Protein AF-0000000086675554 (afdb_homodimer)

Structure (mmCIF, N/CA/C/O backbone):
data_AF-0000000086675554-model_v1
#
loop_
_entity.id
_entity.type
_entity.pdbx_description
1 polymer 'Cystathionine beta-synthase'
#
loop_
_atom_site.group_PDB
_atom_site.id
_atom_site.type_symbol
_atom_site.label_atom_id
_atom_site.label_alt_id
_atom_site.label_comp_id
_atom_site.label_asym_id
_atom_site.label_entity_id
_atom_site.label_seq_id
_atom_site.pdbx_PDB_ins_code
_atom_site.Cartn_x
_atom_site.Cartn_y
_atom_site.Cartn_z
_atom_site.occupancy
_atom_site.B_iso_or_equiv
_atom_site.auth_seq_id
_atom_site.auth_comp_id
_atom_site.auth_asym_id
_atom_site.auth_atom_id
_atom_site.pdbx_PDB_model_num
ATOM 1 N N . MET A 1 1 ? -4.988 6.926 -21.016 1 38.19 1 MET A N 1
ATOM 2 C CA . MET A 1 1 ? -5.688 6.496 -19.812 1 38.19 1 MET A CA 1
ATOM 3 C C . MET A 1 1 ? -6.441 7.656 -19.172 1 38.19 1 MET A C 1
ATOM 5 O O . MET A 1 1 ? -5.914 8.766 -19.078 1 38.19 1 MET A O 1
ATOM 9 N N . SER A 1 2 ? -7.574 7.672 -19.391 1 47.06 2 SER A N 1
ATOM 10 C CA . SER A 1 2 ? -8.477 8.703 -18.906 1 47.06 2 SER A CA 1
ATOM 11 C C . SER A 1 2 ? -8.18 9.055 -17.453 1 47.06 2 SER A C 1
ATOM 13 O O . SER A 1 2 ? -7.969 8.164 -16.625 1 47.06 2 SER A O 1
ATOM 15 N N . VAL A 1 3 ? -7.523 10.328 -17.062 1 68.44 3 VAL A N 1
ATOM 16 C CA . VAL A 1 3 ? -6.984 11.078 -15.938 1 68.44 3 VAL A CA 1
ATOM 17 C C . VAL A 1 3 ? -8.094 11.367 -14.93 1 68.44 3 VAL A C 1
ATOM 19 O O . VAL A 1 3 ? -7.949 12.234 -14.07 1 68.44 3 VAL A O 1
ATOM 22 N N . GLY A 1 4 ? -9.188 10.43 -14.953 1 88.88 4 GLY A N 1
ATOM 23 C CA . GLY A 1 4 ? -10.242 10.758 -14.016 1 88.88 4 GLY A CA 1
ATOM 24 C C . GLY A 1 4 ? -10.125 10.016 -12.695 1 88.88 4 GLY A C 1
ATOM 25 O O . GLY A 1 4 ? -9.328 9.086 -12.578 1 88.88 4 GLY A O 1
ATOM 26 N N . ALA A 1 5 ? -10.969 10.453 -11.82 1 95.81 5 ALA A N 1
ATOM 27 C CA . ALA A 1 5 ? -11.031 9.789 -10.523 1 95.81 5 ALA A CA 1
ATOM 28 C C . ALA A 1 5 ? -11.625 8.391 -10.648 1 95.81 5 ALA A C 1
ATOM 30 O O . ALA A 1 5 ? -12.453 8.133 -11.523 1 95.81 5 ALA A O 1
ATOM 31 N N . PHE A 1 6 ? -11.203 7.488 -9.859 1 97.5 6 PHE A N 1
ATOM 32 C CA . PHE A 1 6 ? -11.75 6.137 -9.805 1 97.5 6 PHE A CA 1
ATOM 33 C C . PHE A 1 6 ? -13.047 6.105 -9 1 97.5 6 PHE A C 1
ATOM 35 O O . PHE A 1 6 ? -13.234 6.914 -8.094 1 97.5 6 PHE A O 1
ATOM 42 N N . ASP A 1 7 ? -13.883 5.172 -9.266 1 96.69 7 ASP A N 1
ATOM 43 C CA . ASP A 1 7 ? -15.148 5.043 -8.539 1 96.69 7 ASP A CA 1
ATOM 44 C C . ASP A 1 7 ? -14.93 4.43 -7.16 1 96.69 7 ASP A C 1
ATOM 46 O O . ASP A 1 7 ? -15.711 4.68 -6.234 1 96.69 7 ASP A O 1
ATOM 50 N N . GLU A 1 8 ? -13.938 3.605 -7.105 1 97.56 8 GLU A N 1
ATOM 51 C CA . GLU A 1 8 ? -13.609 2.928 -5.855 1 97.56 8 GLU A CA 1
ATOM 52 C C . GLU A 1 8 ? -12.133 2.531 -5.812 1 97.56 8 GLU A C 1
ATOM 54 O O . GLU A 1 8 ? -11.469 2.471 -6.852 1 97.56 8 GLU A O 1
ATOM 59 N N . ILE A 1 9 ? -11.68 2.24 -4.641 1 98.25 9 ILE A N 1
ATOM 60 C CA . ILE A 1 9 ? -10.25 2.023 -4.438 1 98.25 9 ILE A CA 1
ATOM 61 C C . ILE A 1 9 ? -9.82 0.729 -5.125 1 98.25 9 ILE A C 1
ATOM 63 O O . ILE A 1 9 ? -8.695 0.624 -5.613 1 98.25 9 ILE A O 1
ATOM 67 N N . THR A 1 10 ? -10.695 -0.302 -5.227 1 98.25 10 THR A N 1
ATOM 68 C CA . THR A 1 10 ? -10.305 -1.567 -5.84 1 98.25 10 THR A CA 1
ATOM 69 C C . THR A 1 10 ? -10.078 -1.395 -7.34 1 98.25 10 THR A C 1
ATOM 71 O O . THR A 1 10 ? -9.281 -2.111 -7.938 1 98.25 10 THR A O 1
ATOM 74 N N . GLU A 1 11 ? -10.805 -0.429 -7.938 1 97.56 11 GLU A N 1
ATOM 75 C CA . GLU A 1 11 ? -10.516 -0.073 -9.328 1 97.56 11 GLU A CA 1
ATOM 76 C C . GLU A 1 11 ? -9.164 0.629 -9.445 1 97.56 11 GLU A C 1
ATOM 78 O O . GLU A 1 11 ? -8.391 0.346 -10.359 1 97.56 11 GLU A O 1
ATOM 83 N N . ALA A 1 12 ? -8.93 1.47 -8.492 1 97.31 12 ALA A N 1
ATOM 84 C CA . ALA A 1 12 ? -7.699 2.254 -8.508 1 97.31 12 ALA A CA 1
ATOM 85 C C . ALA A 1 12 ? -6.477 1.361 -8.32 1 97.31 12 ALA A C 1
ATOM 87 O O . ALA A 1 12 ? -5.391 1.671 -8.812 1 97.31 12 ALA A O 1
ATOM 88 N N . GLN A 1 13 ? -6.664 0.257 -7.605 1 97.81 13 GLN A N 1
ATOM 89 C CA . GLN A 1 13 ? -5.551 -0.617 -7.25 1 97.81 13 GLN A CA 1
ATOM 90 C C . GLN A 1 13 ? -5.543 -1.874 -8.109 1 97.81 13 GLN A C 1
ATOM 92 O O . GLN A 1 13 ? -4.762 -2.797 -7.867 1 97.81 13 GLN A O 1
ATOM 97 N N . LEU A 1 14 ? -6.391 -1.898 -9.148 1 98.38 14 LEU A N 1
ATOM 98 C CA . LEU A 1 14 ? -6.59 -3.121 -9.914 1 98.38 14 LEU A CA 1
ATOM 99 C C . LEU A 1 14 ? -5.324 -3.498 -10.68 1 98.38 14 LEU A C 1
ATOM 101 O O . LEU A 1 14 ? -4.895 -4.652 -10.641 1 98.38 14 LEU A O 1
ATOM 105 N N . LEU A 1 15 ? -4.746 -2.553 -11.336 1 97.94 15 LEU A N 1
ATOM 106 C CA . LEU A 1 15 ? -3.588 -2.811 -12.188 1 97.94 15 LEU A CA 1
ATOM 107 C C . LEU A 1 15 ? -2.291 -2.479 -11.461 1 97.94 15 LEU A C 1
ATOM 109 O O . LEU A 1 15 ? -2.266 -1.59 -10.602 1 97.94 15 LEU A O 1
ATOM 113 N N . PRO A 1 16 ? -1.217 -3.176 -11.727 1 98.12 16 PRO A N 1
ATOM 114 C CA . PRO A 1 16 ? 0.059 -2.943 -11.047 1 98.12 16 PRO A CA 1
ATOM 115 C C . PRO A 1 16 ? 0.746 -1.657 -11.5 1 98.12 16 PRO A C 1
ATOM 117 O O . PRO A 1 16 ? 0.51 -1.188 -12.617 1 98.12 16 PRO A O 1
ATOM 120 N N . ARG A 1 17 ? 1.553 -1.118 -10.656 1 97.5 17 ARG A N 1
ATOM 121 C CA . ARG A 1 17 ? 2.578 -0.161 -11.062 1 97.5 17 ARG A CA 1
ATOM 122 C C . ARG A 1 17 ? 3.781 -0.873 -11.672 1 97.5 17 ARG A C 1
ATOM 124 O O . ARG A 1 17 ? 4.387 -1.736 -11.031 1 97.5 17 ARG A O 1
ATOM 131 N N . VAL A 1 18 ? 4.105 -0.518 -12.891 1 98.5 18 VAL A N 1
ATOM 132 C CA . VAL A 1 18 ? 5.215 -1.175 -13.57 1 98.5 18 VAL A CA 1
ATOM 133 C C . VAL A 1 18 ? 6.484 -0.344 -13.406 1 98.5 18 VAL A C 1
ATOM 135 O O . VAL A 1 18 ? 6.523 0.825 -13.797 1 98.5 18 VAL A O 1
ATOM 138 N N . VAL A 1 19 ? 7.52 -0.959 -12.812 1 98.25 19 VAL A N 1
ATOM 139 C CA . VAL A 1 19 ? 8.742 -0.237 -12.461 1 98.25 19 VAL A CA 1
ATOM 140 C C . VAL A 1 19 ? 9.938 -0.909 -13.125 1 98.25 19 VAL A C 1
ATOM 142 O O . VAL A 1 19 ? 10.023 -2.139 -13.18 1 98.25 19 VAL A O 1
ATOM 145 N N . ARG A 1 20 ? 10.812 -0.129 -13.602 1 98.19 20 ARG A N 1
ATOM 146 C CA . ARG A 1 20 ? 12.047 -0.662 -14.164 1 98.19 20 ARG A CA 1
ATOM 147 C C . ARG A 1 20 ? 13.016 -1.074 -13.055 1 98.19 20 ARG A C 1
ATOM 149 O O . ARG A 1 20 ? 13.336 -0.276 -12.172 1 98.19 20 ARG A O 1
ATOM 156 N N . LEU A 1 21 ? 13.469 -2.277 -13.078 1 98.5 21 LEU A N 1
ATOM 157 C CA . LEU A 1 21 ? 14.398 -2.801 -12.086 1 98.5 21 LEU A CA 1
ATOM 158 C C . LEU A 1 21 ? 15.82 -2.822 -12.633 1 98.5 21 LEU A C 1
ATOM 160 O O . LEU A 1 21 ? 16.766 -2.479 -11.93 1 98.5 21 LEU A O 1
ATOM 164 N N . THR A 1 22 ? 16.016 -3.283 -13.836 1 98.12 22 THR A N 1
ATOM 165 C CA . THR A 1 22 ? 17.219 -3.225 -14.656 1 98.12 22 THR A CA 1
ATOM 166 C C . THR A 1 22 ? 16.891 -2.773 -16.078 1 98.12 22 THR A C 1
ATOM 168 O O . THR A 1 22 ? 15.727 -2.547 -16.406 1 98.12 22 THR A O 1
ATOM 171 N N . PRO A 1 23 ? 17.828 -2.586 -16.938 1 97.31 23 PRO A N 1
ATOM 172 C CA . PRO A 1 23 ? 17.531 -2.066 -18.281 1 97.31 23 PRO A CA 1
ATOM 173 C C . PRO A 1 23 ? 16.5 -2.92 -19.031 1 97.31 23 PRO A C 1
ATOM 175 O O . PRO A 1 23 ? 15.75 -2.4 -19.844 1 97.31 23 PRO A O 1
ATOM 178 N N . ASN A 1 24 ? 16.469 -4.238 -18.703 1 98.31 24 ASN A N 1
ATOM 179 C CA . ASN A 1 24 ? 15.562 -5.078 -19.484 1 98.31 24 ASN A CA 1
ATOM 180 C C . ASN A 1 24 ? 14.617 -5.871 -18.578 1 98.31 24 ASN A C 1
ATOM 182 O O . ASN A 1 24 ? 14.016 -6.852 -19.016 1 98.31 24 ASN A O 1
ATOM 186 N N . LEU A 1 25 ? 14.57 -5.559 -17.297 1 98.81 25 LEU A N 1
ATOM 187 C CA . LEU A 1 25 ? 13.68 -6.227 -16.344 1 98.81 25 LEU A CA 1
ATOM 188 C C . LEU A 1 25 ? 12.711 -5.23 -15.719 1 98.81 25 LEU A C 1
ATOM 190 O O . LEU A 1 25 ? 13.133 -4.215 -15.164 1 98.81 25 LEU A O 1
ATOM 194 N N . TYR A 1 26 ? 11.43 -5.5 -15.859 1 98.81 26 TYR A N 1
ATOM 195 C CA . TYR A 1 26 ? 10.375 -4.676 -15.281 1 98.81 26 TYR A CA 1
ATOM 196 C C . TYR A 1 26 ? 9.602 -5.441 -14.219 1 98.81 26 TYR A C 1
ATOM 198 O O . TYR A 1 26 ? 9.32 -6.629 -14.383 1 98.81 26 TYR A O 1
ATOM 206 N N . GLY A 1 27 ? 9.359 -4.762 -13.117 1 98.88 27 GLY A N 1
ATOM 207 C CA . GLY A 1 27 ? 8.5 -5.324 -12.094 1 98.88 27 GLY A CA 1
ATOM 208 C C . GLY A 1 27 ? 7.07 -4.816 -12.164 1 98.88 27 GLY A C 1
ATOM 209 O O . GLY A 1 27 ? 6.832 -3.609 -12.102 1 98.88 27 GLY A O 1
ATOM 210 N N . ALA A 1 28 ? 6.105 -5.738 -12.391 1 98.88 28 ALA A N 1
ATOM 211 C CA . ALA A 1 28 ? 4.691 -5.422 -12.211 1 98.88 28 ALA A CA 1
ATOM 212 C C . ALA A 1 28 ? 4.289 -5.535 -10.742 1 98.88 28 ALA A C 1
ATOM 214 O O . ALA A 1 28 ? 3.902 -6.609 -10.281 1 98.88 28 ALA A O 1
ATOM 215 N N . ALA A 1 29 ? 4.312 -4.402 -10.039 1 98.75 29 ALA A N 1
ATOM 216 C CA . ALA A 1 29 ? 4.113 -4.367 -8.594 1 98.75 29 ALA A CA 1
ATOM 217 C C . ALA A 1 29 ? 2.641 -4.168 -8.25 1 98.75 29 ALA A C 1
ATOM 219 O O . ALA A 1 29 ? 2.133 -3.045 -8.289 1 98.75 29 ALA A O 1
ATOM 220 N N . PHE A 1 30 ? 2.018 -5.246 -7.84 1 98.56 30 PHE A N 1
ATOM 221 C CA . PHE A 1 30 ? 0.625 -5.188 -7.414 1 98.56 30 PHE A CA 1
ATOM 222 C C . PHE A 1 30 ? 0.526 -4.762 -5.953 1 98.56 30 PHE A C 1
ATOM 224 O O . PHE A 1 30 ? 1.39 -5.105 -5.141 1 98.56 30 PHE A O 1
ATOM 231 N N . THR A 1 31 ? -0.532 -4.02 -5.66 1 97.69 31 THR A N 1
ATOM 232 C CA . THR A 1 31 ? -0.921 -3.855 -4.262 1 97.69 31 THR A CA 1
ATOM 233 C C . THR A 1 31 ? -1.563 -5.133 -3.729 1 97.69 31 THR A C 1
ATOM 235 O O . THR A 1 31 ? -1.232 -5.586 -2.631 1 97.69 31 THR A O 1
ATOM 238 N N . LEU A 1 32 ? -2.398 -5.625 -4.508 1 97.94 32 LEU A N 1
ATOM 239 C CA . LEU A 1 32 ? -3.152 -6.848 -4.246 1 97.94 32 LEU A CA 1
ATOM 240 C C . LEU A 1 32 ? -3.605 -7.492 -5.555 1 97.94 32 LEU A C 1
ATOM 242 O O . LEU A 1 32 ? -4.691 -7.188 -6.059 1 97.94 32 LEU A O 1
ATOM 246 N N . MET A 1 33 ? -2.859 -8.367 -6.082 1 98.5 33 MET A N 1
ATOM 247 C CA . MET A 1 33 ? -3.076 -8.922 -7.414 1 98.5 33 MET A CA 1
ATOM 248 C C . MET A 1 33 ? -4.434 -9.617 -7.5 1 98.5 33 MET A C 1
ATOM 250 O O . MET A 1 33 ? -5.082 -9.594 -8.547 1 98.5 33 MET A O 1
ATOM 254 N N . LYS A 1 34 ? -4.844 -10.172 -6.359 1 98.19 34 LYS A N 1
ATOM 255 C CA . LYS A 1 34 ? -6.051 -11 -6.387 1 98.19 34 LYS A CA 1
ATOM 256 C C . LYS A 1 34 ? -7.301 -10.141 -6.531 1 98.19 34 LYS A C 1
ATOM 258 O O . LYS A 1 34 ? -8.406 -10.664 -6.707 1 98.19 34 LYS A O 1
ATOM 263 N N . LEU A 1 35 ? -7.125 -8.844 -6.535 1 98.75 35 LEU A N 1
ATOM 264 C CA . LEU A 1 35 ? -8.25 -7.984 -6.891 1 98.75 35 LEU A CA 1
ATOM 265 C C . LEU A 1 35 ? -8.695 -8.234 -8.328 1 98.75 35 LEU A C 1
ATOM 267 O O . LEU A 1 35 ? -9.883 -8.109 -8.648 1 98.75 35 LEU A O 1
ATOM 271 N N . VAL A 1 36 ? -7.75 -8.625 -9.211 1 98.81 36 VAL A N 1
ATOM 272 C CA . VAL A 1 36 ? -8.016 -8.812 -10.633 1 98.81 36 VAL A CA 1
ATOM 273 C C . VAL A 1 36 ? -9.062 -9.914 -10.82 1 98.81 36 VAL A C 1
ATOM 275 O O . VAL A 1 36 ? -10.156 -9.656 -11.32 1 98.81 36 VAL A O 1
ATOM 278 N N . PRO A 1 37 ? -8.805 -11.102 -10.297 1 98.75 37 PRO A N 1
ATOM 279 C CA . PRO A 1 37 ? -9.836 -12.125 -10.492 1 98.75 37 PRO A CA 1
ATOM 280 C C . PRO A 1 37 ? -11.062 -11.898 -9.609 1 98.75 37 PRO A C 1
ATOM 282 O O . PRO A 1 37 ? -12.18 -12.219 -10.016 1 98.75 37 PRO A O 1
ATOM 285 N N . ALA A 1 38 ? -10.922 -11.398 -8.375 1 98.69 38 ALA A N 1
ATOM 286 C CA . ALA A 1 38 ? -12.07 -11.172 -7.496 1 98.69 38 ALA A CA 1
ATOM 287 C C . ALA A 1 38 ? -13.086 -10.242 -8.148 1 98.69 38 ALA A C 1
ATOM 289 O O . ALA A 1 38 ? -14.281 -10.562 -8.195 1 98.69 38 ALA A O 1
ATOM 290 N N . ARG A 1 39 ? -12.609 -9.133 -8.664 1 98.62 39 ARG A N 1
ATOM 291 C CA . ARG A 1 39 ? -13.5 -8.164 -9.297 1 98.62 39 ARG A CA 1
ATOM 292 C C . ARG A 1 39 ? -14.156 -8.75 -10.539 1 98.62 39 ARG A C 1
ATOM 294 O O . ARG A 1 39 ? -15.367 -8.617 -10.734 1 98.62 39 ARG A O 1
ATOM 301 N N . TYR A 1 40 ? -13.375 -9.422 -11.398 1 98.81 40 TYR A N 1
ATOM 302 C CA . TYR A 1 40 ? -13.867 -9.992 -12.648 1 98.81 40 TYR A CA 1
ATOM 303 C C . TYR A 1 40 ? -14.922 -11.055 -12.383 1 98.81 40 TYR A C 1
ATOM 305 O O . TYR A 1 40 ? -16 -11.023 -12.961 1 98.81 40 TYR A O 1
ATOM 313 N N . ILE A 1 41 ? -14.648 -11.977 -11.469 1 98.81 41 ILE A N 1
ATOM 314 C CA . ILE A 1 41 ? -15.539 -13.086 -11.164 1 98.81 41 ILE A CA 1
ATOM 315 C C . ILE A 1 41 ? -16.844 -12.555 -10.578 1 98.81 41 ILE A C 1
ATOM 317 O O . ILE A 1 41 ? -17.938 -12.961 -10.992 1 98.81 41 ILE A O 1
ATOM 321 N N . LEU A 1 42 ? -16.797 -11.633 -9.633 1 98.69 42 LEU A N 1
ATOM 322 C CA . LEU A 1 42 ? -17.984 -11.133 -8.977 1 98.69 42 LEU A CA 1
ATOM 323 C C . LEU A 1 42 ? -18.844 -10.312 -9.945 1 98.69 42 LEU A C 1
ATOM 325 O O . LEU A 1 42 ? -20.062 -10.406 -9.93 1 98.69 42 LEU A O 1
ATOM 329 N N . ARG A 1 43 ? -18.203 -9.523 -10.828 1 98.12 43 ARG A N 1
ATOM 330 C CA . ARG A 1 43 ? -18.969 -8.742 -11.805 1 98.12 43 ARG A CA 1
ATOM 331 C C . ARG A 1 43 ? -19.672 -9.656 -12.797 1 98.12 43 ARG A C 1
ATOM 333 O O . ARG A 1 43 ? -20.812 -9.383 -13.18 1 98.12 43 ARG A O 1
ATOM 340 N N . ARG A 1 44 ? -19 -10.695 -13.219 1 98.38 44 ARG A N 1
ATOM 341 C CA . ARG A 1 44 ? -19.625 -11.656 -14.125 1 98.38 44 ARG A CA 1
ATOM 342 C C . ARG A 1 44 ? -20.781 -12.375 -13.453 1 98.38 44 ARG A C 1
ATOM 344 O O . ARG A 1 44 ? -21.828 -12.609 -14.07 1 98.38 44 ARG A O 1
ATOM 351 N N . ALA A 1 45 ? -20.562 -12.742 -12.188 1 98.38 45 ALA A N 1
ATOM 352 C CA . ALA A 1 45 ? -21.625 -13.398 -11.43 1 98.38 45 ALA A CA 1
ATOM 353 C C . ALA A 1 45 ? -22.828 -12.484 -11.258 1 98.38 45 ALA A C 1
ATOM 355 O O . ALA A 1 45 ? -23.969 -12.945 -11.297 1 98.38 45 ALA A O 1
ATOM 356 N N . MET A 1 46 ? -22.625 -11.188 -11.094 1 98.25 46 MET A N 1
ATOM 357 C CA . MET A 1 46 ? -23.719 -10.219 -11 1 98.25 46 MET A CA 1
ATOM 358 C C . MET A 1 46 ? -24.453 -10.102 -12.336 1 98.25 46 MET A C 1
ATOM 360 O O . MET A 1 46 ? -25.688 -10.094 -12.367 1 98.25 46 MET A O 1
ATOM 364 N N . ALA A 1 47 ? -23.688 -10.062 -13.406 1 97.94 47 ALA A N 1
ATOM 365 C CA . ALA A 1 47 ? -24.266 -9.914 -14.742 1 97.94 47 ALA A CA 1
ATOM 366 C C . ALA A 1 47 ? -25.094 -11.141 -15.117 1 97.94 47 ALA A C 1
ATOM 368 O O . ALA A 1 47 ? -26.125 -11.016 -15.797 1 97.94 47 ALA A O 1
ATOM 369 N N . SER A 1 48 ? -24.656 -12.297 -14.688 1 97.56 48 SER A N 1
ATOM 370 C CA . SER A 1 48 ? -25.359 -13.539 -15.023 1 97.56 48 SER A CA 1
ATOM 371 C C . SER A 1 48 ? -26.516 -13.805 -14.07 1 97.56 48 SER A C 1
ATOM 373 O O . SER A 1 48 ? -27.328 -14.688 -14.305 1 97.56 48 SER A O 1
ATOM 375 N N . GLY A 1 49 ? -26.5 -13.094 -12.898 1 96.81 49 GLY A N 1
ATOM 376 C CA . GLY A 1 49 ? -27.562 -13.273 -11.922 1 96.81 49 GLY A CA 1
ATOM 377 C C . GLY A 1 49 ? -27.203 -14.258 -10.82 1 96.81 49 GLY A C 1
ATOM 378 O O . GLY A 1 49 ? -27.953 -14.414 -9.859 1 96.81 49 GLY A O 1
ATOM 379 N N . GLU A 1 50 ? -26.062 -14.883 -10.898 1 97.12 50 GLU A N 1
ATOM 380 C CA . GLU A 1 50 ? -25.625 -15.836 -9.883 1 97.12 50 GLU A CA 1
ATOM 381 C C . GLU A 1 50 ? -25.375 -15.133 -8.547 1 97.12 50 GLU A C 1
ATOM 383 O O . GLU A 1 50 ? -25.469 -15.758 -7.488 1 97.12 50 GLU A O 1
ATOM 388 N N . LEU A 1 51 ? -25.094 -13.812 -8.641 1 98.06 51 LEU A N 1
ATOM 389 C CA . LEU A 1 51 ? -24.875 -12.992 -7.449 1 98.06 51 LEU A CA 1
ATOM 390 C C . LEU A 1 51 ? -25.906 -11.875 -7.367 1 98.06 51 LEU A C 1
ATOM 392 O O . LEU A 1 51 ? -25.703 -10.797 -7.93 1 98.06 51 LEU A O 1
ATOM 396 N N . GLY A 1 52 ? -26.906 -12.195 -6.695 1 96.88 52 GLY A N 1
ATOM 397 C CA . GLY A 1 52 ? -27.953 -11.211 -6.469 1 96.88 52 GLY A CA 1
ATOM 398 C C . GLY A 1 52 ? -27.75 -10.406 -5.195 1 96.88 52 GLY A C 1
ATOM 399 O O . GLY A 1 52 ? -26.734 -10.586 -4.5 1 96.88 52 GLY A O 1
ATOM 400 N N . PRO A 1 53 ? -28.719 -9.539 -4.82 1 95.44 53 PRO A N 1
ATOM 401 C CA . PRO A 1 53 ? -28.594 -8.656 -3.658 1 95.44 53 PRO A CA 1
ATOM 402 C C . PRO A 1 53 ? -28.594 -9.422 -2.336 1 95.44 53 PRO A C 1
ATOM 404 O O . PRO A 1 53 ? -28 -8.961 -1.355 1 95.44 53 PRO A O 1
ATOM 407 N N . ALA A 1 54 ? -29.156 -10.609 -2.371 1 95.75 54 ALA A N 1
ATOM 408 C CA . ALA A 1 54 ? -29.297 -11.367 -1.128 1 95.75 54 ALA A CA 1
ATOM 409 C C . ALA A 1 54 ? -28.281 -12.508 -1.075 1 95.75 54 ALA A C 1
ATOM 411 O O . ALA A 1 54 ? -28.109 -13.148 -0.031 1 95.75 54 ALA A O 1
ATOM 412 N N . THR A 1 55 ? -27.656 -12.719 -2.232 1 97.62 55 THR A N 1
ATOM 413 C CA . THR A 1 55 ? -26.734 -13.844 -2.334 1 97.62 55 THR A CA 1
ATOM 414 C C . THR A 1 55 ? -25.516 -13.617 -1.454 1 97.62 55 THR A C 1
ATOM 416 O O . THR A 1 55 ? -24.953 -12.523 -1.433 1 97.62 55 THR A O 1
ATOM 419 N N . THR A 1 56 ? -25.109 -14.625 -0.692 1 98.06 56 THR A N 1
ATOM 420 C CA . THR A 1 56 ? -23.906 -14.562 0.131 1 98.06 56 THR A CA 1
ATOM 421 C C . THR A 1 56 ? -22.703 -15.133 -0.62 1 98.06 56 THR A C 1
ATOM 423 O O . THR A 1 56 ? -22.766 -16.234 -1.152 1 98.06 56 THR A O 1
ATOM 426 N N . ILE A 1 57 ? -21.672 -14.375 -0.726 1 98.5 57 ILE A N 1
ATOM 427 C CA . ILE A 1 57 ? -20.422 -14.891 -1.242 1 98.5 57 ILE A CA 1
ATOM 428 C C . ILE A 1 57 ? -19.75 -15.773 -0.187 1 98.5 57 ILE A C 1
ATOM 430 O O . ILE A 1 57 ? -19.688 -15.406 0.987 1 98.5 57 ILE A O 1
ATOM 434 N N . VAL A 1 58 ? -19.312 -16.984 -0.561 1 98 58 VAL A N 1
ATOM 435 C CA . VAL A 1 58 ? -18.641 -17.875 0.369 1 98 58 VAL A CA 1
ATOM 436 C C . VAL A 1 58 ? -17.359 -18.422 -0.268 1 98 58 VAL A C 1
ATOM 438 O O . VAL A 1 58 ? -17.344 -18.734 -1.461 1 98 58 VAL A O 1
ATOM 441 N N . GLU A 1 59 ? -16.297 -18.453 0.422 1 96.75 59 GLU A N 1
ATOM 442 C CA . GLU A 1 59 ? -15.023 -18.938 -0.093 1 96.75 59 GLU A CA 1
ATOM 443 C C . GLU A 1 59 ? -14.148 -19.5 1.026 1 96.75 59 GLU A C 1
ATOM 445 O O . GLU A 1 59 ? -14.352 -19.172 2.199 1 96.75 59 GLU A O 1
ATOM 450 N N . THR A 1 60 ? -13.25 -20.406 0.657 1 92.19 60 THR A N 1
ATOM 451 C CA . THR A 1 60 ? -12.227 -20.891 1.573 1 92.19 60 THR A CA 1
ATOM 452 C C . THR A 1 60 ? -10.836 -20.484 1.111 1 92.19 60 THR A C 1
ATOM 454 O O . THR A 1 60 ? -10.297 -21.031 0.155 1 92.19 60 THR A O 1
ATOM 457 N N . THR A 1 61 ? -10.297 -19.453 1.71 1 79.56 61 THR A N 1
ATOM 458 C CA . THR A 1 61 ? -8.961 -18.938 1.42 1 79.56 61 THR A CA 1
ATOM 459 C C . THR A 1 61 ? -8.453 -18.094 2.576 1 79.56 61 THR A C 1
ATOM 461 O O . THR A 1 61 ? -9.211 -17.344 3.188 1 79.56 61 THR A O 1
ATOM 464 N N . SER A 1 62 ? -7.238 -18.312 2.93 1 67.56 62 SER A N 1
ATOM 465 C CA . SER A 1 62 ? -6.734 -17.531 4.062 1 67.56 62 SER A CA 1
ATOM 466 C C . SER A 1 62 ? -5.723 -16.484 3.611 1 67.56 62 SER A C 1
ATOM 468 O O . SER A 1 62 ? -4.902 -16.031 4.406 1 67.56 62 SER A O 1
ATOM 470 N N . GLY A 1 63 ? -5.895 -16 2.426 1 85.25 63 GLY A N 1
ATOM 471 C CA . GLY A 1 63 ? -4.84 -15.117 1.975 1 85.25 63 GLY A CA 1
ATOM 472 C C . GLY A 1 63 ? -5.359 -13.914 1.214 1 85.25 63 GLY A C 1
ATOM 473 O O . GLY A 1 63 ? -6.355 -13.305 1.611 1 85.25 63 GLY A O 1
ATOM 474 N N . THR A 1 64 ? -4.652 -13.57 0.232 1 92.06 64 THR A N 1
ATOM 475 C CA . THR A 1 64 ? -4.848 -12.336 -0.524 1 92.06 64 THR A CA 1
ATOM 476 C C . THR A 1 64 ? -6.164 -12.375 -1.294 1 92.06 64 THR A C 1
ATOM 478 O O . THR A 1 64 ? -6.809 -11.344 -1.488 1 92.06 64 THR A O 1
ATOM 481 N N . PHE A 1 65 ? -6.625 -13.578 -1.691 1 95.94 65 PHE A N 1
ATOM 482 C CA . PHE A 1 65 ? -7.898 -13.648 -2.396 1 95.94 65 PHE A CA 1
ATOM 483 C C . PHE A 1 65 ? -9.055 -13.336 -1.457 1 95.94 65 PHE A C 1
ATOM 485 O O . PHE A 1 65 ? -10.016 -12.664 -1.846 1 95.94 65 PHE A O 1
ATOM 492 N N . GLY A 1 66 ? -8.984 -13.859 -0.257 1 96.12 66 GLY A N 1
ATOM 493 C CA . GLY A 1 66 ? -9.984 -13.539 0.75 1 96.12 66 GLY A CA 1
ATOM 494 C C . GLY A 1 66 ? -10.109 -12.047 1.005 1 96.12 66 GLY A C 1
ATOM 495 O O . GLY A 1 66 ? -11.219 -11.523 1.105 1 96.12 66 GLY A O 1
ATOM 496 N N . LEU A 1 67 ? -9 -11.383 1.095 1 97.38 67 LEU A N 1
ATOM 497 C CA . LEU A 1 67 ? -9.023 -9.938 1.308 1 97.38 67 LEU A CA 1
ATOM 498 C C . LEU A 1 67 ? -9.656 -9.219 0.122 1 97.38 67 LEU A C 1
ATOM 500 O O . LEU A 1 67 ? -10.477 -8.312 0.305 1 97.38 67 LEU A O 1
ATOM 504 N N . ALA A 1 68 ? -9.273 -9.641 -1.067 1 98.56 68 ALA A N 1
ATOM 505 C CA . ALA A 1 68 ? -9.844 -9.047 -2.273 1 98.56 68 ALA A CA 1
ATOM 506 C C . ALA A 1 68 ? -11.359 -9.203 -2.301 1 98.56 68 ALA A C 1
ATOM 508 O O . ALA A 1 68 ? -12.086 -8.258 -2.615 1 98.56 68 ALA A O 1
ATOM 509 N N . LEU A 1 69 ? -11.812 -10.383 -1.932 1 98.62 69 LEU A N 1
ATOM 510 C CA . LEU A 1 69 ? -13.25 -10.648 -1.9 1 98.62 69 LEU A CA 1
ATOM 511 C C . LEU A 1 69 ? -13.938 -9.789 -0.839 1 98.62 69 LEU A C 1
ATOM 513 O O . LEU A 1 69 ? -15.031 -9.273 -1.066 1 98.62 69 LEU A O 1
ATOM 517 N N . ALA A 1 70 ? -13.32 -9.68 0.296 1 98.44 70 ALA A N 1
ATOM 518 C 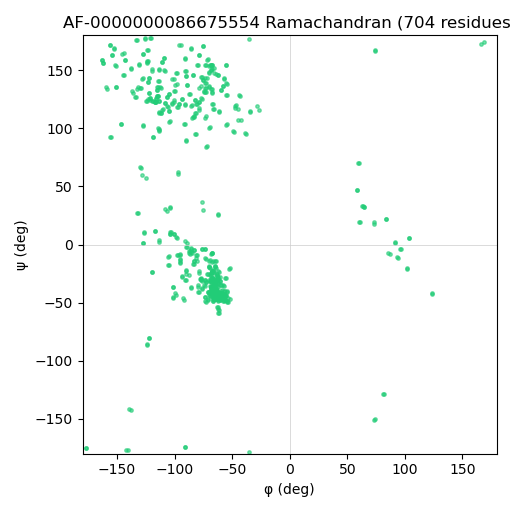CA . ALA A 1 70 ? -13.891 -8.875 1.371 1 98.44 70 ALA A CA 1
ATOM 519 C C . ALA A 1 70 ? -14.039 -7.418 0.945 1 98.44 70 ALA A C 1
ATOM 521 O O . ALA A 1 70 ? -15.062 -6.789 1.206 1 98.44 70 ALA A O 1
ATOM 522 N N . MET A 1 71 ? -13.016 -6.887 0.313 1 98.75 71 MET A N 1
ATOM 523 C CA . MET A 1 71 ? -13.07 -5.512 -0.173 1 98.75 71 MET A CA 1
ATOM 524 C C . MET A 1 71 ? -14.195 -5.332 -1.183 1 98.75 71 MET A C 1
ATOM 526 O O . MET A 1 71 ? -14.984 -4.391 -1.079 1 98.75 71 MET A O 1
ATOM 530 N N . GLN A 1 72 ? -14.273 -6.27 -2.121 1 98.56 72 GLN A N 1
ATOM 531 C CA . GLN A 1 72 ? -15.305 -6.188 -3.152 1 98.56 72 GLN A CA 1
ATOM 532 C C . GLN A 1 72 ? -16.703 -6.348 -2.557 1 98.56 72 GLN A C 1
ATOM 534 O O . GLN A 1 72 ? -17.625 -5.637 -2.941 1 98.56 72 GLN A O 1
ATOM 539 N N . ALA A 1 73 ? -16.828 -7.305 -1.66 1 98.38 73 ALA A N 1
ATOM 540 C CA . ALA A 1 73 ? -18.125 -7.535 -1.027 1 98.38 73 ALA A CA 1
ATOM 541 C C . ALA A 1 73 ? -18.594 -6.289 -0.281 1 98.38 73 ALA A C 1
ATOM 543 O O . ALA A 1 73 ? -19.766 -5.918 -0.362 1 98.38 73 ALA A O 1
ATOM 544 N N . ALA A 1 74 ? -17.703 -5.656 0.454 1 98 74 ALA A N 1
ATOM 545 C CA . ALA A 1 74 ? -18.047 -4.434 1.178 1 98 74 ALA A CA 1
ATOM 546 C C . ALA A 1 74 ? -18.531 -3.346 0.222 1 98 74 ALA A C 1
ATOM 548 O O . ALA A 1 74 ? -19.547 -2.701 0.471 1 98 74 ALA A O 1
ATOM 549 N N . LEU A 1 75 ? -17.859 -3.182 -0.899 1 97.94 75 LEU A N 1
ATOM 550 C CA . LEU A 1 75 ? -18.156 -2.125 -1.858 1 97.94 75 LEU A CA 1
ATOM 551 C C . LEU A 1 75 ? -19.453 -2.42 -2.605 1 97.94 75 LEU A C 1
ATOM 553 O O . LEU A 1 75 ? -20.188 -1.5 -2.969 1 97.94 75 LEU A O 1
ATOM 557 N N . LEU A 1 76 ? -19.703 -3.734 -2.805 1 97.19 76 LEU A N 1
ATOM 558 C CA . LEU A 1 76 ? -20.906 -4.156 -3.512 1 97.19 76 LEU A CA 1
ATOM 559 C C . LEU A 1 76 ? -22.078 -4.309 -2.549 1 97.19 76 LEU A C 1
ATOM 561 O O . LEU A 1 76 ? -23.203 -4.582 -2.971 1 97.19 76 LEU A O 1
ATOM 565 N N . ARG A 1 77 ? -21.797 -4.156 -1.242 1 96 77 ARG A N 1
ATOM 566 C CA . ARG A 1 77 ? -22.797 -4.34 -0.195 1 96 77 ARG A CA 1
ATOM 567 C C . ARG A 1 77 ? -23.391 -5.738 -0.254 1 96 77 ARG A C 1
ATOM 569 O O . ARG A 1 77 ? -24.625 -5.891 -0.268 1 96 77 ARG A O 1
ATOM 576 N N . ARG A 1 78 ? -22.547 -6.676 -0.369 1 97.5 78 ARG A N 1
ATOM 577 C CA . ARG A 1 78 ? -22.922 -8.086 -0.319 1 97.5 78 ARG A CA 1
ATOM 578 C C . ARG A 1 78 ? -22.344 -8.766 0.919 1 97.5 78 ARG A C 1
ATOM 580 O O . ARG A 1 78 ? -21.297 -8.359 1.43 1 97.5 78 ARG A O 1
ATOM 587 N N . ARG A 1 79 ? -23.109 -9.773 1.345 1 97.56 79 ARG A N 1
ATOM 588 C CA . ARG A 1 79 ? -22.594 -10.578 2.451 1 97.56 79 ARG A CA 1
ATOM 589 C C . ARG A 1 79 ? -21.453 -11.477 1.997 1 97.56 79 ARG A C 1
ATOM 591 O O . ARG A 1 79 ? -21.484 -12.016 0.89 1 97.56 79 ARG A O 1
ATOM 598 N N . PHE A 1 80 ? -20.438 -11.602 2.787 1 98.19 80 PHE A N 1
ATOM 599 C CA . PHE A 1 80 ? -19.281 -12.445 2.49 1 98.19 80 PHE A CA 1
ATOM 600 C C . PHE A 1 80 ? -18.906 -13.281 3.703 1 98.19 80 PHE A C 1
ATOM 602 O O . PHE A 1 80 ? -18.688 -12.75 4.797 1 98.19 80 PHE A O 1
ATOM 609 N N . THR A 1 81 ? -18.797 -14.609 3.514 1 98 81 THR A N 1
ATOM 610 C CA . THR A 1 81 ? -18.312 -15.547 4.52 1 98 81 THR A CA 1
ATOM 611 C C . THR A 1 81 ? -17.031 -16.219 4.066 1 98 81 THR A C 1
ATOM 613 O O . THR A 1 81 ? -16.984 -16.844 2.998 1 98 81 THR A O 1
ATOM 616 N N . LEU A 1 82 ? -16.031 -16.078 4.852 1 97.62 82 LEU A N 1
ATOM 617 C CA . LEU A 1 82 ? -14.75 -16.734 4.609 1 97.62 82 LEU A CA 1
ATOM 618 C C . LEU A 1 82 ? -14.531 -17.891 5.582 1 97.62 82 LEU A C 1
ATOM 620 O O . LEU A 1 82 ? -14.641 -17.703 6.797 1 97.62 82 LEU A O 1
ATOM 624 N N . VAL A 1 83 ? -14.242 -19.031 5.055 1 96.38 83 VAL A N 1
ATOM 625 C CA . VAL A 1 83 ? -13.914 -20.188 5.863 1 96.38 83 VAL A CA 1
ATOM 626 C C . VAL A 1 83 ? -12.398 -20.375 5.898 1 96.38 83 VAL A C 1
ATOM 628 O O . VAL A 1 83 ? -11.75 -20.453 4.848 1 96.38 83 VAL A O 1
ATOM 631 N N . THR A 1 84 ? -11.906 -20.406 7.062 1 94.31 84 THR A N 1
ATOM 632 C CA . THR A 1 84 ? -10.461 -20.484 7.215 1 94.31 84 THR A CA 1
ATOM 633 C C . THR A 1 84 ? -10.086 -21.391 8.383 1 94.31 84 THR A C 1
ATOM 635 O O . THR A 1 84 ? -10.922 -22.156 8.875 1 94.31 84 THR A O 1
ATOM 638 N N . ASP A 1 85 ? -8.812 -21.5 8.68 1 91.69 85 ASP A N 1
ATOM 639 C CA . ASP A 1 85 ? -8.305 -22.266 9.805 1 91.69 85 ASP A CA 1
ATOM 640 C C . ASP A 1 85 ? -7.504 -21.391 10.766 1 91.69 85 ASP A C 1
ATOM 642 O O . ASP A 1 85 ? -7.371 -20.188 10.539 1 91.69 85 ASP A O 1
ATOM 646 N N . PRO A 1 86 ? -7.012 -21.938 11.883 1 88.5 86 PRO A N 1
ATOM 647 C CA . PRO A 1 86 ? -6.449 -21.109 12.953 1 88.5 86 PRO A CA 1
ATOM 648 C C . PRO A 1 86 ? -5.152 -20.422 12.539 1 88.5 86 PRO A C 1
ATOM 650 O O . PRO A 1 86 ? -4.676 -19.516 13.242 1 88.5 86 PRO A O 1
ATOM 653 N N . VAL A 1 87 ? -4.656 -20.75 11.43 1 81.75 87 VAL A N 1
ATOM 654 C CA . VAL A 1 87 ? -3.365 -20.203 11.031 1 81.75 87 VAL A CA 1
ATOM 655 C C . VAL A 1 87 ? -3.561 -18.812 10.414 1 81.75 87 VAL A C 1
ATOM 657 O O . VAL A 1 87 ? -2.6 -18.062 10.258 1 81.75 87 VAL A O 1
ATOM 660 N N . ILE A 1 88 ? -4.762 -18.359 10.242 1 86 88 ILE A N 1
ATOM 661 C CA . ILE A 1 88 ? -5.02 -17.062 9.633 1 86 88 ILE A CA 1
ATOM 662 C C . ILE A 1 88 ? -4.32 -15.961 10.438 1 86 88 ILE A C 1
ATOM 664 O O . ILE A 1 88 ? -4.332 -15.984 11.664 1 86 88 ILE A O 1
ATOM 668 N N . ASP A 1 89 ? -3.691 -15.039 9.703 1 85.25 89 ASP A N 1
ATOM 669 C CA . ASP A 1 89 ? -3.033 -13.883 10.305 1 85.25 89 ASP A CA 1
ATOM 670 C C . ASP A 1 89 ? -4.027 -13.031 11.086 1 85.25 89 ASP A C 1
ATOM 672 O O . ASP A 1 89 ? -5.102 -12.695 10.578 1 85.25 89 ASP A O 1
ATOM 676 N N . ALA A 1 90 ? -3.66 -12.633 12.344 1 88.88 90 ALA A N 1
ATOM 677 C CA . ALA A 1 90 ? -4.574 -11.891 13.203 1 88.88 90 ALA A CA 1
ATOM 678 C C . ALA A 1 90 ? -4.918 -10.531 12.602 1 88.88 90 ALA A C 1
ATOM 680 O O . ALA A 1 90 ? -6.059 -10.07 12.711 1 88.88 90 ALA A O 1
ATOM 681 N N . ASN A 1 91 ? -3.951 -9.859 12.039 1 91.19 91 ASN A N 1
ATOM 682 C CA . ASN A 1 91 ? -4.207 -8.562 11.414 1 91.19 91 ASN A CA 1
ATOM 683 C C . ASN A 1 91 ? -5.152 -8.695 10.227 1 91.19 91 ASN A C 1
ATOM 685 O O . ASN A 1 91 ? -6.031 -7.852 10.031 1 91.19 91 ASN A O 1
ATOM 689 N N . LEU A 1 92 ? -4.945 -9.734 9.469 1 92 92 LEU A N 1
ATOM 690 C CA . LEU A 1 92 ? -5.84 -9.977 8.344 1 92 92 LEU A CA 1
ATOM 691 C C . LEU A 1 92 ? -7.258 -10.266 8.82 1 92 92 LEU A C 1
ATOM 693 O O . LEU A 1 92 ? -8.227 -9.727 8.273 1 92 92 LEU A O 1
ATOM 697 N N . ARG A 1 93 ? -7.352 -11.117 9.812 1 93.62 93 ARG A N 1
ATOM 698 C CA . ARG A 1 93 ? -8.672 -11.453 10.344 1 93.62 93 ARG A CA 1
ATOM 699 C C . ARG A 1 93 ? -9.422 -10.203 10.781 1 93.62 93 ARG A C 1
ATOM 701 O O . ARG A 1 93 ? -10.602 -10.039 10.477 1 93.62 93 ARG A O 1
ATOM 708 N N . ARG A 1 94 ? -8.742 -9.312 11.469 1 94.44 94 ARG A N 1
ATOM 709 C CA . ARG A 1 94 ? -9.352 -8.062 11.922 1 94.44 94 ARG A CA 1
ATOM 710 C C . ARG A 1 94 ? -9.789 -7.203 10.742 1 94.44 94 ARG A C 1
ATOM 712 O O . ARG A 1 94 ? -10.875 -6.617 10.758 1 94.44 94 ARG A O 1
ATOM 719 N N . ARG A 1 95 ? -8.922 -7.105 9.766 1 95.94 95 ARG A N 1
ATOM 720 C CA . ARG A 1 95 ? -9.234 -6.297 8.586 1 95.94 95 ARG A CA 1
ATOM 721 C C . ARG A 1 95 ? -10.461 -6.844 7.859 1 95.94 95 ARG A C 1
ATOM 723 O O . ARG A 1 95 ? -11.328 -6.078 7.434 1 95.94 95 ARG A O 1
ATOM 730 N N . LEU A 1 96 ? -10.547 -8.211 7.742 1 96.94 96 LEU A N 1
ATOM 731 C CA . LEU A 1 96 ? -11.695 -8.852 7.109 1 96.94 96 LEU A CA 1
ATOM 732 C C . LEU A 1 96 ? -12.977 -8.547 7.871 1 96.94 96 LEU A C 1
ATOM 734 O O . LEU A 1 96 ? -13.984 -8.172 7.27 1 96.94 96 LEU A O 1
ATOM 738 N N . THR A 1 97 ? -12.922 -8.664 9.172 1 96.19 97 THR A N 1
ATOM 739 C CA . THR A 1 97 ? -14.078 -8.414 10.016 1 96.19 97 THR A CA 1
ATOM 740 C C . THR A 1 97 ? -14.5 -6.945 9.938 1 96.19 97 THR A C 1
ATOM 742 O O . THR A 1 97 ? -15.695 -6.637 9.891 1 96.19 97 THR A O 1
ATOM 745 N N . ASP A 1 98 ? -13.508 -6.062 9.93 1 96.19 98 ASP A N 1
ATOM 746 C CA . ASP A 1 98 ? -13.789 -4.633 9.836 1 96.19 98 ASP A CA 1
ATOM 747 C C . ASP A 1 98 ? -14.484 -4.297 8.523 1 96.19 98 ASP A C 1
ATOM 749 O O . ASP A 1 98 ? -15.281 -3.355 8.461 1 96.19 98 ASP A O 1
ATOM 753 N N . LEU A 1 99 ? -14.242 -5.035 7.504 1 98 99 LEU A N 1
ATOM 754 C CA . LEU A 1 99 ? -14.859 -4.844 6.203 1 98 99 LEU A CA 1
ATOM 755 C C . LEU A 1 99 ? -16.266 -5.453 6.172 1 98 99 LEU A C 1
ATOM 757 O O . LEU A 1 99 ? -16.984 -5.316 5.18 1 98 99 LEU A O 1
ATOM 761 N N . GLY A 1 100 ? -16.609 -6.188 7.207 1 97.31 100 GLY A N 1
ATOM 762 C CA . GLY A 1 100 ? -17.938 -6.738 7.305 1 97.31 100 GLY A CA 1
ATOM 763 C C . GLY A 1 100 ? -18 -8.219 6.969 1 97.31 100 GLY A C 1
ATOM 764 O O . GLY A 1 100 ? -19.094 -8.805 6.945 1 97.31 100 GLY A O 1
ATOM 765 N N . ALA A 1 101 ? -16.875 -8.859 6.742 1 97.69 101 ALA A N 1
ATOM 766 C CA . ALA A 1 101 ? -16.859 -10.281 6.41 1 97.69 101 ALA A CA 1
ATOM 767 C C . ALA A 1 101 ? -17.109 -11.133 7.648 1 97.69 101 ALA A C 1
ATOM 769 O O . ALA A 1 101 ? -16.672 -10.797 8.75 1 97.69 101 ALA A O 1
ATOM 770 N N . ARG A 1 102 ? -17.875 -12.219 7.473 1 97.56 102 ARG A N 1
ATOM 771 C CA . ARG A 1 102 ? -17.953 -13.266 8.484 1 97.56 102 ARG A CA 1
ATOM 772 C C . ARG A 1 102 ? -16.812 -14.266 8.328 1 97.56 102 ARG A C 1
ATOM 774 O O . ARG A 1 102 ? -16.688 -14.914 7.281 1 97.56 102 ARG A O 1
ATOM 781 N N . VAL A 1 103 ? -15.992 -14.398 9.359 1 96.94 103 VAL A N 1
ATOM 782 C CA . VAL A 1 103 ? -14.852 -15.305 9.305 1 96.94 103 VAL A CA 1
ATOM 783 C C . VAL A 1 103 ? -15.148 -16.547 10.125 1 96.94 103 VAL A C 1
ATOM 785 O O . VAL A 1 103 ? -15.289 -16.484 11.352 1 96.94 103 VAL A O 1
ATOM 788 N N . VAL A 1 104 ? -15.227 -17.641 9.453 1 96.69 104 VAL A N 1
ATOM 789 C CA . VAL A 1 104 ? -15.469 -18.922 10.094 1 96.69 104 VAL A CA 1
ATOM 790 C C . VAL A 1 104 ? -14.164 -19.719 10.195 1 96.69 104 VAL A C 1
ATOM 792 O O . VAL A 1 104 ? -13.578 -20.094 9.18 1 96.69 104 VAL A O 1
ATOM 795 N N . VAL A 1 105 ? -13.781 -20.062 11.398 1 95.19 105 VAL A N 1
ATOM 796 C CA . VAL A 1 105 ? -12.516 -20.75 11.617 1 95.19 105 VAL A CA 1
ATOM 797 C C . VAL A 1 105 ? -12.781 -22.219 11.953 1 95.19 105 VAL A C 1
ATOM 799 O O . VAL A 1 105 ? -13.477 -22.531 12.922 1 95.19 105 VAL A O 1
ATOM 802 N N . CYS A 1 106 ? -12.258 -23.062 11.094 1 95 106 CYS A N 1
ATOM 803 C CA . CYS A 1 106 ? -12.25 -24.469 11.43 1 95 106 CYS A CA 1
ATOM 804 C C . CYS A 1 106 ? -11.219 -24.781 12.508 1 95 106 CYS A C 1
ATOM 806 O O . CYS A 1 106 ? -10.023 -24.875 12.219 1 95 106 CYS A O 1
ATOM 808 N N . GLU A 1 107 ? -11.586 -25.078 13.641 1 93.94 107 GLU A N 1
ATOM 809 C CA . GLU A 1 107 ? -10.719 -25.141 14.82 1 93.94 107 GLU A CA 1
ATOM 810 C C . GLU A 1 107 ? -9.883 -26.422 14.82 1 93.94 107 GLU A C 1
ATOM 812 O O . GLU A 1 107 ? -8.812 -26.469 15.438 1 93.94 107 GLU A O 1
ATOM 817 N N . ARG A 1 108 ? -10.391 -27.5 14.242 1 93.06 108 ARG A N 1
ATOM 818 C CA . ARG A 1 108 ? -9.703 -28.781 14.234 1 93.06 108 ARG A CA 1
ATOM 819 C C . ARG A 1 108 ? -9.594 -29.344 12.82 1 93.06 108 ARG A C 1
ATOM 821 O O . ARG A 1 108 ? -10.492 -29.156 12 1 93.06 108 ARG A O 1
ATOM 828 N N . PRO A 1 109 ? -8.461 -29.984 12.57 1 91.25 109 PRO A N 1
ATOM 829 C CA . PRO A 1 109 ? -8.352 -30.656 11.273 1 91.25 109 PRO A CA 1
ATOM 830 C C . PRO A 1 109 ? -9.297 -31.859 11.148 1 91.25 109 PRO A C 1
ATOM 832 O O . PRO A 1 109 ? -9.742 -32.406 12.156 1 91.25 109 PRO A O 1
ATOM 835 N N . ALA A 1 110 ? -9.625 -32.156 9.93 1 89.81 110 ALA A N 1
ATOM 836 C CA . ALA A 1 110 ? -10.344 -33.406 9.688 1 89.81 110 ALA A CA 1
ATOM 837 C C . ALA A 1 110 ? -9.453 -34.625 9.953 1 89.81 110 ALA A C 1
ATOM 839 O O . ALA A 1 110 ? -8.227 -34.5 9.945 1 89.81 110 ALA A O 1
ATOM 840 N N . GLU A 1 111 ? -10.109 -35.719 10.273 1 87.81 111 GLU A N 1
ATOM 841 C CA . GLU A 1 111 ? -9.375 -36.938 10.516 1 87.81 111 GLU A CA 1
ATOM 842 C C . GLU A 1 111 ? -8.508 -37.312 9.32 1 87.81 111 GLU A C 1
ATOM 844 O O . GLU A 1 111 ? -7.387 -37.812 9.484 1 87.81 111 GLU A O 1
ATOM 849 N N . THR A 1 112 ? -9.117 -37.094 8.18 1 80.19 112 THR A N 1
ATOM 850 C CA . THR A 1 112 ? -8.406 -37.312 6.926 1 80.19 112 THR A CA 1
ATOM 851 C C . THR A 1 112 ? -8.398 -36.031 6.094 1 80.19 112 THR A C 1
ATOM 853 O O . THR A 1 112 ? -9.422 -35.344 5.98 1 80.19 112 THR A O 1
ATOM 856 N N . GLY A 1 113 ? -7.223 -35.688 5.641 1 80.12 113 GLY A N 1
ATOM 857 C CA . GLY A 1 113 ? -7.121 -34.531 4.758 1 80.12 113 GLY A CA 1
ATOM 858 C C . GLY A 1 113 ? -6.809 -33.219 5.488 1 80.12 113 GLY A C 1
ATOM 859 O O . GLY A 1 113 ? -6.699 -32.156 4.871 1 80.12 113 GLY A O 1
ATOM 860 N N . GLY A 1 114 ? -6.883 -33.219 6.793 1 85.5 114 GLY A N 1
ATOM 861 C CA . GLY A 1 114 ? -6.41 -32.094 7.582 1 85.5 114 GLY A CA 1
ATOM 862 C C . GLY A 1 114 ? -7.32 -30.891 7.5 1 85.5 114 GLY A C 1
ATOM 863 O O . GLY A 1 114 ? -8.547 -31.031 7.434 1 85.5 114 GLY A O 1
ATOM 864 N N . TYR A 1 115 ? -6.734 -29.766 7.648 1 85.44 115 TYR A N 1
ATOM 865 C CA . TYR A 1 115 ? -7.492 -28.531 7.66 1 85.44 115 TYR A CA 1
ATOM 866 C C . TYR A 1 115 ? -8.109 -28.25 6.293 1 85.44 115 TYR A C 1
ATOM 868 O O . TYR A 1 115 ? -9.195 -27.672 6.203 1 85.44 115 TYR A O 1
ATOM 876 N N . GLN A 1 116 ? -7.398 -28.625 5.297 1 83.12 116 GLN A N 1
ATOM 877 C CA . GLN A 1 116 ? -7.941 -28.438 3.957 1 83.12 116 GLN A CA 1
ATOM 878 C C . GLN A 1 116 ? -9.312 -29.094 3.816 1 83.12 116 GLN A C 1
ATOM 880 O O . GLN A 1 116 ? -10.266 -28.469 3.352 1 83.12 116 GLN A O 1
ATOM 885 N N . GLU A 1 117 ? -9.367 -30.312 4.246 1 85.25 117 GLU A N 1
ATOM 886 C CA . GLU A 1 117 ? -10.633 -31.047 4.188 1 85.25 117 GLU A CA 1
ATOM 887 C C . GLU A 1 117 ? -11.656 -30.453 5.141 1 85.25 117 GLU A C 1
ATOM 889 O O . GLU A 1 117 ? -12.844 -30.344 4.801 1 85.25 117 GLU A O 1
ATOM 894 N N . ALA A 1 118 ? -11.211 -30.094 6.266 1 91 118 ALA A N 1
ATOM 895 C CA . ALA A 1 118 ? -12.117 -29.484 7.238 1 91 118 ALA A CA 1
ATOM 896 C C . ALA A 1 118 ? -12.766 -28.234 6.672 1 91 118 ALA A C 1
ATOM 898 O O . ALA A 1 118 ? -13.969 -28.031 6.828 1 91 118 ALA A O 1
ATOM 899 N N . ARG A 1 119 ? -12.031 -27.406 5.996 1 92 119 ARG A N 1
ATOM 900 C CA . ARG A 1 119 ? -12.523 -26.172 5.422 1 92 119 ARG A CA 1
ATOM 901 C C . ARG A 1 119 ? -13.508 -26.438 4.289 1 92 119 ARG A C 1
ATOM 903 O O . ARG A 1 119 ? -14.547 -25.766 4.191 1 92 119 ARG A O 1
ATOM 910 N N . LEU A 1 120 ? -13.195 -27.391 3.514 1 89.19 120 LEU A N 1
ATOM 911 C CA . LEU A 1 120 ? -14.07 -27.719 2.393 1 89.19 120 LEU A CA 1
ATOM 912 C C . LEU A 1 120 ? -15.406 -28.25 2.885 1 89.19 120 LEU A C 1
ATOM 914 O O . LEU A 1 120 ? -16.453 -27.891 2.35 1 89.19 120 LEU A O 1
ATOM 918 N N . ARG A 1 121 ? -15.344 -29.078 3.873 1 92.81 121 ARG A N 1
ATOM 919 C CA . ARG A 1 121 ? -16.578 -29.625 4.453 1 92.81 121 ARG A CA 1
ATOM 920 C C . ARG A 1 121 ? -17.422 -28.516 5.066 1 92.81 121 ARG A C 1
ATOM 922 O O . ARG A 1 121 ? -18.641 -28.5 4.91 1 92.81 121 ARG A O 1
ATOM 929 N N . ARG A 1 122 ? -16.719 -27.688 5.734 1 94.94 122 ARG A N 1
ATOM 930 C CA . ARG A 1 122 ? -17.438 -26.578 6.355 1 94.94 122 ARG A CA 1
ATOM 931 C C . ARG A 1 122 ? -18.078 -25.672 5.301 1 94.94 122 ARG A C 1
ATOM 933 O O . ARG A 1 122 ? -19.203 -25.203 5.473 1 94.94 122 ARG A O 1
ATOM 940 N N . LEU A 1 123 ? -17.375 -25.375 4.266 1 95.06 123 LEU A N 1
ATOM 941 C CA . LEU A 1 123 ? -17.891 -24.594 3.154 1 95.06 123 LEU A CA 1
ATOM 942 C C . LEU A 1 123 ? -19.125 -25.25 2.557 1 95.06 123 LEU A C 1
ATOM 944 O O . LEU A 1 123 ? -20.141 -24.594 2.318 1 95.06 123 LEU A O 1
ATOM 948 N N . ALA A 1 124 ? -19.031 -26.531 2.379 1 93.94 124 ALA A N 1
ATOM 949 C CA . ALA A 1 124 ? -20.156 -27.281 1.826 1 93.94 124 ALA A CA 1
ATOM 950 C C . ALA A 1 124 ? -21.375 -27.203 2.748 1 93.94 124 ALA A C 1
ATOM 952 O O . ALA A 1 124 ? -22.5 -27.078 2.281 1 93.94 124 ALA A O 1
ATOM 953 N N . ALA A 1 125 ? -21.094 -27.328 3.977 1 96.38 125 ALA A N 1
ATOM 954 C CA . ALA A 1 125 ? -22.172 -27.266 4.957 1 96.38 125 ALA A CA 1
ATOM 955 C C . ALA A 1 125 ? -22.859 -25.906 4.934 1 96.38 125 ALA A C 1
ATOM 957 O O . ALA A 1 125 ? -24.094 -25.812 5.023 1 96.38 125 ALA A O 1
ATOM 958 N N . ILE A 1 126 ? -22.094 -24.859 4.801 1 96.31 126 ILE A N 1
ATOM 959 C CA . ILE A 1 126 ? -22.641 -23.5 4.75 1 96.31 126 ILE A CA 1
ATOM 960 C C . ILE A 1 126 ? -23.516 -23.344 3.504 1 96.31 126 ILE A C 1
ATOM 962 O O . ILE A 1 126 ? -24.609 -22.797 3.576 1 96.31 126 ILE A O 1
ATOM 966 N N . ARG A 1 127 ? -23 -23.828 2.449 1 95.62 127 ARG A N 1
ATOM 967 C CA . ARG A 1 127 ? -23.734 -23.688 1.19 1 95.62 127 ARG A CA 1
ATOM 968 C C . ARG A 1 127 ? -25 -24.531 1.193 1 95.62 127 ARG A C 1
ATOM 970 O O . ARG A 1 127 ? -26 -24.156 0.592 1 95.62 127 ARG A O 1
ATOM 977 N N . ALA A 1 128 ? -24.969 -25.641 1.874 1 96.06 128 ALA A N 1
ATOM 978 C CA . ALA A 1 128 ? -26.156 -26.484 1.997 1 96.06 128 ALA A CA 1
ATOM 979 C C . ALA A 1 128 ? -27.234 -25.797 2.842 1 96.06 128 ALA A C 1
ATOM 981 O O . ALA A 1 128 ? -28.422 -25.938 2.572 1 96.06 128 ALA A O 1
ATOM 982 N N . ALA A 1 129 ? -26.797 -25.109 3.789 1 95.94 129 ALA A N 1
ATOM 983 C CA . ALA A 1 129 ? -27.719 -24.453 4.723 1 95.94 129 ALA A CA 1
ATOM 984 C C . ALA A 1 129 ? -28.328 -23.203 4.105 1 95.94 129 ALA A C 1
ATOM 986 O O . ALA A 1 129 ? -29.438 -22.812 4.445 1 95.94 129 ALA A O 1
ATOM 987 N N . ASP A 1 130 ? -27.609 -22.562 3.191 1 93.56 130 ASP A N 1
ATOM 988 C CA . ASP A 1 130 ? -28.062 -21.375 2.463 1 93.56 130 ASP A CA 1
ATOM 989 C C . ASP A 1 130 ? -27.906 -21.578 0.956 1 93.56 130 ASP A C 1
ATOM 991 O O . ASP A 1 130 ? -26.844 -21.312 0.398 1 93.56 130 ASP A O 1
ATOM 995 N N . PRO A 1 131 ? -29.031 -21.859 0.333 1 90.19 131 PRO A N 1
ATOM 996 C CA . PRO A 1 131 ? -28.922 -22.172 -1.092 1 90.19 131 PRO A CA 1
ATOM 997 C C . PRO A 1 131 ? -28.625 -20.953 -1.95 1 90.19 131 PRO A C 1
ATOM 999 O O . PRO A 1 131 ? -28.266 -21.078 -3.121 1 90.19 131 PRO A O 1
ATOM 1002 N N . ASP A 1 132 ? -28.766 -19.812 -1.359 1 96.5 132 ASP A N 1
ATOM 1003 C CA . ASP A 1 132 ? -28.469 -18.609 -2.121 1 96.5 132 ASP A CA 1
ATOM 1004 C C . ASP A 1 132 ? -27.047 -18.109 -1.842 1 96.5 132 ASP A C 1
ATOM 1006 O O . ASP A 1 132 ? -26.859 -17.031 -1.284 1 96.5 132 ASP A O 1
ATOM 1010 N N . THR A 1 133 ? -26.078 -18.969 -2.188 1 97.81 133 THR A N 1
ATOM 1011 C CA . THR A 1 133 ? -24.656 -18.641 -2.041 1 97.81 133 THR A CA 1
ATOM 1012 C C . THR A 1 133 ? -23.953 -18.688 -3.391 1 97.81 133 THR A C 1
ATOM 1014 O O . THR A 1 133 ? -24.406 -19.375 -4.312 1 97.81 133 THR A O 1
ATOM 1017 N N . PHE A 1 134 ? -22.953 -17.938 -3.566 1 98.12 134 PHE A N 1
ATOM 1018 C CA . PHE A 1 134 ? -22.047 -17.953 -4.711 1 98.12 134 PHE A CA 1
ATOM 1019 C C . PHE A 1 134 ? -20.609 -18.172 -4.258 1 98.12 134 PHE A C 1
ATOM 1021 O O . PHE A 1 134 ? -20.125 -17.469 -3.365 1 98.12 134 PHE A O 1
ATOM 1028 N N . CYS A 1 135 ? -19.984 -19.141 -4.789 1 97.94 135 CYS A N 1
ATOM 1029 C CA . CYS A 1 135 ? -18.594 -19.422 -4.477 1 97.94 135 CYS A CA 1
ATOM 1030 C C . CYS A 1 135 ? -17.688 -19.125 -5.672 1 97.94 135 CYS A C 1
ATOM 1032 O O . CYS A 1 135 ? -17.766 -19.812 -6.695 1 97.94 135 CYS A O 1
ATOM 1034 N N . PRO A 1 136 ? -16.781 -18.172 -5.57 1 97.5 136 PRO A N 1
ATOM 1035 C CA . PRO A 1 136 ? -15.914 -17.766 -6.68 1 97.5 136 PRO A CA 1
ATOM 1036 C C . PRO A 1 136 ? -14.992 -18.891 -7.145 1 97.5 136 PRO A C 1
ATOM 1038 O O . PRO A 1 136 ? -14.719 -19.016 -8.344 1 97.5 136 PRO A O 1
ATOM 1041 N N . GLU A 1 137 ? -14.422 -19.719 -6.219 1 94.94 137 GLU A N 1
ATOM 1042 C CA . GLU A 1 137 ? -13.625 -20.891 -6.531 1 94.94 137 GLU A CA 1
ATOM 1043 C C . GLU A 1 137 ? -12.406 -20.531 -7.371 1 94.94 137 GLU A C 1
ATOM 1045 O O . GLU A 1 137 ? -12.227 -21.062 -8.469 1 94.94 137 GLU A O 1
ATOM 1050 N N . GLN A 1 138 ? -11.43 -19.859 -6.801 1 92.56 138 GLN A N 1
ATOM 1051 C CA . GLN A 1 138 ? -10.336 -19.25 -7.543 1 92.56 138 GLN A CA 1
ATOM 1052 C C . GLN A 1 138 ? -9.469 -20.297 -8.227 1 92.56 138 GLN A C 1
ATOM 1054 O O . GLN A 1 138 ? -8.773 -20 -9.195 1 92.56 138 GLN A O 1
ATOM 1059 N N . TYR A 1 139 ? -9.516 -21.562 -7.816 1 93.12 139 TYR A N 1
ATOM 1060 C CA . TYR A 1 139 ? -8.609 -22.562 -8.344 1 93.12 139 TYR A CA 1
ATOM 1061 C C . TYR A 1 139 ? -9.195 -23.25 -9.57 1 93.12 139 TYR A C 1
ATOM 1063 O O . TYR A 1 139 ? -8.469 -23.797 -10.398 1 93.12 139 TYR A O 1
ATOM 1071 N N . ALA A 1 140 ? -10.523 -23.203 -9.688 1 94.75 140 ALA A N 1
ATOM 1072 C CA . ALA A 1 140 ? -11.156 -23.969 -10.758 1 94.75 140 ALA A CA 1
ATOM 1073 C C . ALA A 1 140 ? -11.93 -23.047 -11.703 1 94.75 140 ALA A C 1
ATOM 1075 O O . ALA A 1 140 ? -12.18 -23.406 -12.859 1 94.75 140 ALA A O 1
ATOM 1076 N N . ASN A 1 141 ? -12.352 -21.859 -11.242 1 97.5 141 ASN A N 1
ATOM 1077 C CA . ASN A 1 141 ? -13.156 -20.938 -12.031 1 97.5 141 ASN A CA 1
ATOM 1078 C C . ASN A 1 141 ? -12.375 -20.375 -13.211 1 97.5 141 ASN A C 1
ATOM 1080 O O . ASN A 1 141 ? -11.383 -19.672 -13.031 1 97.5 141 ASN A O 1
ATOM 1084 N N . PRO A 1 142 ? -12.805 -20.672 -14.422 1 98.12 142 PRO A N 1
ATOM 1085 C CA . PRO A 1 142 ? -12.047 -20.219 -15.594 1 98.12 142 PRO A CA 1
ATOM 1086 C C . PRO A 1 142 ? -12 -18.703 -15.719 1 98.12 142 PRO A C 1
ATOM 1088 O O . PRO A 1 142 ? -11.18 -18.172 -16.469 1 98.12 142 PRO A O 1
ATOM 1091 N N . ASP A 1 143 ? -12.852 -18.016 -14.969 1 98.62 143 ASP A N 1
ATOM 1092 C CA . ASP A 1 143 ? -12.812 -16.547 -14.969 1 98.62 143 ASP A CA 1
ATOM 1093 C C . ASP A 1 143 ? -11.555 -16.031 -14.281 1 98.62 143 ASP A C 1
ATOM 1095 O O . ASP A 1 143 ? -11.156 -14.883 -14.484 1 98.62 143 ASP A O 1
ATOM 1099 N N . ASN A 1 144 ? -10.945 -16.875 -13.484 1 98.56 144 ASN A N 1
ATOM 1100 C CA . ASN A 1 144 ? -9.703 -16.484 -12.836 1 98.56 144 ASN A CA 1
ATOM 1101 C C . ASN A 1 144 ? -8.602 -16.188 -13.852 1 98.56 144 ASN A C 1
ATOM 1103 O O . ASN A 1 144 ? -8.164 -15.047 -13.984 1 98.56 144 ASN A O 1
ATOM 1107 N N . PRO A 1 145 ? -8.172 -17.125 -14.742 1 98.81 145 PRO A N 1
ATOM 1108 C CA . PRO A 1 145 ? -7.18 -16.766 -15.758 1 98.81 145 PRO A CA 1
ATOM 1109 C C . PRO A 1 145 ? -7.699 -15.727 -16.75 1 98.81 145 PRO A C 1
ATOM 1111 O O . PRO A 1 145 ? -6.945 -14.859 -17.203 1 98.81 145 PRO A O 1
ATOM 1114 N N . ALA A 1 146 ? -8.953 -15.773 -17.047 1 98.75 146 ALA A N 1
ATOM 1115 C CA . ALA A 1 146 ? -9.523 -14.836 -18.016 1 98.75 146 ALA A CA 1
ATOM 1116 C C . ALA A 1 146 ? -9.383 -13.398 -17.531 1 98.75 146 ALA A C 1
ATOM 1118 O O . ALA A 1 146 ? -9.195 -12.477 -18.344 1 98.75 146 ALA A O 1
ATOM 1119 N N . ALA A 1 147 ? -9.461 -13.211 -16.234 1 98.88 147 ALA A N 1
ATOM 1120 C CA . ALA A 1 147 ? -9.438 -11.883 -15.625 1 98.88 147 ALA A CA 1
ATOM 1121 C C . ALA A 1 147 ? -8.125 -11.172 -15.93 1 98.88 147 ALA A C 1
ATOM 1123 O O . ALA A 1 147 ? -8.07 -9.938 -15.945 1 98.88 147 ALA A O 1
ATOM 1124 N N . TYR A 1 148 ? -7.055 -11.859 -16.234 1 98.88 148 TYR A N 1
ATOM 1125 C CA . TYR A 1 148 ? -5.719 -11.281 -16.312 1 98.88 148 TYR A CA 1
ATOM 1126 C C . TYR A 1 148 ? -5.418 -10.75 -17.703 1 98.88 148 TYR A C 1
ATOM 1128 O O . TYR A 1 148 ? -4.34 -10.203 -17.953 1 98.88 148 TYR A O 1
ATOM 1136 N N . ALA A 1 149 ? -6.367 -10.844 -18.625 1 98.75 149 ALA A N 1
ATOM 1137 C CA . ALA A 1 149 ? -6.207 -10.219 -19.938 1 98.75 149 ALA A CA 1
ATOM 1138 C C . ALA A 1 149 ? -5.961 -8.719 -19.797 1 98.75 149 ALA A C 1
ATOM 1140 O O . ALA A 1 149 ? -5.176 -8.141 -20.547 1 98.75 149 ALA A O 1
ATOM 1141 N N . VAL A 1 150 ? -6.598 -8.117 -18.812 1 98.5 150 VAL A N 1
ATOM 1142 C CA . VAL A 1 150 ? -6.465 -6.676 -18.609 1 98.5 150 VAL A CA 1
ATOM 1143 C C . VAL A 1 150 ? -5.047 -6.348 -18.141 1 98.5 150 VAL A C 1
ATOM 1145 O O . VAL A 1 150 ? -4.508 -5.289 -18.469 1 98.5 150 VAL A O 1
ATOM 1148 N N . VAL A 1 151 ? -4.441 -7.246 -17.422 1 98.69 151 VAL A N 1
ATOM 1149 C CA . VAL A 1 151 ? -3.062 -7.07 -16.969 1 98.69 151 VAL A CA 1
ATOM 1150 C C . VAL A 1 151 ? -2.125 -7.125 -18.188 1 98.69 151 VAL A C 1
ATOM 1152 O O . VAL A 1 151 ? -1.222 -6.297 -18.312 1 98.69 151 VAL A O 1
ATOM 1155 N N . ALA A 1 152 ? -2.375 -8.094 -19.062 1 98.69 152 ALA A N 1
ATOM 1156 C CA . ALA A 1 152 ? -1.581 -8.211 -20.281 1 98.69 152 ALA A CA 1
ATOM 1157 C C . ALA A 1 152 ? -1.652 -6.93 -21.109 1 98.69 152 ALA A C 1
ATOM 1159 O O . ALA A 1 152 ? -0.631 -6.441 -21.609 1 98.69 152 ALA A O 1
ATOM 1160 N N . GLU A 1 153 ? -2.822 -6.418 -21.25 1 97.94 153 GLU A N 1
ATOM 1161 C CA . GLU A 1 153 ? -3.008 -5.172 -21.984 1 97.94 153 GLU A CA 1
ATOM 1162 C C . GLU A 1 153 ? -2.236 -4.027 -21.328 1 97.94 153 GLU A C 1
ATOM 1164 O O . GLU A 1 153 ? -1.608 -3.223 -22.031 1 97.94 153 GLU A O 1
ATOM 1169 N N . HIS A 1 154 ? -2.301 -3.971 -20.047 1 97.69 154 HIS A N 1
ATOM 1170 C CA . HIS A 1 154 ? -1.588 -2.945 -19.297 1 97.69 154 HIS A CA 1
ATOM 1171 C C . HIS A 1 154 ? -0.081 -3.059 -19.5 1 97.69 154 HIS A C 1
ATOM 1173 O O . HIS A 1 154 ? 0.605 -2.047 -19.656 1 97.69 154 HIS A O 1
ATOM 1179 N N . LEU A 1 155 ? 0.419 -4.273 -19.469 1 98.31 155 LEU A N 1
ATOM 1180 C CA . LEU A 1 155 ? 1.849 -4.5 -19.656 1 98.31 155 LEU A CA 1
ATOM 1181 C C . LEU A 1 155 ? 2.289 -4.074 -21.062 1 98.31 155 LEU A C 1
ATOM 1183 O O . LEU A 1 155 ? 3.328 -3.432 -21.219 1 98.31 155 LEU A O 1
ATOM 1187 N N . ARG A 1 156 ? 1.501 -4.395 -22.047 1 97.12 156 ARG A N 1
ATOM 1188 C CA . ARG A 1 156 ? 1.83 -3.998 -23.406 1 97.12 156 ARG A CA 1
ATOM 1189 C C . ARG A 1 156 ? 1.819 -2.48 -23.547 1 97.12 156 ARG A C 1
ATOM 1191 O O . ARG A 1 156 ? 2.684 -1.91 -24.219 1 97.12 156 ARG A O 1
ATOM 1198 N N . ALA A 1 157 ? 0.854 -1.862 -22.922 1 95.94 157 ALA A N 1
ATOM 1199 C CA . ALA A 1 157 ? 0.72 -0.41 -23.016 1 95.94 157 ALA A CA 1
ATOM 1200 C C . ALA A 1 157 ? 1.873 0.293 -22.297 1 95.94 157 ALA A C 1
ATOM 1202 O O . ALA A 1 157 ? 2.268 1.396 -22.688 1 95.94 157 ALA A O 1
ATOM 1203 N N . THR A 1 158 ? 2.428 -0.351 -21.344 1 95.69 158 THR A N 1
ATOM 1204 C CA . THR A 1 158 ? 3.402 0.298 -20.469 1 95.69 158 THR A CA 1
ATOM 1205 C C . THR A 1 158 ? 4.824 -0.035 -20.906 1 95.69 158 THR A C 1
ATOM 1207 O O . THR A 1 158 ? 5.691 0.841 -20.938 1 95.69 158 THR A O 1
ATOM 1210 N N . VAL A 1 159 ? 5.055 -1.286 -21.234 1 95.75 159 VAL A N 1
ATOM 1211 C CA . VAL A 1 159 ? 6.406 -1.769 -21.5 1 95.75 159 VAL A CA 1
ATOM 1212 C C . VAL A 1 159 ? 6.602 -1.958 -23 1 95.75 159 VAL A C 1
ATOM 1214 O O . VAL A 1 159 ? 7.738 -2.039 -23.484 1 95.75 159 VAL A O 1
ATOM 1217 N N . GLY A 1 160 ? 5.551 -2.021 -23.766 1 95.06 160 GLY A N 1
ATOM 1218 C CA . GLY A 1 160 ? 5.613 -2.42 -25.172 1 95.06 160 GLY A CA 1
ATOM 1219 C C . GLY A 1 160 ? 5.664 -3.924 -25.359 1 95.06 160 GLY A C 1
ATOM 1220 O O . GLY A 1 160 ? 4.84 -4.652 -24.797 1 95.06 160 GLY A O 1
ATOM 1221 N N . ALA A 1 161 ? 6.594 -4.34 -26.109 1 95.69 161 ALA A N 1
ATOM 1222 C CA . ALA A 1 161 ? 6.738 -5.777 -26.344 1 95.69 161 ALA A CA 1
ATOM 1223 C C . ALA A 1 161 ? 7.301 -6.473 -25.109 1 95.69 161 ALA A C 1
ATOM 1225 O O . ALA A 1 161 ? 8.281 -6.012 -24.516 1 95.69 161 ALA A O 1
ATOM 1226 N N . VAL A 1 162 ? 6.672 -7.504 -24.734 1 98.31 162 VAL A N 1
ATOM 1227 C CA . VAL A 1 162 ? 7.105 -8.352 -23.625 1 98.31 162 VAL A CA 1
ATOM 1228 C C . VAL A 1 162 ? 7.625 -9.68 -24.172 1 98.31 162 VAL A C 1
ATOM 1230 O O . VAL A 1 162 ? 6.898 -10.414 -24.859 1 98.31 162 VAL A O 1
ATOM 1233 N N . ASP A 1 163 ? 8.875 -9.992 -23.859 1 98.88 163 ASP A N 1
ATOM 1234 C CA . ASP A 1 163 ? 9.477 -11.219 -24.359 1 98.88 163 ASP A CA 1
ATOM 1235 C C . ASP A 1 163 ? 9.32 -12.367 -23.375 1 98.88 163 ASP A C 1
ATOM 1237 O O . ASP A 1 163 ? 9.281 -13.531 -23.766 1 98.88 163 ASP A O 1
ATOM 1241 N N . CYS A 1 164 ? 9.234 -12.023 -22.125 1 98.94 164 CYS A N 1
ATOM 1242 C CA . CYS A 1 164 ? 9.18 -13.047 -21.094 1 98.94 164 CYS A CA 1
ATOM 1243 C C . CYS A 1 164 ? 8.406 -12.555 -19.875 1 98.94 164 CYS A C 1
ATOM 1245 O O . CYS A 1 164 ? 8.562 -11.398 -19.469 1 98.94 164 CYS A O 1
ATOM 1247 N N . VAL A 1 165 ? 7.57 -13.391 -19.375 1 98.94 165 VAL A N 1
ATOM 1248 C CA . VAL A 1 165 ? 6.875 -13.156 -18.109 1 98.94 165 VAL A CA 1
ATOM 1249 C C . VAL A 1 165 ? 7.316 -14.18 -17.078 1 98.94 165 VAL A C 1
ATOM 1251 O O . VAL A 1 165 ? 7.348 -15.383 -17.359 1 98.94 165 VAL A O 1
ATOM 1254 N N . VAL A 1 166 ? 7.73 -13.711 -15.93 1 98.94 166 VAL A N 1
ATOM 1255 C CA . VAL A 1 166 ? 8.094 -14.562 -14.805 1 98.94 166 VAL A CA 1
ATOM 1256 C C . VAL A 1 166 ? 7.125 -14.328 -13.641 1 98.94 166 VAL A C 1
ATOM 1258 O O . VAL A 1 166 ? 6.797 -13.188 -13.32 1 98.94 166 VAL A O 1
ATOM 1261 N N . GLY A 1 167 ? 6.637 -15.375 -13.07 1 98.88 167 GLY A N 1
ATOM 1262 C CA . GLY A 1 167 ? 5.742 -15.18 -11.945 1 98.88 167 GLY A CA 1
ATOM 1263 C C . GLY A 1 167 ? 5.578 -16.422 -11.094 1 98.88 167 GLY A C 1
ATOM 1264 O O . GLY A 1 167 ? 5.844 -17.531 -11.547 1 98.88 167 GLY A O 1
ATOM 1265 N N . PRO A 1 168 ? 5.203 -16.203 -9.828 1 98.69 168 PRO A N 1
ATOM 1266 C CA . PRO A 1 168 ? 4.875 -17.359 -8.984 1 98.69 168 PRO A CA 1
ATOM 1267 C C . PRO A 1 168 ? 3.59 -18.062 -9.422 1 98.69 168 PRO A C 1
ATOM 1269 O O . PRO A 1 168 ? 2.684 -17.422 -9.961 1 98.69 168 PRO A O 1
ATOM 1272 N N . VAL A 1 169 ? 3.537 -19.359 -9.172 1 98.38 169 VAL A N 1
ATOM 1273 C CA . VAL A 1 169 ? 2.369 -20.125 -9.586 1 98.38 169 VAL A CA 1
ATOM 1274 C C . VAL A 1 169 ? 1.66 -20.703 -8.359 1 98.38 169 VAL A C 1
ATOM 1276 O O . VAL A 1 169 ? 2.293 -21.312 -7.5 1 98.38 169 VAL A O 1
ATOM 1279 N N . GLY A 1 170 ? 0.456 -20.375 -8.25 1 95 170 GLY A N 1
ATOM 1280 C CA . GLY A 1 170 ? -0.461 -20.938 -7.281 1 95 170 GLY A CA 1
ATOM 1281 C C . GLY A 1 170 ? -1.688 -21.578 -7.914 1 95 170 GLY A C 1
ATOM 1282 O O . GLY A 1 170 ? -1.67 -22.75 -8.273 1 95 170 GLY A O 1
ATOM 1283 N N . SER A 1 171 ? -2.629 -20.75 -8.273 1 94.25 171 SER A N 1
ATOM 1284 C CA . SER A 1 171 ? -3.83 -21.234 -8.945 1 94.25 171 SER A CA 1
ATOM 1285 C C . SER A 1 171 ? -3.596 -21.391 -10.445 1 94.25 171 SER A C 1
ATOM 1287 O O . SER A 1 171 ? -4.387 -22.031 -11.133 1 94.25 171 SER A O 1
ATOM 1289 N N . GLY A 1 172 ? -2.559 -20.844 -10.914 1 97.31 172 GLY A N 1
ATOM 1290 C CA . GLY A 1 172 ? -2.293 -20.797 -12.344 1 97.31 172 GLY A CA 1
ATOM 1291 C C . GLY A 1 172 ? -2.949 -19.625 -13.039 1 97.31 172 GLY A C 1
ATOM 1292 O O . GLY A 1 172 ? -2.648 -19.344 -14.203 1 97.31 172 GLY A O 1
ATOM 1293 N N . GLY A 1 173 ? -3.785 -18.875 -12.359 1 98 173 GLY A N 1
ATOM 1294 C CA . GLY A 1 173 ? -4.586 -17.828 -12.953 1 98 173 GLY A CA 1
ATOM 1295 C C . GLY A 1 173 ? -3.75 -16.703 -13.555 1 98 173 GLY A C 1
ATOM 1296 O O . GLY A 1 173 ? -3.852 -16.406 -14.742 1 98 173 GLY A O 1
ATOM 1297 N N . SER A 1 174 ? -2.867 -16.141 -12.773 1 98.75 174 SER A N 1
ATOM 1298 C CA . SER A 1 174 ? -2.113 -14.969 -13.203 1 98.75 174 SER A CA 1
ATOM 1299 C C . SER A 1 174 ? -1.18 -15.305 -14.359 1 98.75 174 SER A C 1
ATOM 1301 O O . SER A 1 174 ? -1.188 -14.625 -15.383 1 98.75 174 SER A O 1
ATOM 1303 N N . MET A 1 175 ? -0.451 -16.406 -14.258 1 98.88 175 MET A N 1
ATOM 1304 C CA . MET A 1 175 ? 0.539 -16.734 -15.281 1 98.88 175 MET A CA 1
ATOM 1305 C C . MET A 1 175 ? -0.139 -17.219 -16.562 1 98.88 175 MET A C 1
ATOM 1307 O O . MET A 1 175 ? 0.15 -16.719 -17.641 1 98.88 175 MET A O 1
ATOM 1311 N N . CYS A 1 176 ? -1.065 -18.141 -16.391 1 98.88 176 CYS A N 1
ATOM 1312 C CA . CYS A 1 176 ? -1.717 -18.672 -17.578 1 98.88 176 CYS A CA 1
ATOM 1313 C C . CYS A 1 176 ? -2.521 -17.594 -18.297 1 98.88 176 CYS A C 1
ATOM 1315 O O . CYS A 1 176 ? -2.436 -17.438 -19.516 1 98.88 176 CYS A O 1
ATOM 1317 N N . GLY A 1 177 ? -3.27 -16.812 -17.516 1 98.88 177 GLY A N 1
ATOM 1318 C CA . GLY A 1 177 ? -4.098 -15.773 -18.109 1 98.88 177 GLY A CA 1
ATOM 1319 C C . GLY A 1 177 ? -3.291 -14.672 -18.781 1 98.88 177 GLY A C 1
ATOM 1320 O O . GLY A 1 177 ? -3.578 -14.289 -19.922 1 98.88 177 GLY A O 1
ATOM 1321 N N . THR A 1 178 ? -2.283 -14.172 -18.125 1 98.94 178 THR A N 1
ATOM 1322 C CA . THR A 1 178 ? -1.465 -13.086 -18.656 1 98.94 178 THR A CA 1
ATOM 1323 C C . THR A 1 178 ? -0.696 -13.531 -19.891 1 98.94 178 THR A C 1
ATOM 1325 O O . THR A 1 178 ? -0.701 -12.836 -20.906 1 98.94 178 THR A O 1
ATOM 1328 N N . VAL A 1 179 ? -0.112 -14.68 -19.844 1 98.94 179 VAL A N 1
ATOM 1329 C CA . VAL A 1 179 ? 0.739 -15.156 -20.922 1 98.94 179 VAL A CA 1
ATOM 1330 C C . VAL A 1 179 ? -0.114 -15.477 -22.156 1 98.94 179 VAL A C 1
ATOM 1332 O O . VAL A 1 179 ? 0.243 -15.109 -23.266 1 98.94 179 VAL A O 1
ATOM 1335 N N . ARG A 1 180 ? -1.246 -16.141 -21.922 1 98.81 180 ARG A N 1
ATOM 1336 C CA . ARG A 1 180 ? -2.121 -16.438 -23.047 1 98.81 180 ARG A CA 1
ATOM 1337 C C . ARG A 1 180 ? -2.562 -15.156 -23.75 1 98.81 180 ARG A C 1
ATOM 1339 O O . ARG A 1 180 ? -2.572 -15.086 -24.984 1 98.81 180 ARG A O 1
ATOM 1346 N N . ALA A 1 181 ? -2.945 -14.18 -22.953 1 98.81 181 ALA A N 1
ATOM 1347 C CA . ALA A 1 181 ? -3.377 -12.906 -23.516 1 98.81 181 ALA A CA 1
ATOM 1348 C C . ALA A 1 181 ? -2.242 -12.242 -24.281 1 98.81 181 ALA A C 1
ATOM 1350 O O . ALA A 1 181 ? -2.455 -11.703 -25.375 1 98.81 181 ALA A O 1
ATOM 1351 N N . LEU A 1 182 ? -1.043 -12.25 -23.797 1 98.81 182 LEU A N 1
ATOM 1352 C CA . LEU A 1 182 ? 0.103 -11.672 -24.5 1 98.81 182 LEU A CA 1
ATOM 1353 C C . LEU A 1 182 ? 0.402 -12.438 -25.781 1 98.81 182 LEU A C 1
ATOM 1355 O O . LEU A 1 182 ? 0.74 -11.836 -26.797 1 98.81 182 LEU A O 1
ATOM 1359 N N . ARG A 1 183 ? 0.285 -13.758 -25.719 1 98.75 183 ARG A N 1
ATOM 1360 C CA . ARG A 1 183 ? 0.611 -14.609 -26.859 1 98.75 183 ARG A CA 1
ATOM 1361 C C . ARG A 1 183 ? -0.418 -14.445 -27.969 1 98.75 183 ARG A C 1
ATOM 1363 O O . ARG A 1 183 ? -0.162 -14.82 -29.109 1 98.75 183 ARG A O 1
ATOM 1370 N N . SER A 1 184 ? -1.595 -13.93 -27.656 1 97.88 184 SER A N 1
ATOM 1371 C CA . SER A 1 184 ? -2.549 -13.609 -28.703 1 97.88 184 SER A CA 1
ATOM 1372 C C . SER A 1 184 ? -2.012 -12.516 -29.625 1 97.88 184 SER A C 1
ATOM 1374 O O . SER A 1 184 ? -2.432 -12.406 -30.781 1 97.88 184 SER A O 1
ATOM 1376 N N . HIS A 1 185 ? -1.084 -11.773 -29.203 1 97 185 HIS A N 1
ATOM 1377 C CA . HIS A 1 185 ? -0.432 -10.727 -29.984 1 97 185 HIS A CA 1
ATOM 1378 C C . HIS A 1 185 ? 0.921 -11.195 -30.516 1 97 185 HIS A C 1
ATOM 1380 O O . HIS A 1 185 ? 1.333 -10.812 -31.609 1 97 185 HIS A O 1
ATOM 1386 N N . ASP A 1 186 ? 1.604 -11.977 -29.703 1 98.19 186 ASP A N 1
ATOM 1387 C CA . ASP A 1 186 ? 2.928 -12.5 -30.047 1 98.19 186 ASP A CA 1
ATOM 1388 C C . ASP A 1 186 ? 3.135 -13.891 -29.453 1 98.19 186 ASP A C 1
ATOM 1390 O O . ASP A 1 186 ? 3.488 -14.031 -28.281 1 98.19 186 ASP A O 1
ATOM 1394 N N . PRO A 1 187 ? 3.061 -14.922 -30.188 1 98.06 187 PRO A N 1
ATOM 1395 C CA . PRO A 1 187 ? 3.135 -16.297 -29.688 1 98.06 187 PRO A CA 1
ATOM 1396 C C . PRO A 1 187 ? 4.512 -16.656 -29.141 1 98.06 187 PRO A C 1
ATOM 1398 O O . PRO A 1 187 ? 4.68 -17.703 -28.5 1 98.06 187 PRO A O 1
ATOM 1401 N N . SER A 1 188 ? 5.477 -15.828 -29.297 1 98.31 188 SER A N 1
ATOM 1402 C CA . SER A 1 188 ? 6.836 -16.156 -28.875 1 98.31 188 SER A CA 1
ATOM 1403 C C . SER A 1 188 ? 7.066 -15.797 -27.422 1 98.31 188 SER A C 1
ATOM 1405 O O . SER A 1 188 ? 8.086 -16.172 -26.828 1 98.31 188 SER A O 1
ATOM 1407 N N . VAL A 1 189 ? 6.137 -15.141 -26.797 1 98.88 189 VAL A N 1
ATOM 1408 C CA . VAL A 1 189 ? 6.297 -14.734 -25.391 1 98.88 189 VAL A CA 1
ATOM 1409 C C . VAL A 1 189 ? 6.613 -15.961 -24.547 1 98.88 189 VAL A C 1
ATOM 1411 O O . VAL A 1 189 ? 5.91 -16.969 -24.609 1 98.88 189 VAL A O 1
ATOM 1414 N N . ARG A 1 190 ? 7.656 -15.875 -23.766 1 98.88 190 ARG A N 1
ATOM 1415 C CA . ARG A 1 190 ? 8.062 -16.953 -22.875 1 98.88 190 ARG A CA 1
ATOM 1416 C C . ARG A 1 190 ? 7.41 -16.812 -21.516 1 98.88 190 ARG A C 1
ATOM 1418 O O . ARG A 1 190 ? 7.176 -15.695 -21.047 1 98.88 190 ARG A O 1
ATOM 1425 N N . ALA A 1 191 ? 7.172 -17.906 -20.891 1 98.94 191 ALA A N 1
ATOM 1426 C CA . ALA A 1 191 ? 6.633 -17.969 -19.531 1 98.94 191 ALA A CA 1
ATOM 1427 C C . ALA A 1 191 ? 7.535 -18.781 -18.625 1 98.94 191 ALA A C 1
ATOM 1429 O O . ALA A 1 191 ? 7.84 -19.938 -18.906 1 98.94 191 ALA A O 1
ATOM 1430 N N . ILE A 1 192 ? 7.949 -18.188 -17.578 1 98.94 192 ILE A N 1
ATOM 1431 C CA . ILE A 1 192 ? 8.719 -18.859 -16.547 1 98.94 192 ILE A CA 1
ATOM 1432 C C . ILE A 1 192 ? 7.902 -18.938 -15.258 1 98.94 192 ILE A C 1
ATOM 1434 O O . ILE A 1 192 ? 7.605 -17.906 -14.641 1 98.94 192 ILE A O 1
ATOM 1438 N N . GLY A 1 193 ? 7.555 -20.156 -14.898 1 98.88 193 GLY A N 1
ATOM 1439 C CA . GLY A 1 193 ? 6.848 -20.375 -13.648 1 98.88 193 GLY A CA 1
ATOM 1440 C C . GLY A 1 193 ? 7.777 -20.594 -12.469 1 98.88 193 GLY A C 1
ATOM 1441 O O . GLY A 1 193 ? 8.797 -21.281 -12.602 1 98.88 193 GLY A O 1
ATOM 1442 N N . VAL A 1 194 ? 7.445 -19.969 -11.352 1 98.81 194 VAL A N 1
ATOM 1443 C CA . VAL A 1 194 ? 8.211 -20.172 -10.125 1 98.81 194 VAL A CA 1
ATOM 1444 C C . VAL A 1 194 ? 7.348 -20.891 -9.094 1 98.81 194 VAL A C 1
ATOM 1446 O O . VAL A 1 194 ? 6.258 -20.422 -8.75 1 98.81 194 VAL A O 1
ATOM 1449 N N . ASP A 1 195 ? 7.816 -21.984 -8.633 1 97.31 195 ASP A N 1
ATOM 1450 C CA . ASP A 1 195 ? 7.156 -22.844 -7.648 1 97.31 195 ASP A CA 1
ATOM 1451 C C . ASP A 1 195 ? 8.062 -23.109 -6.453 1 97.31 195 ASP A C 1
ATOM 1453 O O . ASP A 1 195 ? 9.148 -22.516 -6.348 1 97.31 195 ASP A O 1
ATOM 1457 N N . ALA A 1 196 ? 7.559 -23.812 -5.477 1 94.69 196 ALA A N 1
ATOM 1458 C CA . ALA A 1 196 ? 8.336 -24.234 -4.312 1 94.69 196 ALA A CA 1
ATOM 1459 C C . ALA A 1 196 ? 8.562 -25.75 -4.324 1 94.69 196 ALA A C 1
ATOM 1461 O O . ALA A 1 196 ? 7.809 -26.484 -4.953 1 94.69 196 ALA A O 1
ATOM 1462 N N . HIS A 1 197 ? 9.594 -26.078 -3.629 1 93.38 197 HIS A N 1
ATOM 1463 C CA . HIS A 1 197 ? 9.742 -27.516 -3.369 1 93.38 197 HIS A CA 1
ATOM 1464 C C . HIS A 1 197 ? 8.57 -28.047 -2.551 1 93.38 197 HIS A C 1
ATOM 1466 O O . HIS A 1 197 ? 7.973 -27.312 -1.767 1 93.38 197 HIS A O 1
ATOM 1472 N N . ARG A 1 198 ? 8.188 -29.344 -2.852 1 92.31 198 ARG A N 1
ATOM 1473 C CA . ARG A 1 198 ? 7.105 -30.016 -2.137 1 92.31 198 ARG A CA 1
ATOM 1474 C C . ARG A 1 198 ? 5.746 -29.453 -2.541 1 92.31 198 ARG A C 1
ATOM 1476 O O . ARG A 1 198 ? 4.793 -29.5 -1.76 1 92.31 198 ARG A O 1
ATOM 1483 N N . SER A 1 199 ? 5.715 -28.812 -3.658 1 93.06 199 SER A N 1
ATOM 1484 C CA . SER A 1 199 ? 4.492 -28.422 -4.352 1 93.06 199 SER A CA 1
ATOM 1485 C C . SER A 1 199 ? 4.16 -29.391 -5.48 1 93.06 199 SER A C 1
ATOM 1487 O O . SER A 1 199 ? 5.027 -29.734 -6.285 1 93.06 199 SER A O 1
ATOM 1489 N N . VAL A 1 200 ? 2.963 -29.75 -5.633 1 93 200 VAL A N 1
ATOM 1490 C CA . VAL A 1 200 ? 2.596 -30.781 -6.598 1 93 200 VAL A CA 1
ATOM 1491 C C . VAL A 1 200 ? 2.414 -30.156 -7.977 1 93 200 VAL A C 1
ATOM 1493 O O . VAL A 1 200 ? 2.293 -30.859 -8.977 1 93 200 VAL A O 1
ATOM 1496 N N . LEU A 1 201 ? 2.455 -28.875 -8.117 1 96.31 201 LEU A N 1
ATOM 1497 C CA . LEU A 1 201 ? 2.018 -28.156 -9.312 1 96.31 201 LEU A CA 1
ATOM 1498 C C . LEU A 1 201 ? 2.816 -28.609 -10.531 1 96.31 201 LEU A C 1
ATOM 1500 O O . LEU A 1 201 ? 2.271 -28.703 -11.633 1 96.31 201 LEU A O 1
ATOM 1504 N N . PHE A 1 202 ? 4.094 -28.906 -10.25 1 97.44 202 PHE A N 1
ATOM 1505 C CA . PHE A 1 202 ? 4.945 -29.234 -11.391 1 97.44 202 PHE A CA 1
ATOM 1506 C C . PHE A 1 202 ? 5.738 -30.516 -11.133 1 97.44 202 PHE A C 1
ATOM 1508 O O . PHE A 1 202 ? 6.879 -30.641 -11.586 1 97.44 202 PHE A O 1
ATOM 1515 N N . GLY A 1 203 ? 5.16 -31.359 -10.289 1 94.56 203 GLY A N 1
ATOM 1516 C CA . GLY A 1 203 ? 5.734 -32.688 -10.289 1 94.56 203 GLY A CA 1
ATOM 1517 C C . GLY A 1 203 ? 6.207 -33.125 -8.922 1 94.56 203 GLY A C 1
ATOM 1518 O O . GLY A 1 203 ? 5.988 -34.281 -8.523 1 94.56 203 GLY A O 1
ATOM 1519 N N . PRO A 1 204 ? 6.875 -32.281 -8.102 1 93.75 204 PRO A N 1
ATOM 1520 C CA . PRO A 1 204 ? 7.344 -32.719 -6.785 1 93.75 204 PRO A CA 1
ATOM 1521 C C . PRO A 1 204 ? 6.219 -33.281 -5.918 1 93.75 204 PRO A C 1
ATOM 1523 O O . PRO A 1 204 ? 5.051 -32.938 -6.117 1 93.75 204 PRO A O 1
ATOM 1526 N N . PRO A 1 205 ? 6.617 -34.156 -4.992 1 90.06 205 PRO A N 1
ATOM 1527 C CA . PRO A 1 205 ? 5.609 -34.656 -4.051 1 90.06 205 PRO A CA 1
ATOM 1528 C C . PRO A 1 205 ? 5.152 -33.594 -3.059 1 90.06 205 PRO A C 1
ATOM 1530 O O . PRO A 1 205 ? 5.898 -32.625 -2.771 1 90.06 205 PRO A O 1
ATOM 1533 N N . ASP A 1 206 ? 3.955 -33.781 -2.604 1 88.69 206 ASP A N 1
ATOM 1534 C CA . ASP A 1 206 ? 3.422 -32.875 -1.593 1 88.69 206 ASP A CA 1
ATOM 1535 C C . ASP A 1 206 ? 4.223 -32.969 -0.295 1 88.69 206 ASP A C 1
ATOM 1537 O O . ASP A 1 206 ? 4.801 -34 0.012 1 88.69 206 ASP A O 1
ATOM 1541 N N . GLY A 1 207 ? 4.34 -31.922 0.385 1 86.88 207 GLY A N 1
ATOM 1542 C CA . GLY A 1 207 ? 4.988 -31.859 1.686 1 86.88 207 GLY A CA 1
ATOM 1543 C C . GLY A 1 207 ? 4.914 -30.484 2.32 1 86.88 207 GLY A C 1
ATOM 1544 O O . GLY A 1 207 ? 4.262 -29.578 1.787 1 86.88 207 GLY A O 1
ATOM 1545 N N . HIS A 1 208 ? 5.543 -30.328 3.422 1 85.94 208 HIS A N 1
ATOM 1546 C CA . HIS A 1 208 ? 5.543 -29.078 4.152 1 85.94 208 HIS A CA 1
ATOM 1547 C C . HIS A 1 208 ? 6.293 -27.984 3.385 1 85.94 208 HIS A C 1
ATOM 1549 O O . HIS A 1 208 ? 7.414 -28.219 2.92 1 85.94 208 HIS A O 1
ATOM 1555 N N . ARG A 1 209 ? 5.695 -26.891 3.266 1 87.81 209 ARG A N 1
ATOM 1556 C CA . ARG A 1 209 ? 6.289 -25.75 2.59 1 87.81 209 ARG A CA 1
ATOM 1557 C C . ARG A 1 209 ? 6.383 -24.547 3.525 1 87.81 209 ARG A C 1
ATOM 1559 O O . ARG A 1 209 ? 5.371 -24.109 4.078 1 87.81 209 ARG A O 1
ATOM 1566 N N . GLU A 1 210 ? 7.527 -24.016 3.645 1 86.62 210 GLU A N 1
ATOM 1567 C CA . GLU A 1 210 ? 7.73 -22.828 4.469 1 86.62 210 GLU A CA 1
ATOM 1568 C C . GLU A 1 210 ? 7.277 -21.562 3.738 1 86.62 210 GLU A C 1
ATOM 1570 O O . GLU A 1 210 ? 6.742 -20.641 4.355 1 86.62 210 GLU A O 1
ATOM 1575 N N . LEU A 1 211 ? 7.59 -21.547 2.52 1 86.81 211 LEU A N 1
ATOM 1576 C CA . LEU A 1 211 ? 7.145 -20.453 1.68 1 86.81 211 LEU A CA 1
ATOM 1577 C C . LEU A 1 211 ? 5.699 -20.641 1.238 1 86.81 211 LEU A C 1
ATOM 1579 O O . LEU A 1 211 ? 5.379 -21.641 0.579 1 86.81 211 LEU A O 1
ATOM 1583 N N . ARG A 1 212 ? 4.859 -19.641 1.618 1 81.62 212 ARG A N 1
ATOM 1584 C CA . ARG A 1 212 ? 3.441 -19.75 1.29 1 81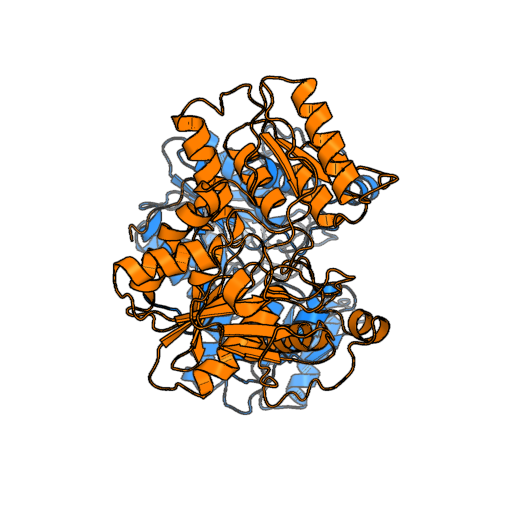.62 212 ARG A CA 1
ATOM 1585 C C . ARG A 1 212 ? 3.061 -18.734 0.208 1 81.62 212 ARG A C 1
ATOM 1587 O O . ARG A 1 212 ? 3.824 -17.812 -0.086 1 81.62 212 ARG A O 1
ATOM 1594 N N . GLY A 1 213 ? 1.95 -18.953 -0.464 1 84.75 213 GLY A N 1
ATOM 1595 C CA . GLY A 1 213 ? 1.463 -18.062 -1.502 1 84.75 213 GLY A CA 1
ATOM 1596 C C . GLY A 1 213 ? 1.737 -18.562 -2.904 1 84.75 213 GLY A C 1
ATOM 1597 O O . GLY A 1 213 ? 1.14 -18.094 -3.871 1 84.75 213 GLY A O 1
ATOM 1598 N N . LEU A 1 214 ? 2.695 -19.438 -2.955 1 91.12 214 LEU A N 1
ATOM 1599 C CA . LEU A 1 214 ? 2.939 -20.203 -4.168 1 91.12 214 LEU A CA 1
ATOM 1600 C C . LEU A 1 214 ? 2.965 -21.703 -3.867 1 91.12 214 LEU A C 1
ATOM 1602 O O . LEU A 1 214 ? 2.971 -22.109 -2.701 1 91.12 214 LEU A O 1
ATOM 1606 N N . GLY A 1 215 ? 2.852 -22.453 -4.906 1 90.88 215 GLY A N 1
ATOM 1607 C CA . GLY A 1 215 ? 2.746 -23.891 -4.676 1 90.88 215 GLY A CA 1
ATOM 1608 C C . GLY A 1 215 ? 1.394 -24.297 -4.133 1 90.88 215 GLY A C 1
ATOM 1609 O O . GLY A 1 215 ? 0.599 -23.453 -3.709 1 90.88 215 GLY A O 1
ATOM 1610 N N . ASN A 1 216 ? 1.202 -25.516 -4.18 1 89.38 216 ASN A N 1
ATOM 1611 C CA . ASN A 1 216 ? -0.06 -26.062 -3.693 1 89.38 216 ASN A CA 1
ATOM 1612 C C . ASN A 1 216 ? 0.043 -27.562 -3.439 1 89.38 216 ASN A C 1
ATOM 1614 O O . ASN A 1 216 ? 0.954 -28.219 -3.943 1 89.38 216 ASN A O 1
ATOM 1618 N N . SER A 1 217 ? -0.875 -28 -2.611 1 87 217 SER A N 1
ATOM 1619 C CA . SER A 1 217 ? -0.984 -29.438 -2.357 1 87 217 SER A CA 1
ATOM 1620 C C . SER A 1 217 ? -2.031 -30.078 -3.262 1 87 217 SER A C 1
ATOM 1622 O O . SER A 1 217 ? -2.115 -31.312 -3.348 1 87 217 SER A O 1
ATOM 1624 N N . LEU A 1 218 ? -2.811 -29.219 -3.885 1 86.25 218 LEU A N 1
ATOM 1625 C CA . LEU A 1 218 ? -3.834 -29.672 -4.824 1 86.25 218 LEU A CA 1
ATOM 1626 C C . LEU A 1 218 ? -3.619 -29.047 -6.199 1 86.25 218 LEU A C 1
ATOM 1628 O O . LEU A 1 218 ? -3.275 -27.859 -6.301 1 86.25 218 LEU A O 1
ATOM 1632 N N . MET A 1 219 ? -3.92 -29.906 -7.195 1 93.56 219 MET A N 1
ATOM 1633 C CA . MET A 1 219 ? -3.76 -29.422 -8.562 1 93.56 219 MET A CA 1
ATOM 1634 C C . MET A 1 219 ? -4.934 -28.531 -8.969 1 93.56 219 MET A C 1
ATOM 1636 O O . MET A 1 219 ? -6.07 -29 -9.047 1 93.56 219 MET A O 1
ATOM 1640 N N . PRO A 1 220 ? -4.648 -27.297 -9.211 1 94.56 220 PRO A N 1
ATOM 1641 C CA . PRO A 1 220 ? -5.746 -26.438 -9.664 1 94.56 220 PRO A CA 1
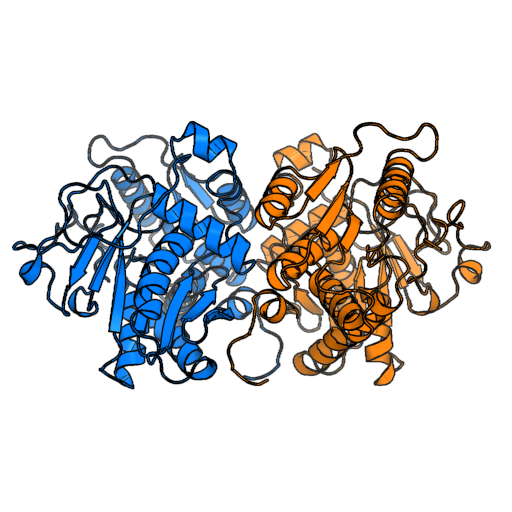ATOM 1642 C C . PRO A 1 220 ? -6.18 -26.75 -11.094 1 94.56 220 PRO A C 1
ATOM 1644 O O . PRO A 1 220 ? -5.336 -27 -11.961 1 94.56 220 PRO A O 1
ATOM 1647 N N . ALA A 1 221 ? -7.426 -26.656 -11.328 1 95.06 221 ALA A N 1
ATOM 1648 C CA . ALA A 1 221 ? -7.957 -26.875 -12.664 1 95.06 221 ALA A CA 1
ATOM 1649 C C . ALA A 1 221 ? -7.512 -25.781 -13.625 1 95.06 221 ALA A C 1
ATOM 1651 O O . ALA A 1 221 ? -7.402 -26 -14.836 1 95.06 221 ALA A O 1
ATOM 1652 N N . ASN A 1 222 ? -7.16 -24.641 -13.117 1 96.69 222 ASN A N 1
ATOM 1653 C CA . ASN A 1 222 ? -6.805 -23.484 -13.938 1 96.69 222 ASN A CA 1
ATOM 1654 C C . ASN A 1 222 ? -5.359 -23.562 -14.43 1 96.69 222 ASN A C 1
ATOM 1656 O O . ASN A 1 222 ? -4.953 -22.812 -15.305 1 96.69 222 ASN A O 1
ATOM 1660 N N . LEU A 1 223 ? -4.578 -24.469 -13.891 1 97.81 223 LEU A N 1
ATOM 1661 C CA . LEU A 1 223 ? -3.168 -24.531 -14.258 1 97.81 223 LEU A CA 1
ATOM 1662 C C . LEU A 1 223 ? -2.984 -25.297 -15.562 1 97.81 223 LEU A C 1
ATOM 1664 O O . LEU A 1 223 ? -3.27 -26.5 -15.625 1 97.81 223 LEU A O 1
ATOM 1668 N N . ASP A 1 224 ? -2.562 -24.594 -16.562 1 98.31 224 ASP A N 1
ATOM 1669 C CA . ASP A 1 224 ? -2.229 -25.188 -17.859 1 98.31 224 ASP A CA 1
ATOM 1670 C C . ASP A 1 224 ? -0.716 -25.266 -18.062 1 98.31 224 ASP A C 1
ATOM 1672 O O . ASP A 1 224 ? -0.064 -24.266 -18.344 1 98.31 224 ASP A O 1
ATOM 1676 N N . HIS A 1 225 ? -0.186 -26.453 -17.953 1 98.62 225 HIS A N 1
ATOM 1677 C CA . HIS A 1 225 ? 1.254 -26.672 -17.969 1 98.62 225 HIS A CA 1
ATOM 1678 C C . HIS A 1 225 ? 1.852 -26.328 -19.328 1 98.62 225 HIS A C 1
ATOM 1680 O O . HIS A 1 225 ? 3.029 -25.969 -19.422 1 98.62 225 HIS A O 1
ATOM 1686 N N . THR A 1 226 ? 1.047 -26.328 -20.344 1 98.69 226 THR A N 1
ATOM 1687 C CA . THR A 1 226 ? 1.547 -26.078 -21.688 1 98.69 226 THR A CA 1
ATOM 1688 C C . THR A 1 226 ? 1.838 -24.594 -21.906 1 98.69 226 THR A C 1
ATOM 1690 O O . THR A 1 226 ? 2.393 -24.203 -22.938 1 98.69 226 THR A O 1
ATOM 1693 N N . VAL A 1 227 ? 1.553 -23.781 -20.969 1 98.88 227 VAL A N 1
ATOM 1694 C CA . VAL A 1 227 ? 1.822 -22.344 -21.016 1 98.88 227 VAL A CA 1
ATOM 1695 C C . VAL A 1 227 ? 3.293 -22.078 -20.703 1 98.88 227 VAL A C 1
ATOM 1697 O O . VAL A 1 227 ? 3.881 -21.125 -21.219 1 98.88 227 VAL A O 1
ATOM 1700 N N . PHE A 1 228 ? 3.984 -22.969 -20.016 1 98.94 228 PHE A N 1
ATOM 1701 C CA . PHE A 1 228 ? 5.273 -22.641 -19.406 1 98.94 228 PHE A CA 1
ATOM 1702 C C . PHE A 1 228 ? 6.418 -23.172 -20.266 1 98.94 228 PHE A C 1
ATOM 1704 O O . PHE A 1 228 ? 6.398 -24.328 -20.688 1 98.94 228 PHE A O 1
ATOM 1711 N N . ASP A 1 229 ? 7.336 -22.312 -20.484 1 98.94 229 ASP A N 1
ATOM 1712 C CA . ASP A 1 229 ? 8.57 -22.703 -21.156 1 98.94 229 ASP A CA 1
ATOM 1713 C C . ASP A 1 229 ? 9.586 -23.266 -20.172 1 98.94 229 ASP A C 1
ATOM 1715 O O . ASP A 1 229 ? 10.359 -24.172 -20.516 1 98.94 229 ASP A O 1
ATOM 1719 N N . GLU A 1 230 ? 9.625 -22.703 -19.016 1 98.81 230 GLU A N 1
ATOM 1720 C CA . GLU A 1 230 ? 10.594 -23.016 -17.969 1 98.81 230 GLU A CA 1
ATOM 1721 C C . GLU A 1 230 ? 9.953 -22.938 -16.594 1 98.81 230 GLU A C 1
ATOM 1723 O O . GLU A 1 230 ? 9.039 -22.141 -16.375 1 98.81 230 GLU A O 1
ATOM 1728 N N . VAL A 1 231 ? 10.445 -23.844 -15.664 1 98.75 231 VAL A N 1
ATOM 1729 C CA . VAL A 1 231 ? 9.945 -23.844 -14.297 1 98.75 231 VAL A CA 1
ATOM 1730 C C . VAL A 1 231 ? 11.117 -23.797 -13.32 1 98.75 231 VAL A C 1
ATOM 1732 O O . VAL A 1 231 ? 12.117 -24.5 -13.508 1 98.75 231 VAL A O 1
ATOM 1735 N N . HIS A 1 232 ? 11 -22.953 -12.328 1 98.25 232 HIS A N 1
ATOM 1736 C CA . HIS A 1 232 ? 11.977 -22.859 -11.25 1 98.25 232 HIS A CA 1
ATOM 1737 C C . HIS A 1 232 ? 11.367 -23.281 -9.914 1 98.25 232 HIS A C 1
ATOM 1739 O O . HIS A 1 232 ? 10.211 -22.984 -9.625 1 98.25 232 HIS A O 1
ATOM 1745 N N . TRP A 1 233 ? 12.156 -24 -9.086 1 96.75 233 TRP A N 1
ATOM 1746 C CA . TRP A 1 233 ? 11.859 -24.266 -7.684 1 96.75 233 TRP A CA 1
ATOM 1747 C C . TRP A 1 233 ? 12.914 -23.625 -6.777 1 96.75 233 TRP A C 1
ATOM 1749 O O . TRP A 1 233 ? 14.109 -23.859 -6.953 1 96.75 233 TRP A O 1
ATOM 1759 N N . CYS A 1 234 ? 12.445 -22.812 -5.844 1 93.38 234 CYS A N 1
ATOM 1760 C CA . CYS A 1 234 ? 13.414 -22.219 -4.938 1 93.38 234 CYS A CA 1
ATOM 1761 C C . CYS A 1 234 ? 13.078 -22.547 -3.486 1 93.38 234 CYS A C 1
ATOM 1763 O O . CYS A 1 234 ? 11.938 -22.875 -3.172 1 93.38 234 CYS A O 1
ATOM 1765 N N . THR A 1 235 ? 14.078 -22.469 -2.627 1 91.81 235 THR A N 1
ATOM 1766 C CA . THR A 1 235 ? 13.867 -22.625 -1.193 1 91.81 235 THR A CA 1
ATOM 1767 C C . THR A 1 235 ? 13.312 -21.359 -0.574 1 91.81 235 THR A C 1
ATOM 1769 O O . THR A 1 235 ? 13.414 -20.281 -1.163 1 91.81 235 THR A O 1
ATOM 1772 N N . ALA A 1 236 ? 12.781 -21.562 0.629 1 93.62 236 ALA A N 1
ATOM 1773 C CA . ALA A 1 236 ? 12.297 -20.391 1.364 1 93.62 236 ALA A CA 1
ATOM 1774 C C . ALA A 1 236 ? 13.438 -19.406 1.62 1 93.62 236 ALA A C 1
ATOM 1776 O O . ALA A 1 236 ? 13.258 -18.203 1.468 1 93.62 236 ALA A O 1
ATOM 1777 N N . ALA A 1 237 ? 14.562 -19.953 1.97 1 93.06 237 ALA A N 1
ATOM 1778 C CA . ALA A 1 237 ? 15.711 -19.109 2.281 1 93.06 237 ALA A CA 1
ATOM 1779 C C . ALA A 1 237 ? 16.109 -18.25 1.083 1 93.06 237 ALA A C 1
ATOM 1781 O O . ALA A 1 237 ? 16.406 -17.062 1.232 1 93.06 237 ALA A O 1
ATOM 1782 N N . GLU A 1 238 ? 16.109 -18.828 -0.095 1 94.31 238 GLU A N 1
ATOM 1783 C CA . GLU A 1 238 ? 16.438 -18.109 -1.319 1 94.31 238 GLU A CA 1
ATOM 1784 C C . GLU A 1 238 ? 15.406 -17.047 -1.632 1 94.31 238 GLU A C 1
ATOM 1786 O O . GLU A 1 238 ? 15.758 -15.914 -1.992 1 94.31 238 GLU A O 1
ATOM 1791 N N . ALA A 1 239 ? 14.172 -17.406 -1.463 1 95.69 239 ALA A N 1
ATOM 1792 C CA . ALA A 1 239 ? 13.086 -16.469 -1.711 1 95.69 239 ALA A CA 1
ATOM 1793 C C . ALA A 1 239 ? 13.148 -15.281 -0.748 1 95.69 239 ALA A C 1
ATOM 1795 O O . ALA A 1 239 ? 12.977 -14.133 -1.154 1 95.69 239 ALA A O 1
ATOM 1796 N N . TYR A 1 240 ? 13.383 -15.539 0.549 1 96.25 240 TYR A N 1
ATOM 1797 C CA . TYR A 1 240 ? 13.453 -14.492 1.563 1 96.25 240 TYR A CA 1
ATOM 1798 C C . TYR A 1 240 ? 14.609 -13.547 1.292 1 96.25 240 TYR A C 1
ATOM 1800 O O . TYR A 1 240 ? 14.453 -12.328 1.382 1 96.25 240 TYR A O 1
ATOM 1808 N N . ALA A 1 241 ? 15.75 -14.109 0.921 1 95.19 241 ALA A N 1
ATOM 1809 C CA . ALA A 1 241 ? 16.906 -13.281 0.604 1 95.19 241 ALA A CA 1
ATOM 1810 C C . ALA A 1 241 ? 16.625 -12.375 -0.593 1 95.19 241 ALA A C 1
ATOM 1812 O O . ALA A 1 241 ? 17 -11.203 -0.59 1 95.19 241 ALA A O 1
ATOM 1813 N N . ALA A 1 242 ? 16 -12.961 -1.626 1 96.12 242 ALA A N 1
ATOM 1814 C CA . ALA A 1 242 ? 15.672 -12.18 -2.816 1 96.12 242 ALA A CA 1
ATOM 1815 C C . ALA A 1 242 ? 14.641 -11.102 -2.496 1 96.12 242 ALA A C 1
ATOM 1817 O O . ALA A 1 242 ? 14.672 -10.008 -3.072 1 96.12 242 ALA A O 1
ATOM 1818 N N . THR A 1 243 ? 13.734 -11.398 -1.595 1 97.06 243 THR A N 1
ATOM 1819 C CA . THR A 1 243 ? 12.742 -10.43 -1.151 1 97.06 243 THR A CA 1
ATOM 1820 C C . THR A 1 243 ? 13.422 -9.219 -0.513 1 97.06 243 THR A C 1
ATOM 1822 O O . THR A 1 243 ? 13.094 -8.07 -0.835 1 97.06 243 THR A O 1
ATOM 1825 N N . ARG A 1 244 ? 14.359 -9.484 0.366 1 96.44 244 ARG A N 1
ATOM 1826 C CA . ARG A 1 244 ? 15.109 -8.43 1.041 1 96.44 244 ARG A CA 1
ATOM 1827 C C . ARG A 1 244 ? 15.938 -7.621 0.045 1 96.44 244 ARG A C 1
ATOM 1829 O O . ARG A 1 244 ? 16.062 -6.402 0.177 1 96.44 244 ARG A O 1
ATOM 1836 N N . ARG A 1 245 ? 16.5 -8.297 -0.921 1 95.75 245 ARG A N 1
ATOM 1837 C CA . ARG A 1 245 ? 17.281 -7.617 -1.95 1 95.75 245 ARG A CA 1
ATOM 1838 C C . ARG A 1 245 ? 16.391 -6.68 -2.77 1 95.75 245 ARG A C 1
ATOM 1840 O O . ARG A 1 245 ? 16.812 -5.566 -3.1 1 95.75 245 ARG A O 1
ATOM 1847 N N . LEU A 1 246 ? 15.234 -7.211 -3.117 1 97.44 246 LEU A N 1
ATOM 1848 C CA . LEU A 1 246 ? 14.266 -6.395 -3.842 1 97.44 246 LEU A CA 1
ATOM 1849 C C . LEU A 1 246 ? 13.969 -5.102 -3.086 1 97.44 246 LEU A C 1
ATOM 1851 O O . LEU A 1 246 ? 13.891 -4.031 -3.686 1 97.44 246 LEU A O 1
ATOM 1855 N N . HIS A 1 247 ? 13.836 -5.152 -1.807 1 98.12 247 HIS A N 1
ATOM 1856 C CA . HIS A 1 247 ? 13.547 -4 -0.958 1 98.12 247 HIS A CA 1
ATOM 1857 C C . HIS A 1 247 ? 14.75 -3.066 -0.875 1 98.12 247 HIS A C 1
ATOM 1859 O O . HIS A 1 247 ? 14.633 -1.868 -1.14 1 98.12 247 HIS A O 1
ATOM 1865 N N . ARG A 1 248 ? 15.93 -3.588 -0.649 1 96.88 248 ARG A N 1
ATOM 1866 C CA . ARG A 1 248 ? 17.141 -2.803 -0.437 1 96.88 248 ARG A CA 1
ATOM 1867 C C . ARG A 1 248 ? 17.562 -2.092 -1.718 1 96.88 248 ARG A C 1
ATOM 1869 O O . ARG A 1 248 ? 18 -0.941 -1.679 1 96.88 248 ARG A O 1
ATOM 1876 N N . SER A 1 249 ? 17.359 -2.785 -2.834 1 97.12 249 SER A N 1
ATOM 1877 C CA . SER A 1 249 ? 17.906 -2.277 -4.086 1 97.12 249 SER A CA 1
ATOM 1878 C C . SER A 1 249 ? 16.922 -1.374 -4.805 1 97.12 249 SER A C 1
ATOM 1880 O O . SER A 1 249 ? 17.312 -0.457 -5.527 1 97.12 249 SER A O 1
ATOM 1882 N N . HIS A 1 250 ? 15.633 -1.637 -4.629 1 98.44 250 HIS A N 1
ATOM 1883 C CA . HIS A 1 250 ? 14.648 -0.956 -5.461 1 98.44 250 HIS A CA 1
ATOM 1884 C C . HIS A 1 250 ? 13.57 -0.295 -4.609 1 98.44 250 HIS A C 1
ATOM 1886 O O . HIS A 1 250 ? 12.609 0.269 -5.145 1 98.44 250 HIS A O 1
ATOM 1892 N N . ALA A 1 251 ? 13.68 -0.398 -3.268 1 98.62 251 ALA A N 1
ATOM 1893 C CA . ALA A 1 251 ? 12.719 0.14 -2.311 1 98.62 251 ALA A CA 1
ATOM 1894 C C . ALA A 1 251 ? 11.336 -0.48 -2.514 1 98.62 251 ALA A C 1
ATOM 1896 O O . ALA A 1 251 ? 10.32 0.12 -2.154 1 98.62 251 ALA A O 1
ATOM 1897 N N . LEU A 1 252 ? 11.305 -1.625 -3.189 1 98.75 252 LEU A N 1
ATOM 1898 C CA . LEU A 1 252 ? 10.055 -2.365 -3.346 1 98.75 252 LEU A CA 1
ATOM 1899 C C . LEU A 1 252 ? 9.781 -3.232 -2.121 1 98.75 252 LEU A C 1
ATOM 1901 O O . LEU A 1 252 ? 10.547 -4.156 -1.828 1 98.75 252 LEU A O 1
ATOM 1905 N N . PHE A 1 253 ? 8.812 -2.883 -1.362 1 98.31 253 PHE A N 1
ATOM 1906 C CA . PHE A 1 253 ? 8.375 -3.613 -0.178 1 98.31 253 PHE A CA 1
ATOM 1907 C C . PHE A 1 253 ? 7.309 -4.641 -0.539 1 98.31 253 PHE A C 1
ATOM 1909 O O . PHE A 1 253 ? 6.113 -4.348 -0.491 1 98.31 253 PHE A O 1
ATOM 1916 N N . GLN A 1 254 ? 7.699 -5.871 -0.875 1 98.38 254 GLN A N 1
ATOM 1917 C CA . GLN A 1 254 ? 6.82 -6.891 -1.447 1 98.38 254 GLN A CA 1
ATOM 1918 C C . GLN A 1 254 ? 6.844 -8.164 -0.612 1 98.38 254 GLN A C 1
ATOM 1920 O O . GLN A 1 254 ? 7.664 -8.305 0.296 1 98.38 254 GLN A O 1
ATOM 1925 N N . GLY A 1 255 ? 5.906 -9.062 -0.876 1 97.38 255 GLY A N 1
ATOM 1926 C CA . GLY A 1 255 ? 5.871 -10.352 -0.212 1 97.38 255 GLY A CA 1
ATOM 1927 C C . GLY A 1 255 ? 6.918 -11.32 -0.729 1 97.38 255 GLY A C 1
ATOM 1928 O O . GLY A 1 255 ? 7.531 -11.078 -1.771 1 97.38 255 GLY A O 1
ATOM 1929 N N . PRO A 1 256 ? 7.066 -12.43 -0.059 1 97.12 256 PRO A N 1
ATOM 1930 C CA . PRO A 1 256 ? 8.156 -13.352 -0.387 1 97.12 256 PRO A CA 1
ATOM 1931 C C . PRO A 1 256 ? 7.941 -14.07 -1.718 1 97.12 256 PRO A C 1
ATOM 1933 O O . PRO A 1 256 ? 8.906 -14.531 -2.336 1 97.12 256 PRO A O 1
ATOM 1936 N N . THR A 1 257 ? 6.664 -14.227 -2.164 1 97.81 257 THR A N 1
ATOM 1937 C CA . THR A 1 257 ? 6.465 -14.812 -3.486 1 97.81 257 THR A CA 1
ATOM 1938 C C . THR A 1 257 ? 7.039 -13.906 -4.57 1 97.81 257 THR A C 1
ATOM 1940 O O . THR A 1 257 ? 7.504 -14.383 -5.605 1 97.81 257 THR A O 1
ATOM 1943 N N . SER A 1 258 ? 7.02 -12.625 -4.309 1 98.69 258 SER A N 1
ATOM 1944 C CA . SER A 1 258 ? 7.68 -11.672 -5.195 1 98.69 258 SER A CA 1
ATOM 1945 C C . SER A 1 258 ? 9.188 -11.898 -5.227 1 98.69 258 SER A C 1
ATOM 1947 O O . SER A 1 258 ? 9.82 -11.805 -6.281 1 98.69 258 SER A O 1
ATOM 1949 N N . GLY A 1 259 ? 9.75 -12.164 -4.016 1 97.56 259 GLY A N 1
ATOM 1950 C CA . GLY A 1 259 ? 11.172 -12.469 -3.961 1 97.56 259 GLY A CA 1
ATOM 1951 C C . GLY A 1 259 ? 11.547 -13.688 -4.781 1 97.56 259 GLY A C 1
ATOM 1952 O O . GLY A 1 259 ? 12.547 -13.672 -5.508 1 97.56 259 GLY A O 1
ATOM 1953 N N . ALA A 1 260 ? 10.75 -14.727 -4.695 1 97.62 260 ALA A N 1
ATOM 1954 C CA . ALA A 1 260 ? 10.992 -15.945 -5.465 1 97.62 260 ALA A CA 1
ATOM 1955 C C . ALA A 1 260 ? 10.961 -15.664 -6.965 1 97.62 260 ALA A C 1
ATOM 1957 O O . ALA A 1 260 ? 11.867 -16.078 -7.695 1 97.62 260 ALA A O 1
ATOM 1958 N N . ALA A 1 261 ? 9.977 -14.953 -7.418 1 98.75 261 ALA A N 1
ATOM 1959 C CA . ALA A 1 261 ? 9.859 -14.617 -8.836 1 98.75 261 ALA A CA 1
ATOM 1960 C C . ALA A 1 261 ? 11 -13.711 -9.281 1 98.75 261 ALA A C 1
ATOM 1962 O O . ALA A 1 261 ? 11.555 -13.883 -10.367 1 98.75 261 ALA A O 1
ATOM 1963 N N . TYR A 1 262 ? 11.336 -12.75 -8.469 1 98.62 262 TYR A N 1
ATOM 1964 C CA . TYR A 1 262 ? 12.422 -11.812 -8.758 1 98.62 262 TYR A CA 1
ATOM 1965 C C . TYR A 1 262 ? 13.742 -12.547 -8.922 1 98.62 262 TYR A C 1
ATOM 1967 O O . TYR A 1 262 ? 14.539 -12.219 -9.805 1 98.62 262 TYR A O 1
ATOM 1975 N N . LEU A 1 263 ? 13.984 -13.523 -8.031 1 97.56 263 LEU A N 1
ATOM 1976 C CA . LEU A 1 263 ? 15.195 -14.336 -8.102 1 97.56 263 LEU A CA 1
ATOM 1977 C C . LEU A 1 263 ? 15.352 -14.961 -9.484 1 97.56 263 LEU A C 1
ATOM 1979 O O . LEU A 1 263 ? 16.391 -14.805 -10.125 1 97.56 263 LEU A O 1
ATOM 1983 N N . ALA A 1 264 ? 14.32 -15.57 -9.969 1 98.44 264 ALA A N 1
ATOM 1984 C CA . ALA A 1 264 ? 14.336 -16.234 -11.273 1 98.44 264 ALA A CA 1
ATOM 1985 C C . ALA A 1 264 ? 14.383 -15.211 -12.406 1 98.44 264 ALA A C 1
ATOM 1987 O O . ALA A 1 264 ? 15.117 -15.391 -13.383 1 98.44 264 ALA A O 1
ATOM 1988 N N . ALA A 1 265 ? 13.656 -14.172 -12.289 1 98.81 265 ALA A N 1
ATOM 1989 C CA . ALA A 1 265 ? 13.562 -13.148 -13.328 1 98.81 265 ALA A CA 1
ATOM 1990 C C . ALA A 1 265 ? 14.906 -12.453 -13.539 1 98.81 265 ALA A C 1
ATOM 1992 O O . ALA A 1 265 ? 15.328 -12.227 -14.672 1 98.81 265 ALA A O 1
ATOM 1993 N N . ARG A 1 266 ? 15.492 -12.086 -12.422 1 97.94 266 ARG A N 1
ATOM 1994 C CA . ARG A 1 266 ? 16.781 -11.422 -12.508 1 97.94 266 ARG A CA 1
ATOM 1995 C C . ARG A 1 266 ? 17.812 -12.312 -13.188 1 97.94 266 ARG A C 1
ATOM 1997 O O . ARG A 1 266 ? 18.578 -11.852 -14.047 1 97.94 266 ARG A O 1
ATOM 2004 N N . TRP A 1 267 ? 17.859 -13.547 -12.766 1 97.69 267 TRP A N 1
ATOM 2005 C CA . TRP A 1 267 ? 18.766 -14.516 -13.367 1 97.69 267 TRP A CA 1
ATOM 2006 C C . TRP A 1 267 ? 18.531 -14.609 -14.875 1 97.69 267 TRP A C 1
ATOM 2008 O O . TRP A 1 267 ? 19.484 -14.539 -15.656 1 97.69 267 TRP A O 1
ATOM 2018 N N . TRP A 1 268 ? 17.328 -14.727 -15.289 1 98.38 268 TRP A N 1
ATOM 2019 C CA . TRP A 1 268 ? 17 -14.867 -16.703 1 98.38 268 TRP A CA 1
ATOM 2020 C C . TRP A 1 268 ? 17.344 -13.594 -17.469 1 98.38 268 TRP A C 1
ATOM 2022 O O . TRP A 1 268 ? 17.938 -13.648 -18.547 1 98.38 268 TRP A O 1
ATOM 2032 N N . ALA A 1 269 ? 16.938 -12.469 -16.969 1 98.5 269 ALA A N 1
ATOM 2033 C CA . ALA A 1 269 ? 17.141 -11.188 -17.641 1 98.5 269 ALA A CA 1
ATOM 2034 C C . ALA A 1 269 ? 18.625 -10.914 -17.859 1 98.5 269 ALA A C 1
ATOM 2036 O O . ALA A 1 269 ? 19.031 -10.391 -18.891 1 98.5 269 ALA A O 1
ATOM 2037 N N . ASP A 1 270 ? 19.406 -11.273 -16.844 1 97.5 270 ASP A N 1
ATOM 2038 C CA . ASP A 1 270 ? 20.844 -11.086 -16.938 1 97.5 270 ASP A CA 1
ATOM 2039 C C . ASP A 1 270 ? 21.422 -11.883 -18.109 1 97.5 270 ASP A C 1
ATOM 2041 O O . ASP A 1 270 ? 22.422 -11.469 -18.719 1 97.5 270 ASP A O 1
ATOM 2045 N N . ARG A 1 271 ? 20.828 -12.922 -18.453 1 97.5 271 ARG A N 1
ATOM 2046 C CA . ARG A 1 271 ? 21.344 -13.836 -19.484 1 97.5 271 ARG A CA 1
ATOM 2047 C C . ARG A 1 271 ? 20.703 -13.562 -20.828 1 97.5 271 ARG A C 1
ATOM 2049 O O . ARG A 1 271 ? 21.141 -14.094 -21.859 1 97.5 271 ARG A O 1
ATOM 2056 N N . ASN A 1 272 ? 19.719 -12.75 -20.828 1 98.38 272 ASN A N 1
ATOM 2057 C CA . ASN A 1 272 ? 19.016 -12.352 -22.047 1 98.38 272 ASN A CA 1
ATOM 2058 C C . ASN A 1 272 ? 18.891 -10.836 -22.156 1 98.38 272 ASN A C 1
ATOM 2060 O O . ASN A 1 272 ? 17.781 -10.312 -22.219 1 98.38 272 ASN A O 1
ATOM 2064 N N . PRO A 1 273 ? 20 -10.07 -22.312 1 97.75 273 PRO A N 1
ATOM 2065 C CA . PRO A 1 273 ? 20 -8.609 -22.188 1 97.75 273 PRO A CA 1
ATOM 2066 C C . PRO A 1 273 ? 19.203 -7.93 -23.312 1 97.75 273 PRO A C 1
ATOM 2068 O O . PRO A 1 273 ? 18.844 -6.762 -23.188 1 97.75 273 PRO A O 1
ATOM 2071 N N . GLN A 1 274 ? 18.875 -8.641 -24.391 1 97.5 274 GLN A N 1
ATOM 2072 C CA . GLN A 1 274 ? 18.172 -8.031 -25.516 1 97.5 274 GLN A CA 1
ATOM 2073 C C . GLN A 1 274 ? 16.656 -8.25 -25.391 1 97.5 274 GLN A C 1
ATOM 2075 O O . GLN A 1 274 ? 15.883 -7.715 -26.188 1 97.5 274 GLN A O 1
ATOM 2080 N N . ALA A 1 275 ? 16.25 -9.062 -24.453 1 98.38 275 ALA A N 1
ATOM 2081 C CA . ALA A 1 275 ? 14.844 -9.391 -24.25 1 98.38 275 ALA A CA 1
ATOM 2082 C C . ALA A 1 275 ? 14.258 -8.594 -23.094 1 98.38 275 ALA A C 1
ATOM 2084 O O . ALA A 1 275 ? 14.93 -8.367 -22.078 1 98.38 275 ALA A O 1
ATOM 2085 N N . ARG A 1 276 ? 13.023 -8.18 -23.234 1 98.25 276 ARG A N 1
ATOM 2086 C CA . ARG A 1 276 ? 12.305 -7.496 -22.172 1 98.25 276 ARG A CA 1
ATOM 2087 C C . ARG A 1 276 ? 11.539 -8.492 -21.297 1 98.25 276 ARG A C 1
ATOM 2089 O O . ARG A 1 276 ? 10.672 -9.219 -21.797 1 98.25 276 ARG A O 1
ATOM 2096 N N . CYS A 1 277 ? 11.852 -8.516 -20.047 1 98.88 277 CYS A N 1
ATOM 2097 C CA . CYS A 1 277 ? 11.258 -9.422 -19.078 1 98.88 277 CYS A CA 1
ATOM 2098 C C . CYS A 1 277 ? 10.383 -8.664 -18.078 1 98.88 277 CYS A C 1
ATOM 2100 O O . CYS A 1 277 ? 10.758 -7.578 -17.625 1 98.88 277 CYS A O 1
ATOM 2102 N N . VAL A 1 278 ? 9.203 -9.203 -17.812 1 98.94 278 VAL A N 1
ATOM 2103 C CA . VAL A 1 278 ? 8.352 -8.672 -16.75 1 98.94 278 VAL A CA 1
ATOM 2104 C C . VAL A 1 278 ? 8.195 -9.719 -15.648 1 98.94 278 VAL A C 1
ATOM 2106 O O . VAL A 1 278 ? 7.895 -10.883 -15.922 1 98.94 278 VAL A O 1
ATOM 2109 N N . VAL A 1 279 ? 8.453 -9.336 -14.445 1 98.94 279 VAL A N 1
ATOM 2110 C CA . VAL A 1 279 ? 8.219 -10.195 -13.297 1 98.94 279 VAL A CA 1
ATOM 2111 C C . VAL A 1 279 ? 6.969 -9.727 -12.547 1 98.94 279 VAL A C 1
ATOM 2113 O O . VAL A 1 279 ? 6.793 -8.531 -12.312 1 98.94 279 VAL A O 1
ATOM 2116 N N . LEU A 1 280 ? 6.039 -10.656 -12.258 1 98.94 280 LEU A N 1
ATOM 2117 C CA . LEU A 1 280 ? 4.84 -10.344 -11.484 1 98.94 280 LEU A CA 1
ATOM 2118 C C . LEU A 1 280 ? 5.137 -10.359 -9.992 1 98.94 280 LEU A C 1
ATOM 2120 O O . LEU A 1 280 ? 5.641 -11.352 -9.461 1 98.94 280 LEU A O 1
ATOM 2124 N N . LEU A 1 281 ? 4.844 -9.258 -9.297 1 98.88 281 LEU A N 1
ATOM 2125 C CA . LEU A 1 281 ? 5.012 -9.086 -7.855 1 98.88 281 LEU A CA 1
ATOM 2126 C C . LEU A 1 281 ? 3.662 -8.938 -7.164 1 98.88 281 LEU A C 1
ATOM 2128 O O . LEU A 1 281 ? 3.102 -7.84 -7.117 1 98.88 281 LEU A O 1
ATOM 2132 N N . PRO A 1 282 ? 3.145 -9.992 -6.605 1 98.12 282 PRO A N 1
ATOM 2133 C CA . PRO A 1 282 ? 1.703 -10.164 -6.414 1 98.12 282 PRO A CA 1
ATOM 2134 C C . PRO A 1 282 ? 1.141 -9.281 -5.305 1 98.12 282 PRO A C 1
ATOM 2136 O O . PRO A 1 282 ? -0.046 -8.945 -5.32 1 98.12 282 PRO A O 1
ATOM 2139 N N . ASP A 1 283 ? 1.958 -8.969 -4.246 1 96.94 283 ASP A N 1
ATOM 2140 C CA . ASP A 1 283 ? 1.384 -8.242 -3.121 1 96.94 283 ASP A CA 1
ATOM 2141 C C . ASP A 1 283 ? 2.461 -7.477 -2.354 1 96.94 283 ASP A C 1
ATOM 2143 O O . ASP A 1 283 ? 3.656 -7.699 -2.566 1 96.94 283 ASP A O 1
ATOM 2147 N N . GLU A 1 284 ? 2.004 -6.68 -1.461 1 96.38 284 GLU A N 1
ATOM 2148 C CA . GLU A 1 284 ? 2.908 -5.848 -0.672 1 96.38 284 GLU A CA 1
ATOM 2149 C C . GLU A 1 284 ? 3.434 -6.602 0.545 1 96.38 284 GLU A C 1
ATOM 2151 O O . GLU A 1 284 ? 2.93 -7.676 0.88 1 96.38 284 GLU A O 1
ATOM 2156 N N . GLY A 1 285 ? 4.41 -6.035 1.178 1 96 285 GLY A N 1
ATOM 2157 C CA . GLY A 1 285 ? 5.191 -6.746 2.18 1 96 285 GLY A CA 1
ATOM 2158 C C . GLY A 1 285 ? 4.621 -6.621 3.578 1 96 285 GLY A C 1
ATOM 2159 O O . GLY A 1 285 ? 5.066 -7.305 4.5 1 96 285 GLY A O 1
ATOM 2160 N N . TYR A 1 286 ? 3.557 -5.902 3.82 1 94.19 286 TYR A N 1
ATOM 2161 C CA . TYR A 1 286 ? 3.105 -5.547 5.16 1 94.19 286 TYR A CA 1
ATOM 2162 C C . TYR A 1 286 ? 2.648 -6.785 5.926 1 94.19 286 TYR A C 1
ATOM 2164 O O . TYR A 1 286 ? 2.818 -6.867 7.145 1 94.19 286 TYR A O 1
ATOM 2172 N N . ARG A 1 287 ? 2.148 -7.742 5.219 1 89.94 287 ARG A N 1
ATOM 2173 C CA . ARG A 1 287 ? 1.711 -8.977 5.867 1 89.94 287 ARG A CA 1
ATOM 2174 C C . ARG A 1 287 ? 2.902 -9.773 6.379 1 89.94 287 ARG A C 1
ATOM 2176 O O . ARG A 1 287 ? 2.742 -10.688 7.191 1 89.94 287 ARG A O 1
ATOM 2183 N N . TYR A 1 288 ? 4.07 -9.391 5.914 1 93.12 288 TYR A N 1
ATOM 2184 C CA . TYR A 1 288 ? 5.242 -10.219 6.172 1 93.12 288 TYR A CA 1
ATOM 2185 C C . TYR A 1 288 ? 6.27 -9.469 7.016 1 93.12 288 TYR A C 1
ATOM 2187 O O . TYR A 1 288 ? 7.398 -9.93 7.18 1 93.12 288 TYR A O 1
ATOM 2195 N N . GLN A 1 289 ? 5.855 -8.344 7.555 1 92.88 289 GLN A N 1
ATOM 2196 C CA . GLN A 1 289 ? 6.789 -7.473 8.258 1 92.88 289 GLN A CA 1
ATOM 2197 C C . GLN A 1 289 ? 7.371 -8.164 9.484 1 92.88 289 GLN A C 1
ATOM 2199 O O . GLN A 1 289 ? 8.508 -7.895 9.883 1 92.88 289 GLN A O 1
ATOM 2204 N N . ALA A 1 290 ? 6.637 -9.148 10.047 1 90.12 290 ALA A N 1
ATOM 2205 C CA . ALA A 1 290 ? 7.078 -9.82 11.266 1 90.12 290 ALA A CA 1
ATOM 2206 C C . ALA A 1 290 ? 7.75 -11.156 10.938 1 90.12 290 ALA A C 1
ATOM 2208 O O . ALA A 1 290 ? 8.055 -11.945 11.836 1 90.12 290 ALA A O 1
ATOM 2209 N N . THR A 1 291 ? 7.957 -11.453 9.68 1 92.44 291 THR A N 1
ATOM 2210 C CA . THR A 1 291 ? 8.617 -12.68 9.242 1 92.44 291 THR A CA 1
ATOM 2211 C C . THR A 1 291 ? 9.82 -12.367 8.367 1 92.44 291 THR A C 1
ATOM 2213 O O . THR A 1 291 ? 10.891 -12.023 8.875 1 92.44 291 THR A O 1
ATOM 2216 N N . VAL A 1 292 ? 9.609 -12.195 7.086 1 94.94 292 VAL A N 1
ATOM 2217 C CA . VAL A 1 292 ? 10.719 -12.094 6.137 1 94.94 292 VAL A CA 1
ATOM 2218 C C . VAL A 1 292 ? 11.484 -10.797 6.379 1 94.94 292 VAL A C 1
ATOM 2220 O O . VAL A 1 292 ? 12.688 -10.719 6.098 1 94.94 292 VAL A O 1
ATOM 2223 N N . TYR A 1 293 ? 10.859 -9.812 6.949 1 96 293 TYR A N 1
ATOM 2224 C CA . TYR A 1 293 ? 11.508 -8.523 7.164 1 96 293 TYR A CA 1
ATOM 2225 C C . TYR A 1 293 ? 11.977 -8.383 8.609 1 96 293 TYR A C 1
ATOM 2227 O O . TYR A 1 293 ? 12.367 -7.293 9.031 1 96 293 TYR A O 1
ATOM 2235 N N . ASP A 1 294 ? 11.914 -9.43 9.359 1 95.38 294 ASP A N 1
ATOM 2236 C CA . ASP A 1 294 ? 12.383 -9.477 10.742 1 95.38 294 ASP A CA 1
ATOM 2237 C C . ASP A 1 294 ? 13.609 -10.383 10.875 1 95.38 294 ASP A C 1
ATOM 2239 O O . ASP A 1 294 ? 13.492 -11.609 10.789 1 95.38 294 ASP A O 1
ATOM 2243 N N . ASP A 1 295 ? 14.727 -9.805 11.188 1 93.81 295 ASP A N 1
ATOM 2244 C CA . ASP A 1 295 ? 15.977 -10.547 11.289 1 93.81 295 ASP A CA 1
ATOM 2245 C C . ASP A 1 295 ? 15.898 -11.617 12.375 1 93.81 295 ASP A C 1
ATOM 2247 O O . ASP A 1 295 ? 16.422 -12.719 12.211 1 93.81 295 ASP A O 1
ATOM 2251 N N . ASP A 1 296 ? 15.305 -11.25 13.484 1 94.19 296 ASP A N 1
ATOM 2252 C CA . ASP A 1 296 ? 15.18 -12.211 14.578 1 94.19 296 ASP A CA 1
ATOM 2253 C C . ASP A 1 296 ? 14.352 -13.422 14.148 1 94.19 296 ASP A C 1
ATOM 2255 O O . ASP A 1 296 ? 14.688 -14.562 14.484 1 94.19 296 ASP A O 1
ATOM 2259 N N . TRP A 1 297 ? 13.273 -13.172 13.461 1 94.31 297 TRP A N 1
ATOM 2260 C CA . TRP A 1 297 ? 12.438 -14.258 12.961 1 94.31 297 TRP A CA 1
ATOM 2261 C C . TRP A 1 297 ? 13.219 -15.148 12 1 94.31 297 TRP A C 1
ATOM 2263 O O . TRP A 1 297 ? 13.141 -16.375 12.078 1 94.31 297 TRP A O 1
ATOM 2273 N N . LEU A 1 298 ? 13.984 -14.547 11.07 1 94.25 298 LEU A N 1
ATOM 2274 C CA . LEU A 1 298 ? 14.781 -15.297 10.102 1 94.25 298 LEU A CA 1
ATOM 2275 C C . LEU A 1 298 ? 15.789 -16.203 10.812 1 94.25 298 LEU A C 1
ATOM 2277 O O . LEU A 1 298 ? 15.914 -17.375 10.477 1 94.25 298 LEU A O 1
ATOM 2281 N N . VAL A 1 299 ? 16.422 -15.672 11.812 1 93.06 299 VAL A N 1
ATOM 2282 C CA . VAL A 1 299 ? 17.422 -16.422 12.57 1 93.06 299 VAL A CA 1
ATOM 2283 C C . VAL A 1 299 ? 16.75 -17.578 13.305 1 93.06 299 VAL A C 1
ATOM 2285 O O . VAL A 1 299 ? 17.219 -18.719 13.242 1 93.06 299 VAL A O 1
ATOM 2288 N N . HIS A 1 300 ? 15.68 -17.266 13.93 1 93.69 300 HIS A N 1
ATOM 2289 C CA . HIS A 1 300 ? 14.961 -18.266 14.727 1 93.69 300 HIS A CA 1
ATOM 2290 C C . HIS A 1 300 ? 14.438 -19.391 13.852 1 93.69 300 HIS A C 1
ATOM 2292 O O . HIS A 1 300 ? 14.352 -20.547 14.305 1 93.69 300 HIS A O 1
ATOM 2298 N N . ASN A 1 301 ? 14.195 -19.078 12.57 1 91.88 301 ASN A N 1
ATOM 2299 C CA . ASN A 1 301 ? 13.633 -20.094 11.68 1 91.88 301 ASN A CA 1
ATOM 2300 C C . ASN A 1 301 ? 14.695 -20.656 10.742 1 91.88 301 ASN A C 1
ATOM 2302 O O . ASN A 1 301 ? 14.375 -21.312 9.75 1 91.88 301 ASN A O 1
ATOM 2306 N N . GLY A 1 302 ? 15.945 -20.328 11 1 87.75 302 GLY A N 1
ATOM 2307 C CA . GLY A 1 302 ? 17.078 -20.984 10.359 1 87.75 302 GLY A CA 1
ATOM 2308 C C . GLY A 1 302 ? 17.406 -20.391 8.992 1 87.75 302 GLY A C 1
ATOM 2309 O O . GLY A 1 302 ? 17.969 -21.094 8.141 1 87.75 302 GLY A O 1
ATOM 2310 N N . HIS A 1 303 ? 17 -19.156 8.742 1 87 303 HIS A N 1
ATOM 2311 C CA . HIS A 1 303 ? 17.234 -18.562 7.438 1 87 303 HIS A CA 1
ATOM 2312 C C . HIS A 1 303 ? 18.375 -17.562 7.492 1 87 303 HIS A C 1
ATOM 2314 O O . HIS A 1 303 ? 18.266 -16.453 6.969 1 87 303 HIS A O 1
ATOM 2320 N N . THR A 1 304 ? 19.438 -17.641 8.297 1 71.81 304 THR A N 1
ATOM 2321 C CA . THR A 1 304 ? 20.516 -16.688 8.516 1 71.81 304 THR A CA 1
ATOM 2322 C C . THR A 1 304 ? 21.625 -16.875 7.48 1 71.81 304 THR A C 1
ATOM 2324 O O . THR A 1 304 ? 22.562 -16.094 7.422 1 71.81 304 THR A O 1
ATOM 2327 N N . GLY A 1 305 ? 21.469 -17.859 6.625 1 61.41 305 GLY A N 1
ATOM 2328 C CA . GLY A 1 305 ? 22.641 -18.125 5.805 1 61.41 305 GLY A CA 1
ATOM 2329 C C . GLY A 1 305 ? 22.656 -17.344 4.508 1 61.41 305 GLY A C 1
ATOM 2330 O O . GLY A 1 305 ? 21.656 -16.703 4.152 1 61.41 305 GLY A O 1
ATOM 2331 N N . THR A 1 306 ? 23.984 -16.953 4.105 1 60.28 306 THR A N 1
ATOM 2332 C CA . THR A 1 306 ? 24.203 -16.359 2.789 1 60.28 306 THR A CA 1
ATOM 2333 C C . THR A 1 306 ? 23.672 -17.281 1.692 1 60.28 306 THR A C 1
ATOM 2335 O O . THR A 1 306 ? 23.875 -18.5 1.737 1 60.28 306 THR A O 1
ATOM 2338 N N . VAL A 1 307 ? 22.516 -16.891 1.193 1 65 307 VAL A N 1
ATOM 2339 C CA . VAL A 1 307 ? 22.047 -17.672 0.052 1 65 307 VAL A CA 1
ATOM 2340 C C . VAL A 1 307 ? 22.891 -17.359 -1.176 1 65 307 VAL A C 1
ATOM 2342 O O . VAL A 1 307 ? 23.031 -16.203 -1.565 1 65 307 VAL A O 1
ATOM 2345 N N . SER A 1 308 ? 24.062 -18.047 -1.333 1 57.38 308 SER A N 1
ATOM 2346 C CA . SER A 1 308 ? 25.047 -17.797 -2.391 1 57.38 308 SER A CA 1
ATOM 2347 C C . SER A 1 308 ? 24.562 -18.359 -3.725 1 57.38 308 SER A C 1
ATOM 2349 O O . SER A 1 308 ? 25.219 -19.203 -4.32 1 57.38 308 SER A O 1
ATOM 2351 N N . ALA A 1 309 ? 23.297 -18.453 -4.047 1 60.84 309 ALA A N 1
ATOM 2352 C CA . ALA A 1 309 ? 23.219 -19.266 -5.254 1 60.84 309 ALA A CA 1
ATOM 2353 C C . ALA A 1 309 ? 23.453 -18.422 -6.504 1 60.84 309 ALA A C 1
ATOM 2355 O O . ALA A 1 309 ? 22.828 -17.375 -6.688 1 60.84 309 ALA A O 1
ATOM 2356 N N . ASP A 1 310 ? 24.672 -18.625 -7.223 1 72.56 310 ASP A N 1
ATOM 2357 C CA . ASP A 1 310 ? 25 -18.016 -8.5 1 72.56 310 ASP A CA 1
ATOM 2358 C C . ASP A 1 310 ? 23.906 -18.25 -9.531 1 72.56 310 ASP A C 1
ATOM 2360 O O . ASP A 1 310 ? 23.766 -17.5 -10.5 1 72.56 310 ASP A O 1
ATOM 2364 N N . GLY A 1 311 ? 23.031 -19.312 -9.305 1 90.94 311 GLY A N 1
ATOM 2365 C CA . GLY A 1 311 ? 22 -19.688 -10.258 1 90.94 311 GLY A CA 1
ATOM 2366 C C . GLY A 1 311 ? 21.344 -21.016 -9.938 1 90.94 311 GLY A C 1
ATOM 2367 O O . GLY A 1 311 ? 21.797 -21.734 -9.047 1 90.94 311 GLY A O 1
ATOM 2368 N N . PRO A 1 312 ? 20.344 -21.359 -10.664 1 95.62 312 PRO A N 1
ATOM 2369 C CA . PRO A 1 312 ? 19.625 -22.609 -10.43 1 95.62 312 PRO A CA 1
ATOM 2370 C C . PRO A 1 312 ? 20.375 -23.828 -10.961 1 95.62 312 PRO A C 1
ATOM 2372 O O . PRO A 1 312 ? 21.047 -23.75 -11.984 1 95.62 312 PRO A O 1
ATOM 2375 N N . ALA A 1 313 ? 20.297 -24.953 -10.266 1 94 313 ALA A N 1
ATOM 2376 C CA . ALA A 1 313 ? 20.703 -26.234 -10.836 1 94 313 ALA A CA 1
ATOM 2377 C C . ALA A 1 313 ? 19.719 -26.688 -11.922 1 94 313 ALA A C 1
ATOM 2379 O O . ALA A 1 313 ? 18.516 -26.656 -11.727 1 94 313 ALA A O 1
ATOM 2380 N N . VAL A 1 314 ? 20.25 -27.172 -13.016 1 95.5 314 VAL A N 1
ATOM 2381 C CA . VAL A 1 314 ? 19.422 -27.656 -14.109 1 95.5 314 VAL A CA 1
ATOM 2382 C C . VAL A 1 314 ? 19.078 -29.125 -13.883 1 95.5 314 VAL A C 1
ATOM 2384 O O . VAL A 1 314 ? 19.969 -29.938 -13.609 1 95.5 314 VAL A O 1
ATOM 2387 N N . VAL A 1 315 ? 17.828 -29.422 -13.977 1 95.38 315 VAL A N 1
ATOM 2388 C CA . VAL A 1 315 ? 17.406 -30.797 -13.781 1 95.38 315 VAL A CA 1
ATOM 2389 C C . VAL A 1 315 ? 16.625 -31.281 -14.992 1 95.38 315 VAL A C 1
ATOM 2391 O O . VAL A 1 315 ? 16.062 -30.469 -15.734 1 95.38 315 VAL A O 1
ATOM 2394 N N . ALA A 1 316 ? 16.578 -32.594 -15.203 1 94.56 316 ALA A N 1
ATOM 2395 C CA . ALA A 1 316 ? 15.891 -33.188 -16.344 1 94.56 316 ALA A CA 1
ATOM 2396 C C . ALA A 1 316 ? 14.469 -33.625 -15.977 1 94.56 316 ALA A C 1
ATOM 2398 O O . ALA A 1 316 ? 13.641 -33.875 -16.859 1 94.56 316 ALA A O 1
ATOM 2399 N N . ALA A 1 317 ? 14.234 -33.688 -14.695 1 94.62 317 ALA A N 1
ATOM 2400 C CA . ALA A 1 317 ? 12.922 -34.031 -14.148 1 94.62 317 ALA A CA 1
ATOM 2401 C C . ALA A 1 317 ? 12.633 -33.219 -12.875 1 94.62 317 ALA A C 1
ATOM 2403 O O . ALA A 1 317 ? 13.555 -32.688 -12.242 1 94.62 317 ALA A O 1
ATOM 2404 N N . PRO A 1 318 ? 11.367 -33.125 -12.562 1 94.88 318 PRO A N 1
ATOM 2405 C CA . PRO A 1 318 ? 11.062 -32.375 -11.336 1 94.88 318 PRO A CA 1
ATOM 2406 C C . PRO A 1 318 ? 11.797 -32.906 -10.117 1 94.88 318 PRO A C 1
ATOM 2408 O O . PRO A 1 318 ? 11.922 -34.125 -9.953 1 94.88 318 PRO A O 1
ATOM 2411 N N . PRO A 1 319 ? 12.273 -32.031 -9.328 1 88.94 319 PRO A N 1
ATOM 2412 C CA . PRO A 1 319 ? 13.109 -32.469 -8.211 1 88.94 319 PRO A CA 1
ATOM 2413 C C . PRO A 1 319 ? 12.305 -33.125 -7.102 1 88.94 319 PRO A C 1
ATOM 2415 O O . PRO A 1 319 ? 11.211 -32.688 -6.762 1 88.94 319 PRO A O 1
ATOM 2418 N N . ALA A 1 320 ? 12.875 -34.25 -6.672 1 78.56 320 ALA A N 1
ATOM 2419 C CA . ALA A 1 320 ? 12.227 -34.969 -5.578 1 78.56 320 ALA A CA 1
ATOM 2420 C C . ALA A 1 320 ? 12.547 -34.344 -4.234 1 78.56 320 ALA A C 1
ATOM 2422 O O . ALA A 1 320 ? 11.727 -34.375 -3.312 1 78.56 320 ALA A O 1
ATOM 2423 N N . ASP A 1 321 ? 13.898 -33.875 -4.27 1 74.44 321 ASP A N 1
ATOM 2424 C CA . ASP A 1 321 ? 14.375 -33.25 -3.041 1 74.44 321 ASP A CA 1
ATOM 2425 C C . ASP A 1 321 ? 14.531 -31.75 -3.221 1 74.44 321 ASP A C 1
ATOM 2427 O O . ASP A 1 321 ? 14.594 -31.25 -4.352 1 74.44 321 ASP A O 1
ATOM 2431 N N . GLY A 1 322 ? 14.344 -30.891 -2.131 1 77.69 322 GLY A N 1
ATOM 2432 C CA . GLY A 1 322 ? 14.109 -29.469 -2.309 1 77.69 322 GLY A CA 1
ATOM 2433 C C . GLY A 1 322 ? 15.039 -28.594 -1.485 1 77.69 322 GLY A C 1
ATOM 2434 O O . GLY A 1 322 ? 14.594 -27.672 -0.808 1 77.69 322 GLY A O 1
ATOM 2435 N N . ASP A 1 323 ? 16.406 -28.828 -1.839 1 80.44 323 ASP A N 1
ATOM 2436 C CA . ASP A 1 323 ? 17.234 -28.109 -0.878 1 80.44 323 ASP A CA 1
ATOM 2437 C C . ASP A 1 323 ? 17.984 -26.969 -1.55 1 80.44 323 ASP A C 1
ATOM 2439 O O . ASP A 1 323 ? 18.859 -26.344 -0.933 1 80.44 323 ASP A O 1
ATOM 2443 N N . ARG A 1 324 ? 17.656 -26.828 -2.877 1 90.44 324 ARG A N 1
ATOM 2444 C CA . ARG A 1 324 ? 18.328 -25.734 -3.566 1 90.44 324 ARG A CA 1
ATOM 2445 C C . ARG A 1 324 ? 17.469 -25.219 -4.727 1 90.44 324 ARG A C 1
ATOM 2447 O O . ARG A 1 324 ? 16.531 -25.891 -5.164 1 90.44 324 ARG A O 1
ATOM 2454 N N . TRP A 1 325 ? 17.891 -24.109 -5.219 1 95.19 325 TRP A N 1
ATOM 2455 C CA . TRP A 1 325 ? 17.266 -23.5 -6.391 1 95.19 325 TRP A CA 1
ATOM 2456 C C . TRP A 1 325 ? 17.5 -24.359 -7.633 1 95.19 325 TRP A C 1
ATOM 2458 O O . TRP A 1 325 ? 18.641 -24.656 -7.984 1 95.19 325 TRP A O 1
ATOM 2468 N N . THR A 1 326 ? 16.406 -24.812 -8.281 1 95.81 326 THR A N 1
ATOM 2469 C CA . THR A 1 326 ? 16.484 -25.688 -9.445 1 95.81 326 THR A CA 1
ATOM 2470 C C . THR A 1 326 ? 15.617 -25.172 -10.578 1 95.81 326 THR A C 1
ATOM 2472 O O . THR A 1 326 ? 14.703 -24.375 -10.352 1 95.81 326 THR A O 1
ATOM 2475 N N . ARG A 1 327 ? 15.953 -25.516 -11.773 1 97 327 ARG A N 1
ATOM 2476 C CA . ARG A 1 327 ? 15.148 -25.141 -12.938 1 97 327 ARG A CA 1
ATOM 2477 C C . ARG A 1 327 ? 15.023 -26.297 -13.914 1 97 327 ARG A C 1
ATOM 2479 O O . ARG A 1 327 ? 15.906 -27.156 -13.984 1 97 327 ARG A O 1
ATOM 2486 N N . LEU A 1 328 ? 14 -26.344 -14.617 1 98.12 328 LEU A N 1
ATOM 2487 C CA . LEU A 1 328 ? 13.711 -27.344 -15.641 1 98.12 328 LEU A CA 1
ATOM 2488 C C . LEU A 1 328 ? 13.133 -26.688 -16.891 1 98.12 328 LEU A C 1
ATOM 2490 O O . LEU A 1 328 ? 12.25 -25.828 -16.797 1 98.12 328 LEU A O 1
ATOM 2494 N N . ASP A 1 329 ? 13.672 -27.047 -18.047 1 98.56 329 ASP A N 1
ATOM 2495 C CA . ASP A 1 329 ? 13.039 -26.672 -19.312 1 98.56 329 ASP A CA 1
ATOM 2496 C C . ASP A 1 329 ? 11.734 -27.438 -19.531 1 98.56 329 ASP A C 1
ATOM 2498 O O . ASP A 1 329 ? 11.758 -28.594 -19.922 1 98.56 329 ASP A O 1
ATOM 2502 N N . TRP A 1 330 ? 10.703 -26.797 -19.266 1 98.56 330 TRP A N 1
ATOM 2503 C CA . TRP A 1 330 ? 9.406 -27.438 -19.375 1 98.56 330 TRP A CA 1
ATOM 2504 C C . TRP A 1 330 ? 8.977 -27.562 -20.828 1 98.56 330 TRP A C 1
ATOM 2506 O O . TRP A 1 330 ? 8.352 -28.547 -21.234 1 98.56 330 TRP A O 1
ATOM 2516 N N . ASN A 1 331 ? 9.266 -26.531 -21.641 1 98.44 331 ASN A N 1
ATOM 2517 C CA . ASN A 1 331 ? 9.125 -26.516 -23.094 1 98.44 331 ASN A CA 1
ATOM 2518 C C . ASN A 1 331 ? 7.672 -26.656 -23.516 1 98.44 331 ASN A C 1
ATOM 2520 O O . ASN A 1 331 ? 7.371 -27.359 -24.484 1 98.44 331 ASN A O 1
ATOM 2524 N N . ARG A 1 332 ? 6.762 -26.156 -22.75 1 98.56 332 ARG A N 1
ATOM 2525 C CA . ARG A 1 332 ? 5.34 -26.078 -23.062 1 98.56 332 ARG A CA 1
ATOM 2526 C C . ARG A 1 332 ? 4.727 -27.469 -23.203 1 98.56 332 ARG A C 1
ATOM 2528 O O . ARG A 1 332 ? 3.852 -27.672 -24.047 1 98.56 332 ARG A O 1
ATOM 2535 N N . ARG A 1 333 ? 5.277 -28.375 -22.406 1 98.38 333 ARG A N 1
ATOM 2536 C CA . ARG A 1 333 ? 4.77 -29.75 -22.406 1 98.38 333 ARG A CA 1
ATOM 2537 C C . ARG A 1 333 ? 3.676 -29.922 -21.359 1 98.38 333 ARG A C 1
ATOM 2539 O O . ARG A 1 333 ? 3.561 -29.109 -20.438 1 98.38 333 ARG A O 1
ATOM 2546 N N . THR A 1 334 ? 2.904 -30.969 -21.578 1 97.94 334 THR A N 1
ATOM 2547 C CA . THR A 1 334 ? 1.886 -31.312 -20.594 1 97.94 334 THR A CA 1
ATOM 2548 C C . THR A 1 334 ? 2.527 -31.875 -19.312 1 97.94 334 THR A C 1
ATOM 2550 O O . THR A 1 334 ? 3.693 -32.281 -19.328 1 97.94 334 THR A O 1
ATOM 2553 N N . TYR A 1 335 ? 1.776 -31.812 -18.297 1 97.69 335 TYR A N 1
ATOM 2554 C CA . TYR A 1 335 ? 2.229 -32.406 -17.047 1 97.69 335 TYR A CA 1
ATOM 2555 C C . TYR A 1 335 ? 2.646 -33.875 -17.25 1 97.69 335 TYR A C 1
ATOM 2557 O O . TYR A 1 335 ? 3.721 -34.281 -16.812 1 97.69 335 TYR A O 1
ATOM 2565 N N . ALA A 1 336 ? 1.857 -34.625 -17.938 1 96.25 336 ALA A N 1
ATOM 2566 C CA . ALA A 1 336 ? 2.09 -36.062 -18.141 1 96.25 336 ALA A CA 1
ATOM 2567 C C . ALA A 1 336 ? 3.363 -36.281 -18.953 1 96.25 336 ALA A C 1
ATOM 2569 O O . ALA A 1 336 ? 4.09 -37.25 -18.703 1 96.25 336 ALA A O 1
ATOM 2570 N N . GLU A 1 337 ? 3.598 -35.469 -19.891 1 97.19 337 GLU A N 1
ATOM 2571 C CA . GLU A 1 337 ? 4.789 -35.594 -20.734 1 97.19 337 GLU A CA 1
ATOM 2572 C C . GLU A 1 337 ? 6.062 -35.406 -19.906 1 97.19 337 GLU A C 1
ATOM 2574 O O . GLU A 1 337 ? 7.086 -36.031 -20.188 1 97.19 337 GLU A O 1
ATOM 2579 N N . VAL A 1 338 ? 6.02 -34.562 -18.906 1 96.94 338 VAL A N 1
ATOM 2580 C CA . VAL A 1 338 ? 7.219 -34.219 -18.141 1 96.94 338 VAL A CA 1
ATOM 2581 C C . VAL A 1 338 ? 7.348 -35.156 -16.938 1 96.94 338 VAL A C 1
ATOM 2583 O O . VAL A 1 338 ? 8.43 -35.688 -16.672 1 96.94 338 VAL A O 1
ATOM 2586 N N . VAL A 1 339 ? 6.266 -35.312 -16.234 1 94.94 339 VAL A N 1
ATOM 2587 C CA . VAL A 1 339 ? 6.301 -36 -14.953 1 94.94 339 VAL A CA 1
ATOM 2588 C C . VAL A 1 339 ? 6.117 -37.5 -15.172 1 94.94 339 VAL A C 1
ATOM 2590 O O . VAL A 1 339 ? 6.574 -38.312 -14.359 1 94.94 339 VAL A O 1
ATOM 2593 N N . GLY A 1 340 ? 5.453 -37.938 -16.266 1 93.06 340 GLY A N 1
ATOM 2594 C CA . GLY A 1 340 ? 5.277 -39.344 -16.594 1 93.06 340 GLY A CA 1
ATOM 2595 C C . GLY A 1 340 ? 3.998 -39.938 -16.016 1 93.06 340 GLY A C 1
ATOM 2596 O O . GLY A 1 340 ? 3.768 -41.125 -16.109 1 93.06 340 GLY A O 1
ATOM 2597 N N . SER A 1 341 ? 3.182 -39.094 -15.336 1 90.25 341 SER A N 1
ATOM 2598 C CA . SER A 1 341 ? 1.887 -39.5 -14.797 1 90.25 341 SER A CA 1
ATOM 2599 C C . SER A 1 341 ? 0.867 -38.375 -14.891 1 90.25 341 SER A C 1
ATOM 2601 O O . SER A 1 341 ? 1.227 -37.219 -15.164 1 90.25 341 SER A O 1
ATOM 2603 N N . ALA A 1 342 ? -0.362 -38.781 -14.719 1 87.19 342 ALA A N 1
ATOM 2604 C CA . ALA A 1 342 ? -1.402 -37.75 -14.656 1 87.19 342 ALA A CA 1
ATOM 2605 C C . ALA A 1 342 ? -1.244 -36.906 -13.406 1 87.19 342 ALA A C 1
ATOM 2607 O O . ALA A 1 342 ? -0.688 -37.344 -12.406 1 87.19 342 ALA A O 1
ATOM 2608 N N . PRO A 1 343 ? -1.684 -35.656 -13.5 1 87.12 343 PRO A N 1
ATOM 2609 C CA . PRO A 1 343 ? -1.666 -34.844 -12.297 1 87.12 343 PRO A CA 1
ATOM 2610 C C . PRO A 1 343 ? -2.453 -35.438 -11.141 1 87.12 343 PRO A C 1
ATOM 2612 O O . PRO A 1 343 ? -3.457 -36.125 -11.375 1 87.12 343 PRO A O 1
ATOM 2615 N N . PRO A 1 344 ? -1.945 -35.281 -9.977 1 80.56 344 PRO A N 1
ATOM 2616 C CA . PRO A 1 344 ? -2.689 -35.844 -8.836 1 80.56 344 PRO A CA 1
ATOM 2617 C C . PRO A 1 344 ? -4.078 -35.219 -8.688 1 80.56 344 PRO A C 1
ATOM 2619 O O . PRO A 1 344 ? -4.254 -34.031 -8.922 1 80.56 344 PRO A O 1
ATOM 2622 N N . THR A 1 345 ? -5.141 -36.031 -8.875 1 65.25 345 THR A N 1
ATOM 2623 C CA . THR A 1 345 ? -6.527 -35.562 -8.82 1 65.25 345 THR A CA 1
ATOM 2624 C C . THR A 1 345 ? -6.988 -35.406 -7.375 1 65.25 345 THR A C 1
ATOM 2626 O O . THR A 1 345 ? -6.457 -36.062 -6.473 1 65.25 345 THR A O 1
ATOM 2629 N N . ARG A 1 346 ? -7.66 -34.281 -7.059 1 57.41 346 ARG A N 1
ATOM 2630 C CA . ARG A 1 346 ? -8.336 -34.062 -5.785 1 57.41 346 ARG A CA 1
ATOM 2631 C C . ARG A 1 346 ? -9.172 -35.281 -5.387 1 57.41 346 ARG A C 1
ATOM 2633 O O . ARG A 1 346 ? -9.695 -36 -6.25 1 57.41 346 ARG A O 1
ATOM 2640 N N . GLY A 1 347 ? -8.93 -35.906 -4.305 1 44.59 347 GLY A N 1
ATOM 2641 C CA . GLY A 1 347 ? -10.086 -36.688 -3.895 1 44.59 347 GLY A CA 1
ATOM 2642 C C . GLY A 1 347 ? -11.406 -36.031 -4.207 1 44.59 347 GLY A C 1
ATOM 2643 O O . GLY A 1 347 ? -11.438 -34.844 -4.594 1 44.59 347 GLY A O 1
ATOM 2644 N N . PRO A 1 348 ? -12.648 -36.531 -3.902 1 37.94 348 PRO A N 1
ATOM 2645 C CA . PRO A 1 348 ? -14.016 -36.219 -4.352 1 37.94 348 PRO A CA 1
ATOM 2646 C C . PRO A 1 348 ? -14.312 -34.719 -4.344 1 37.94 348 PRO A C 1
ATOM 2648 O O . PRO A 1 348 ? -13.812 -34 -3.484 1 37.94 348 PRO A O 1
ATOM 2651 N N . GLU A 1 349 ? -14.617 -34.031 -5.496 1 36.75 349 GLU A N 1
ATOM 2652 C CA . GLU A 1 349 ? -15.219 -32.781 -5.965 1 36.75 349 GLU A CA 1
ATOM 2653 C C . GLU A 1 349 ? -16.234 -32.25 -4.949 1 36.75 349 GLU A C 1
ATOM 2655 O O . GLU A 1 349 ? -17 -33 -4.371 1 36.75 349 GLU A O 1
ATOM 2660 N N . LEU A 1 350 ? -16.109 -31.141 -4.305 1 37.38 350 LEU A N 1
ATOM 2661 C CA . LEU A 1 350 ? -17.266 -30.5 -3.682 1 37.38 350 LEU A CA 1
ATOM 2662 C C . LEU A 1 350 ? -18.5 -30.641 -4.562 1 37.38 350 LEU A C 1
ATOM 2664 O O . LEU A 1 350 ? -18.453 -30.312 -5.754 1 37.38 350 LEU A O 1
ATOM 2668 N N . GLU A 1 351 ? -19.375 -31.625 -4.363 1 31.62 351 GLU A N 1
ATOM 2669 C CA . GLU A 1 351 ? -20.625 -31.703 -5.094 1 31.62 351 GLU A CA 1
ATOM 2670 C C . GLU A 1 351 ? -21.188 -30.312 -5.375 1 31.62 351 GLU A C 1
ATOM 2672 O O . GLU A 1 351 ? -21.281 -29.484 -4.473 1 31.62 351 GLU A O 1
ATOM 2677 N N . PRO A 1 352 ? -21.281 -29.891 -6.668 1 31.67 352 PRO A N 1
ATOM 2678 C CA . PRO A 1 352 ? -21.969 -28.641 -6.957 1 31.67 352 PRO A CA 1
ATOM 2679 C C . PRO A 1 352 ? -23.281 -28.5 -6.176 1 31.67 352 PRO A C 1
ATOM 2681 O O . PRO A 1 352 ? -23.922 -29.5 -5.84 1 31.67 352 PRO A O 1
ATOM 2684 N N . ALA A 1 353 ? -23.5 -27.422 -5.504 1 35.75 353 ALA A N 1
ATOM 2685 C CA . ALA A 1 353 ? -24.828 -27.188 -4.949 1 35.75 353 ALA A CA 1
ATOM 2686 C C . ALA A 1 353 ? -25.906 -27.406 -6.008 1 35.75 353 ALA A C 1
ATOM 2688 O O . ALA A 1 353 ? -25.906 -26.75 -7.055 1 35.75 353 ALA A O 1
ATOM 2689 N N . ARG A 1 354 ? -26.547 -28.609 -6.023 1 23.55 354 ARG A N 1
ATOM 2690 C CA . ARG A 1 354 ? -27.734 -28.719 -6.863 1 23.55 354 ARG A CA 1
ATOM 2691 C C . ARG A 1 354 ? -28.734 -27.625 -6.523 1 23.55 354 ARG A C 1
ATOM 2693 O O . ARG A 1 354 ? -28.984 -27.344 -5.348 1 23.55 354 ARG A O 1
ATOM 2700 N N . MET B 1 1 ? -1.271 11.062 -19.922 1 38.09 1 MET B N 1
ATOM 2701 C CA . MET B 1 1 ? -0.239 10.555 -19.016 1 38.09 1 MET B CA 1
ATOM 2702 C C . MET B 1 1 ? 0.498 9.375 -19.641 1 38.09 1 MET B C 1
ATOM 2704 O O . MET B 1 1 ? -0.128 8.477 -20.203 1 38.09 1 MET B O 1
ATOM 2708 N N . SER B 1 2 ? 1.523 9.641 -20.078 1 47.19 2 SER B N 1
ATOM 2709 C CA . SER B 1 2 ? 2.389 8.672 -20.75 1 47.19 2 SER B CA 1
ATOM 2710 C C . SER B 1 2 ? 2.453 7.363 -19.969 1 47.19 2 SER B C 1
ATOM 2712 O O . SER B 1 2 ? 2.59 7.371 -18.75 1 47.19 2 SER B O 1
ATOM 2714 N N . VAL B 1 3 ? 1.77 6.156 -20.453 1 68.94 3 VAL B N 1
ATOM 2715 C CA . VAL B 1 3 ? 1.47 4.773 -20.094 1 68.94 3 VAL B CA 1
ATOM 2716 C C . VAL B 1 3 ? 2.768 3.977 -19.969 1 68.94 3 VAL B C 1
ATOM 2718 O O . VAL B 1 3 ? 2.754 2.744 -20.016 1 68.94 3 VAL B O 1
ATOM 2721 N N . GLY B 1 4 ? 3.926 4.754 -19.625 1 89.12 4 GLY B N 1
ATOM 2722 C CA . GLY B 1 4 ? 5.152 3.971 -19.562 1 89.12 4 GLY B CA 1
ATOM 2723 C C . GLY B 1 4 ? 5.473 3.492 -18.156 1 89.12 4 GLY B C 1
ATOM 2724 O O . GLY B 1 4 ? 4.852 3.932 -17.188 1 89.12 4 GLY B O 1
ATOM 2725 N N . ALA B 1 5 ? 6.469 2.662 -18.156 1 95.88 5 ALA B N 1
ATOM 2726 C CA . ALA B 1 5 ? 6.945 2.158 -16.859 1 95.88 5 ALA B CA 1
ATOM 2727 C C . ALA B 1 5 ? 7.645 3.256 -16.062 1 95.88 5 ALA B C 1
ATOM 2729 O O . ALA B 1 5 ? 8.234 4.172 -16.656 1 95.88 5 ALA B O 1
ATOM 2730 N N . PHE B 1 6 ? 7.566 3.225 -14.805 1 97.44 6 PHE B N 1
ATOM 2731 C CA . PHE B 1 6 ? 8.266 4.152 -13.93 1 97.44 6 PHE B CA 1
ATOM 2732 C C . PHE B 1 6 ? 9.719 3.734 -13.742 1 97.44 6 PHE B C 1
ATOM 2734 O O . PHE B 1 6 ? 10.047 2.547 -13.812 1 97.44 6 PHE B O 1
ATOM 2741 N N . ASP B 1 7 ? 10.57 4.656 -13.445 1 96.62 7 ASP B N 1
ATOM 2742 C CA . ASP B 1 7 ? 11.984 4.359 -13.227 1 96.62 7 ASP B CA 1
ATOM 2743 C C . ASP B 1 7 ? 12.211 3.721 -11.859 1 96.62 7 ASP B C 1
ATOM 2745 O O . ASP B 1 7 ? 13.164 2.963 -11.672 1 96.62 7 ASP B O 1
ATOM 2749 N N . GLU B 1 8 ? 11.375 4.113 -10.953 1 97.56 8 GLU B N 1
ATOM 2750 C CA . GLU B 1 8 ? 11.469 3.607 -9.586 1 97.56 8 GLU B CA 1
ATOM 2751 C C . GLU B 1 8 ? 10.109 3.668 -8.883 1 97.56 8 GLU B C 1
ATOM 2753 O O . GLU B 1 8 ? 9.219 4.398 -9.312 1 97.56 8 GLU B O 1
ATOM 2758 N N . ILE B 1 9 ? 10.016 2.947 -7.816 1 98.25 9 ILE B N 1
ATOM 2759 C CA . ILE B 1 9 ? 8.734 2.773 -7.152 1 98.25 9 ILE B CA 1
ATOM 2760 C C . ILE B 1 9 ? 8.297 4.094 -6.52 1 98.25 9 ILE B C 1
ATOM 2762 O O . ILE B 1 9 ? 7.102 4.391 -6.449 1 98.25 9 ILE B O 1
ATOM 2766 N N . THR B 1 10 ? 9.227 4.969 -6.059 1 98.25 10 THR B N 1
ATOM 2767 C CA . THR B 1 10 ? 8.852 6.223 -5.41 1 98.25 10 THR B CA 1
ATOM 2768 C C . THR B 1 10 ? 8.219 7.18 -6.418 1 98.25 10 THR B C 1
ATOM 2770 O O . THR B 1 10 ? 7.383 8.008 -6.051 1 98.25 10 THR B O 1
ATOM 2773 N N . GLU B 1 11 ? 8.625 7.055 -7.688 1 97.56 11 GLU B N 1
ATOM 2774 C CA . GLU B 1 11 ? 7.945 7.801 -8.742 1 97.56 11 GLU B CA 1
ATOM 2775 C C . GLU B 1 11 ? 6.539 7.262 -8.977 1 97.56 11 GLU B C 1
ATOM 2777 O O . GLU B 1 11 ? 5.59 8.031 -9.141 1 97.56 11 GLU B O 1
ATOM 2782 N N . ALA B 1 12 ? 6.465 5.973 -8.938 1 97.31 12 ALA B N 1
ATOM 2783 C CA . ALA B 1 12 ? 5.188 5.316 -9.203 1 97.31 12 ALA B CA 1
ATOM 2784 C C . ALA B 1 12 ? 4.172 5.625 -8.109 1 97.31 12 ALA B C 1
ATOM 2786 O O . ALA B 1 12 ? 2.967 5.652 -8.359 1 97.31 12 ALA B O 1
ATOM 2787 N N . GLN B 1 13 ? 4.672 5.863 -6.898 1 97.81 13 GLN B N 1
ATOM 2788 C CA . GLN B 1 13 ? 3.805 6.055 -5.738 1 97.81 13 GLN B CA 1
ATOM 2789 C C . GLN B 1 13 ? 3.723 7.527 -5.352 1 97.81 13 GLN B C 1
ATOM 2791 O O . GLN B 1 13 ? 3.154 7.871 -4.312 1 97.81 13 GLN B O 1
ATOM 2796 N N . LEU B 1 14 ? 4.262 8.406 -6.199 1 98.38 14 LEU B N 1
ATOM 2797 C CA . LEU B 1 14 ? 4.398 9.812 -5.836 1 98.38 14 LEU B CA 1
ATOM 2798 C C . LEU B 1 14 ? 3.031 10.477 -5.703 1 98.38 14 LEU B C 1
ATOM 2800 O O . LEU B 1 14 ? 2.768 11.172 -4.719 1 98.38 14 LEU B O 1
ATOM 2804 N N . LEU B 1 15 ? 2.189 10.258 -6.656 1 97.94 15 LEU B N 1
ATOM 2805 C CA . LEU B 1 15 ? 0.89 10.922 -6.695 1 97.94 15 LEU B CA 1
ATOM 2806 C C . LEU B 1 15 ? -0.2 10.008 -6.145 1 97.94 15 LEU B C 1
ATOM 2808 O O . LEU B 1 15 ? -0.107 8.781 -6.258 1 97.94 15 LEU B O 1
ATOM 2812 N N . PRO B 1 16 ? -1.214 10.539 -5.52 1 98.19 16 PRO B N 1
ATOM 2813 C CA . PRO B 1 16 ? -2.283 9.727 -4.93 1 98.19 16 PRO B CA 1
ATOM 2814 C C . PRO B 1 16 ? -3.215 9.125 -5.98 1 98.19 16 PRO B C 1
ATOM 2816 O O . PRO B 1 16 ? -3.336 9.664 -7.086 1 98.19 16 PRO B O 1
ATOM 2819 N N . ARG B 1 17 ? -3.83 8.055 -5.645 1 97.56 17 ARG B N 1
ATOM 2820 C CA . ARG B 1 17 ? -5.031 7.59 -6.336 1 97.56 17 ARG B CA 1
ATOM 2821 C C . ARG B 1 17 ? -6.258 8.367 -5.875 1 97.56 17 ARG B C 1
ATOM 2823 O O . ARG B 1 17 ? -6.57 8.398 -4.684 1 97.56 17 ARG B O 1
ATOM 2830 N N . VAL B 1 18 ? -6.93 8.992 -6.809 1 98.56 18 VAL B N 1
ATOM 2831 C CA . VAL B 1 18 ? -8.094 9.797 -6.461 1 98.56 18 VAL B CA 1
ATOM 2832 C C . VAL B 1 18 ? -9.367 8.977 -6.641 1 98.56 18 VAL B C 1
ATOM 2834 O O . VAL B 1 18 ? -9.648 8.477 -7.734 1 98.56 18 VAL B O 1
ATOM 2837 N N . VAL B 1 19 ? -10.125 8.82 -5.535 1 98.31 19 VAL B N 1
ATOM 2838 C CA . VAL B 1 19 ? -11.289 7.941 -5.535 1 98.31 19 VAL B CA 1
ATOM 2839 C C . VAL B 1 19 ? -12.531 8.734 -5.137 1 98.31 19 VAL B C 1
ATOM 2841 O O . VAL B 1 19 ? -12.484 9.578 -4.246 1 98.31 19 VAL B O 1
ATOM 2844 N N . ARG B 1 20 ? -13.586 8.461 -5.781 1 98.19 20 ARG B N 1
ATOM 2845 C CA . ARG B 1 20 ? -14.859 9.078 -5.414 1 98.19 20 ARG B CA 1
ATOM 2846 C C . ARG B 1 20 ? -15.445 8.43 -4.168 1 98.19 20 ARG B C 1
ATOM 2848 O O . ARG B 1 20 ? -15.609 7.207 -4.121 1 98.19 20 ARG B O 1
ATOM 2855 N N . LEU B 1 21 ? -15.742 9.188 -3.178 1 98.5 21 LEU B N 1
ATOM 2856 C CA . LEU B 1 21 ? -16.312 8.695 -1.928 1 98.5 21 LEU B CA 1
ATOM 2857 C C . LEU B 1 21 ? -17.812 8.945 -1.877 1 98.5 21 LEU B C 1
ATOM 2859 O O . LEU B 1 21 ? -18.578 8.086 -1.433 1 98.5 21 LEU B O 1
ATOM 2863 N N . THR B 1 22 ? -18.266 10.117 -2.236 1 98.12 22 THR B N 1
ATOM 2864 C CA . THR B 1 22 ? -19.641 10.539 -2.479 1 98.12 22 THR B CA 1
ATOM 2865 C C . THR B 1 22 ? -19.734 11.32 -3.785 1 98.12 22 THR B C 1
ATOM 2867 O O . THR B 1 22 ? -18.734 11.555 -4.457 1 98.12 22 THR B O 1
ATOM 2870 N N . PRO B 1 23 ? -20.891 11.711 -4.223 1 97.31 23 PRO B N 1
ATOM 2871 C CA . PRO B 1 23 ? -21.016 12.391 -5.516 1 97.31 23 PRO B CA 1
ATOM 2872 C C . PRO B 1 23 ? -20.125 13.633 -5.621 1 97.31 23 PRO B C 1
ATOM 2874 O O . PRO B 1 23 ? -19.672 13.984 -6.715 1 97.31 23 PRO B O 1
ATOM 2877 N N . ASN B 1 24 ? -19.844 14.273 -4.461 1 98.31 24 ASN B N 1
ATOM 2878 C CA . ASN B 1 24 ? -19.094 15.523 -4.562 1 98.31 24 ASN B CA 1
ATOM 2879 C C . ASN B 1 24 ? -17.859 15.508 -3.668 1 98.31 24 ASN B C 1
ATOM 2881 O O . ASN B 1 24 ? -17.297 16.562 -3.375 1 98.31 24 ASN B O 1
ATOM 2885 N N . LEU B 1 25 ? -17.516 14.344 -3.107 1 98.81 25 LEU B N 1
ATOM 2886 C CA . LEU B 1 25 ? -16.328 14.203 -2.26 1 98.81 25 LEU B CA 1
ATOM 2887 C C . LEU B 1 25 ? -15.359 13.188 -2.85 1 98.81 25 LEU B C 1
ATOM 2889 O O . LEU B 1 25 ? -15.742 12.055 -3.137 1 98.81 25 LEU B O 1
ATOM 2893 N N . TYR B 1 26 ? -14.141 13.625 -3.072 1 98.81 26 TYR B N 1
ATOM 2894 C CA . TYR B 1 26 ? -13.078 12.773 -3.602 1 98.81 26 TYR B CA 1
ATOM 2895 C C . TYR B 1 26 ? -11.961 12.594 -2.578 1 98.81 26 TYR B C 1
ATOM 2897 O O . TYR B 1 26 ? -11.594 13.539 -1.88 1 98.81 26 TYR B O 1
ATOM 2905 N N . GLY B 1 27 ? -11.523 11.359 -2.453 1 98.88 27 GLY B N 1
ATOM 2906 C CA . GLY B 1 27 ? -10.359 11.078 -1.623 1 98.88 27 GLY B CA 1
ATOM 2907 C C . GLY B 1 27 ? -9.07 10.969 -2.416 1 98.88 27 GLY B C 1
ATOM 2908 O O . GLY B 1 27 ? -8.977 10.148 -3.334 1 98.88 27 GLY B O 1
ATOM 2909 N N . ALA B 1 28 ? -8.102 11.867 -2.133 1 98.88 28 ALA B N 1
ATOM 2910 C CA . ALA B 1 28 ? -6.738 11.688 -2.625 1 98.88 28 ALA B CA 1
ATOM 2911 C C . ALA B 1 28 ? -5.953 10.727 -1.734 1 98.88 28 ALA B C 1
ATOM 2913 O O . ALA B 1 28 ? -5.332 11.148 -0.754 1 98.88 28 ALA B O 1
ATOM 2914 N N . ALA B 1 29 ? -5.93 9.453 -2.119 1 98.75 29 ALA B N 1
ATOM 2915 C CA . ALA B 1 29 ? -5.359 8.391 -1.295 1 98.75 29 ALA B CA 1
ATOM 2916 C C . ALA B 1 29 ? -3.883 8.18 -1.611 1 98.75 29 ALA B C 1
ATOM 2918 O O . ALA B 1 29 ? -3.541 7.52 -2.596 1 98.75 29 ALA B O 1
ATOM 2919 N N . PHE B 1 30 ? -3.051 8.68 -0.73 1 98.56 30 PHE B N 1
ATOM 2920 C CA . PHE B 1 30 ? -1.613 8.492 -0.874 1 98.56 30 PHE B CA 1
ATOM 2921 C C . PHE B 1 30 ? -1.187 7.145 -0.3 1 98.56 30 PHE B C 1
ATOM 2923 O O . PHE B 1 30 ? -1.758 6.676 0.687 1 98.56 30 PHE B O 1
ATOM 2930 N N . THR B 1 31 ? -0.19 6.555 -0.936 1 97.69 31 THR B N 1
ATOM 2931 C CA . THR B 1 31 ? 0.529 5.465 -0.287 1 97.69 31 THR B CA 1
ATOM 2932 C C . THR B 1 31 ? 1.439 5.996 0.816 1 97.69 31 THR B C 1
ATOM 2934 O O . THR B 1 31 ? 1.462 5.457 1.924 1 97.69 31 THR B O 1
ATOM 2937 N N . LEU B 1 32 ? 2.098 7 0.471 1 97.94 32 LEU B N 1
ATOM 2938 C CA . LEU B 1 32 ? 3.033 7.715 1.333 1 97.94 32 LEU B CA 1
ATOM 2939 C C . LEU B 1 32 ? 3.199 9.156 0.876 1 97.94 32 LEU B C 1
ATOM 2941 O O . LEU B 1 32 ? 4.07 9.461 0.055 1 97.94 32 LEU B O 1
ATOM 2945 N N . MET B 1 33 ? 2.449 10.047 1.39 1 98.5 33 MET B N 1
ATOM 2946 C CA . MET B 1 33 ? 2.375 11.422 0.91 1 98.5 33 MET B CA 1
ATOM 2947 C C . MET B 1 33 ? 3.732 12.109 1.009 1 98.5 33 MET B C 1
ATOM 2949 O O . MET B 1 33 ? 4.074 12.938 0.168 1 98.5 33 MET B O 1
ATOM 2953 N N . LYS B 1 34 ? 4.5 11.688 2.025 1 98.19 34 LYS B N 1
ATOM 2954 C CA . LYS B 1 34 ? 5.742 12.406 2.301 1 98.19 34 LYS B CA 1
ATOM 2955 C C . LYS B 1 34 ? 6.805 12.094 1.25 1 98.19 34 LYS B C 1
ATOM 2957 O O . LYS B 1 34 ? 7.871 12.711 1.234 1 98.19 34 LYS B O 1
ATOM 2962 N N . LEU B 1 35 ? 6.477 11.203 0.335 1 98.75 35 LEU B N 1
ATOM 2963 C CA . LEU B 1 35 ? 7.359 11.023 -0.812 1 98.75 35 LEU B CA 1
ATOM 2964 C C . LEU B 1 35 ? 7.441 12.305 -1.638 1 98.75 35 LEU B C 1
ATOM 2966 O O . LEU B 1 35 ? 8.477 12.594 -2.24 1 98.75 35 LEU B O 1
ATOM 2970 N N . VAL B 1 36 ? 6.352 13.109 -1.649 1 98.81 36 VAL B N 1
ATOM 2971 C CA . VAL B 1 36 ? 6.258 14.305 -2.473 1 98.81 36 VAL B CA 1
ATOM 2972 C C . VAL B 1 36 ? 7.336 15.305 -2.057 1 98.81 36 VAL B C 1
ATOM 2974 O O . VAL B 1 36 ? 8.227 15.633 -2.846 1 98.81 36 VAL B O 1
ATOM 2977 N N . PRO B 1 37 ? 7.375 15.672 -0.785 1 98.75 37 PRO B N 1
ATOM 2978 C CA . PRO B 1 37 ? 8.43 16.625 -0.422 1 98.75 37 PRO B CA 1
ATOM 2979 C C . PRO B 1 37 ? 9.812 15.977 -0.358 1 98.75 37 PRO B C 1
ATOM 2981 O O . PRO B 1 37 ? 10.812 16.625 -0.669 1 98.75 37 PRO B O 1
ATOM 2984 N N . ALA B 1 38 ? 9.938 14.703 0.079 1 98.69 38 ALA B N 1
ATOM 2985 C CA . ALA B 1 38 ? 11.234 14.047 0.164 1 98.69 38 ALA B CA 1
ATOM 2986 C C . ALA B 1 38 ? 11.93 14.023 -1.193 1 98.69 38 ALA B C 1
ATOM 2988 O O . ALA B 1 38 ? 13.102 14.414 -1.305 1 98.69 38 ALA B O 1
ATOM 2989 N N . ARG B 1 39 ? 11.211 13.617 -2.209 1 98.62 39 ARG B N 1
ATOM 2990 C CA . ARG B 1 39 ? 11.773 13.539 -3.551 1 98.62 39 ARG B CA 1
ATOM 2991 C C . ARG B 1 39 ? 12.148 14.93 -4.066 1 98.62 39 ARG B C 1
ATOM 2993 O O . ARG B 1 39 ? 13.242 15.125 -4.605 1 98.62 39 ARG B O 1
ATOM 3000 N N . TYR B 1 40 ? 11.258 15.906 -3.904 1 98.81 40 TYR B N 1
ATOM 3001 C CA . TYR B 1 40 ? 11.469 17.266 -4.395 1 98.81 40 TYR B CA 1
ATOM 3002 C C . TYR B 1 40 ? 12.672 17.906 -3.723 1 98.81 40 TYR B C 1
ATOM 3004 O O . TYR B 1 40 ? 13.562 18.438 -4.398 1 98.81 40 TYR B O 1
ATOM 3012 N N . ILE B 1 41 ? 12.766 17.828 -2.408 1 98.75 41 ILE B N 1
ATOM 3013 C CA . ILE B 1 41 ? 13.828 18.438 -1.631 1 98.75 41 ILE B CA 1
ATOM 3014 C C . ILE B 1 41 ? 15.172 17.812 -2.002 1 98.75 41 ILE B C 1
ATOM 3016 O O . ILE B 1 41 ? 16.156 18.516 -2.248 1 98.75 41 ILE B O 1
ATOM 3020 N N . LEU B 1 42 ? 15.25 16.5 -2.078 1 98.69 42 LEU B N 1
ATOM 3021 C CA . LEU B 1 42 ? 16.516 15.812 -2.352 1 98.69 42 LEU B CA 1
ATOM 3022 C C . LEU B 1 42 ? 16.969 16.078 -3.781 1 98.69 42 LEU B C 1
ATOM 3024 O O . LEU B 1 42 ? 18.172 16.281 -4.023 1 98.69 42 LEU B O 1
ATOM 3028 N N . ARG B 1 43 ? 16.047 16.141 -4.746 1 98.12 43 ARG B N 1
ATOM 3029 C CA . ARG B 1 43 ? 16.422 16.422 -6.125 1 98.12 43 ARG B CA 1
ATOM 3030 C C . ARG B 1 43 ? 16.953 17.844 -6.27 1 98.12 43 ARG B C 1
ATOM 3032 O O . ARG B 1 43 ? 17.906 18.078 -7.012 1 98.12 43 ARG B O 1
ATOM 3039 N N . ARG B 1 44 ? 16.312 18.766 -5.59 1 98.38 44 ARG B N 1
ATOM 3040 C CA . ARG B 1 44 ? 16.797 20.141 -5.617 1 98.38 44 ARG B CA 1
ATOM 3041 C C . ARG B 1 44 ? 18.172 20.266 -4.973 1 98.38 44 ARG B C 1
ATOM 3043 O O . ARG B 1 44 ? 19.031 21 -5.461 1 98.38 44 ARG B O 1
ATOM 3050 N N . ALA B 1 45 ? 18.328 19.562 -3.852 1 98.38 45 ALA B N 1
ATOM 3051 C CA . ALA B 1 45 ? 19.609 19.578 -3.166 1 98.38 45 ALA B CA 1
ATOM 3052 C C . ALA B 1 45 ? 20.719 18.984 -4.051 1 98.38 45 ALA B C 1
ATOM 3054 O O . ALA B 1 45 ? 21.859 19.453 -4.035 1 98.38 45 ALA B O 1
ATOM 3055 N N . MET B 1 46 ? 20.406 17.953 -4.844 1 98.25 46 MET B N 1
ATOM 3056 C CA . MET B 1 46 ? 21.359 17.375 -5.781 1 98.25 46 MET B CA 1
ATOM 3057 C C . MET B 1 46 ? 21.703 18.359 -6.891 1 98.25 46 MET B C 1
ATOM 3059 O O . MET B 1 46 ? 22.875 18.531 -7.242 1 98.25 46 M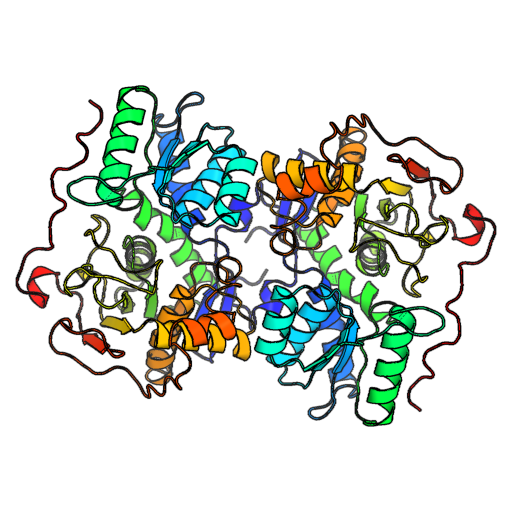ET B O 1
ATOM 3063 N N . ALA B 1 47 ? 20.688 19.031 -7.402 1 97.94 47 ALA B N 1
ATOM 3064 C CA . ALA B 1 47 ? 20.875 19.984 -8.492 1 97.94 47 ALA B CA 1
ATOM 3065 C C . ALA B 1 47 ? 21.719 21.172 -8.047 1 97.94 47 ALA B C 1
ATOM 3067 O O . ALA B 1 47 ? 22.516 21.703 -8.828 1 97.94 47 ALA B O 1
ATOM 3068 N N . SER B 1 48 ? 21.547 21.594 -6.812 1 97.5 48 SER B N 1
ATOM 3069 C CA . SER B 1 48 ? 22.266 22.75 -6.293 1 97.5 48 SER B CA 1
ATOM 3070 C C . SER B 1 48 ? 23.656 22.359 -5.809 1 97.5 48 SER B C 1
ATOM 3072 O O . SER B 1 48 ? 24.484 23.219 -5.527 1 97.5 48 SER B O 1
ATOM 3074 N N . GLY B 1 49 ? 23.875 21.016 -5.59 1 96.81 49 GLY B N 1
ATOM 3075 C CA . GLY B 1 49 ? 25.172 20.531 -5.129 1 96.81 49 GLY B CA 1
ATOM 3076 C C . GLY B 1 49 ? 25.234 20.344 -3.627 1 96.81 49 GLY B C 1
ATOM 3077 O O . GLY B 1 49 ? 26.219 19.828 -3.107 1 96.81 49 GLY B O 1
ATOM 3078 N N . GLU B 1 50 ? 24.188 20.703 -2.908 1 97.12 50 GLU B N 1
ATOM 3079 C CA . GLU B 1 50 ? 24.156 20.547 -1.458 1 97.12 50 GLU B CA 1
ATOM 3080 C C . GLU B 1 50 ? 24.172 19.062 -1.071 1 97.12 50 GLU B C 1
ATOM 3082 O O . GLU B 1 50 ? 24.641 18.703 0.015 1 97.12 50 GLU B O 1
ATOM 3087 N N . LEU B 1 51 ? 23.719 18.203 -2.018 1 98.06 51 LEU B N 1
ATOM 3088 C CA . LEU B 1 51 ? 23.734 16.766 -1.822 1 98.06 51 LEU B CA 1
ATOM 3089 C C . LEU B 1 51 ? 24.609 16.078 -2.865 1 98.06 51 LEU B C 1
ATOM 3091 O O . LEU B 1 51 ? 24.141 15.742 -3.955 1 98.06 51 LEU B O 1
ATOM 3095 N N . GLY B 1 52 ? 25.781 15.922 -2.469 1 96.88 52 GLY B N 1
ATOM 3096 C CA . GLY B 1 52 ? 26.719 15.219 -3.326 1 96.88 52 GLY B CA 1
ATOM 3097 C C . GLY B 1 52 ? 26.766 13.727 -3.072 1 96.88 52 GLY B C 1
ATOM 3098 O O . GLY B 1 52 ? 26 13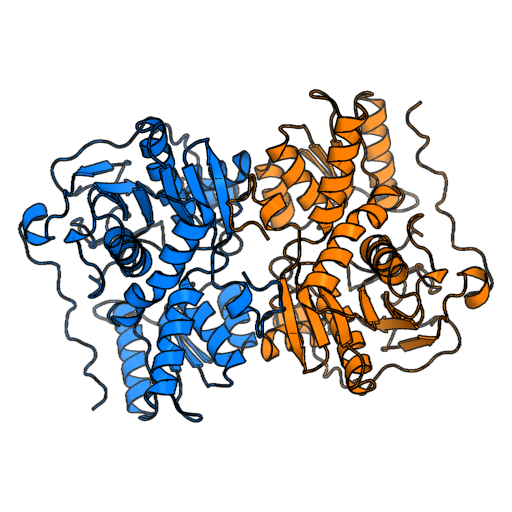.211 -2.25 1 96.88 52 GLY B O 1
ATOM 3099 N N . PRO B 1 53 ? 27.688 12.984 -3.736 1 95.38 53 PRO B N 1
ATOM 3100 C CA . PRO B 1 53 ? 27.766 11.523 -3.625 1 95.38 53 PRO B CA 1
ATOM 3101 C C . PRO B 1 53 ? 28.203 11.055 -2.24 1 95.38 53 PRO B C 1
ATOM 3103 O O . PRO B 1 53 ? 27.844 9.961 -1.809 1 95.38 53 PRO B O 1
ATOM 3106 N N . ALA B 1 54 ? 28.891 11.938 -1.529 1 95.62 54 ALA B N 1
ATOM 3107 C CA . ALA B 1 54 ? 29.422 11.539 -0.231 1 95.62 54 ALA B CA 1
ATOM 3108 C C . ALA B 1 54 ? 28.609 12.148 0.909 1 95.62 54 ALA B C 1
ATOM 3110 O O . ALA B 1 54 ? 28.781 11.773 2.072 1 95.62 54 ALA B O 1
ATOM 3111 N N . THR B 1 55 ? 27.734 13.055 0.501 1 97.56 55 THR B N 1
ATOM 3112 C CA . THR B 1 55 ? 26.969 13.773 1.507 1 97.56 55 THR B CA 1
ATOM 3113 C C . THR B 1 55 ? 25.984 12.836 2.215 1 97.56 55 THR B C 1
ATOM 3115 O O . THR B 1 55 ? 25.328 12.016 1.57 1 97.56 55 THR B O 1
ATOM 3118 N N . THR B 1 56 ? 25.922 12.906 3.533 1 98.06 56 THR B N 1
ATOM 3119 C CA . THR B 1 56 ? 24.969 12.117 4.316 1 98.06 56 THR B CA 1
ATOM 3120 C C . THR B 1 56 ? 23.703 12.906 4.582 1 98.06 56 THR B C 1
ATOM 3122 O O . THR B 1 56 ? 23.75 14.047 5.047 1 98.06 56 THR B O 1
ATOM 3125 N N . ILE B 1 57 ? 22.594 12.352 4.227 1 98.5 57 ILE B N 1
ATOM 3126 C CA . ILE B 1 57 ? 21.312 12.93 4.617 1 98.5 57 ILE B CA 1
ATOM 3127 C C . ILE B 1 57 ? 21.062 12.656 6.098 1 98.5 57 ILE B C 1
ATOM 3129 O O . ILE B 1 57 ? 21.266 11.539 6.578 1 98.5 57 ILE B O 1
ATOM 3133 N N . VAL B 1 58 ? 20.672 13.68 6.863 1 98 58 VAL B N 1
ATOM 3134 C CA . VAL B 1 58 ? 20.391 13.523 8.289 1 98 58 VAL B CA 1
ATOM 3135 C C . VAL B 1 58 ? 19.062 14.203 8.625 1 98 58 VAL B C 1
ATOM 3137 O O . VAL B 1 58 ? 18.766 15.281 8.109 1 98 58 VAL B O 1
ATOM 3140 N N . GLU B 1 59 ? 18.219 13.586 9.344 1 96.69 59 GLU B N 1
ATOM 3141 C CA . GLU B 1 59 ? 16.906 14.125 9.711 1 96.69 59 GLU B CA 1
ATOM 3142 C C . GLU B 1 59 ? 16.438 13.57 11.047 1 96.69 59 GLU B C 1
ATOM 3144 O O . GLU B 1 59 ? 16.891 12.523 11.492 1 96.69 59 GLU B O 1
ATOM 3149 N N . THR B 1 60 ? 15.586 14.352 11.734 1 92 60 THR B N 1
ATOM 3150 C CA . THR B 1 60 ? 14.914 13.883 12.938 1 92 60 THR B CA 1
ATOM 3151 C C . THR B 1 60 ? 13.406 13.773 12.703 1 92 60 THR B C 1
ATOM 3153 O O . THR B 1 60 ? 12.703 14.789 12.672 1 92 60 THR B O 1
ATOM 3156 N N . THR B 1 61 ? 12.922 12.594 12.438 1 79.06 61 THR B N 1
ATOM 3157 C CA . THR B 1 61 ? 11.5 12.312 12.234 1 79.06 61 THR B CA 1
ATOM 3158 C C . THR B 1 61 ? 11.211 10.828 12.461 1 79.06 61 THR B C 1
ATOM 3160 O O . THR B 1 61 ? 11.984 9.969 12.055 1 79.06 61 THR B O 1
ATOM 3163 N N . SER B 1 62 ? 10.188 10.586 13.188 1 67.25 62 SER B N 1
ATOM 3164 C CA . SER B 1 62 ? 9.906 9.188 13.461 1 67.25 62 SER B CA 1
ATOM 3165 C C . SER B 1 62 ? 8.703 8.695 12.664 1 67.25 62 SER B C 1
ATOM 3167 O O . SER B 1 62 ? 8.07 7.703 13.023 1 67.25 62 SER B O 1
ATOM 3169 N N . GLY B 1 63 ? 8.5 9.289 11.539 1 85 63 GLY B N 1
ATOM 3170 C CA . GLY B 1 63 ? 7.262 8.906 10.875 1 85 63 GLY B CA 1
ATOM 3171 C C . GLY B 1 63 ? 7.422 8.711 9.383 1 85 63 GLY B C 1
ATOM 3172 O O . GLY B 1 63 ? 8.414 8.133 8.93 1 85 63 GLY B O 1
ATOM 3173 N N . THR B 1 64 ? 6.445 9.102 8.695 1 92.06 64 THR B N 1
ATOM 3174 C CA . THR B 1 64 ? 6.293 8.852 7.262 1 92.06 64 THR B CA 1
ATOM 3175 C C . THR B 1 64 ? 7.352 9.602 6.465 1 92.06 64 THR B C 1
ATOM 3177 O O . THR B 1 64 ? 7.797 9.133 5.414 1 92.06 64 THR B O 1
ATOM 3180 N N . PHE B 1 65 ? 7.836 10.758 6.973 1 95.94 65 PHE B N 1
ATOM 3181 C CA . PHE B 1 65 ? 8.883 11.477 6.254 1 95.94 65 PHE B CA 1
ATOM 3182 C C . PHE B 1 65 ? 10.195 10.711 6.305 1 95.94 65 PHE B C 1
ATOM 3184 O O . PHE B 1 65 ? 10.93 10.664 5.316 1 95.94 65 PHE B O 1
ATOM 3191 N N . GLY B 1 66 ? 10.508 10.164 7.465 1 96.06 66 GLY B N 1
ATOM 3192 C CA . GLY B 1 66 ? 11.688 9.32 7.594 1 96.06 66 GLY B CA 1
ATOM 3193 C C . GLY B 1 66 ? 11.703 8.156 6.625 1 96.06 66 GLY B C 1
ATOM 3194 O O . GLY B 1 66 ? 12.727 7.863 6.012 1 96.06 66 GLY B O 1
ATOM 3195 N N . LEU B 1 67 ? 10.586 7.516 6.484 1 97.31 67 LEU B N 1
ATOM 3196 C CA . LEU B 1 67 ? 10.484 6.398 5.551 1 97.31 67 LEU B CA 1
ATOM 3197 C C . LEU B 1 67 ? 10.703 6.867 4.117 1 97.31 67 LEU B C 1
ATOM 3199 O O . LEU B 1 67 ? 11.422 6.223 3.352 1 97.31 67 LEU B O 1
ATOM 3203 N N . ALA B 1 68 ? 10.07 7.973 3.777 1 98.5 68 ALA B N 1
ATOM 3204 C CA . ALA B 1 68 ? 10.227 8.523 2.436 1 98.5 68 ALA B CA 1
ATOM 3205 C C . ALA B 1 68 ? 11.688 8.836 2.139 1 98.5 68 ALA B C 1
ATOM 3207 O O . ALA B 1 68 ? 12.188 8.516 1.056 1 98.5 68 ALA B O 1
ATOM 3208 N N . LEU B 1 69 ? 12.359 9.406 3.121 1 98.62 69 LEU B N 1
ATOM 3209 C CA . LEU B 1 69 ? 13.773 9.734 2.957 1 98.62 69 LEU B CA 1
ATOM 3210 C C . LEU B 1 69 ? 14.609 8.469 2.812 1 98.62 69 LEU B C 1
ATOM 3212 O O . LEU B 1 69 ? 15.539 8.414 2.004 1 98.62 69 LEU B O 1
ATOM 3216 N N . ALA B 1 70 ? 14.305 7.48 3.6 1 98.44 70 ALA B N 1
ATOM 3217 C CA . ALA B 1 70 ? 15.039 6.223 3.527 1 98.44 70 ALA B CA 1
ATOM 3218 C C . ALA B 1 70 ? 14.891 5.578 2.152 1 98.44 70 ALA B C 1
ATOM 3220 O O . ALA B 1 70 ? 15.875 5.09 1.582 1 98.44 70 ALA B O 1
ATOM 3221 N N . MET B 1 71 ? 13.688 5.562 1.635 1 98.75 71 MET B N 1
ATOM 3222 C CA . MET B 1 71 ? 13.445 5.008 0.305 1 98.75 71 MET B CA 1
ATOM 3223 C C . MET B 1 71 ? 14.242 5.766 -0.753 1 98.75 71 MET B C 1
ATOM 3225 O O . MET B 1 71 ? 14.914 5.156 -1.587 1 98.75 71 MET B O 1
ATOM 3229 N N . GLN B 1 72 ? 14.18 7.098 -0.667 1 98.5 72 GLN B N 1
ATOM 3230 C CA . GLN B 1 72 ? 14.883 7.922 -1.643 1 98.5 72 GLN B CA 1
ATOM 3231 C C . GLN B 1 72 ? 16.391 7.754 -1.519 1 98.5 72 GLN B C 1
ATOM 3233 O O . GLN B 1 72 ? 17.109 7.676 -2.525 1 98.5 72 GLN B O 1
ATOM 3238 N N . ALA B 1 73 ? 16.859 7.75 -0.289 1 98.38 73 ALA B N 1
ATOM 3239 C CA . ALA B 1 73 ? 18.297 7.594 -0.067 1 98.38 73 ALA B CA 1
ATOM 3240 C C . ALA B 1 73 ? 18.797 6.27 -0.639 1 98.38 73 ALA B C 1
ATOM 3242 O O . ALA B 1 73 ? 19.859 6.219 -1.27 1 98.38 73 ALA B O 1
ATOM 3243 N N . ALA B 1 74 ? 18.062 5.188 -0.41 1 98 74 ALA B N 1
ATOM 3244 C CA . ALA B 1 74 ? 18.438 3.879 -0.944 1 98 74 ALA B CA 1
ATOM 3245 C C . ALA B 1 74 ? 18.516 3.912 -2.467 1 98 74 ALA B C 1
ATOM 3247 O O . ALA B 1 74 ? 19.484 3.416 -3.053 1 98 74 ALA B O 1
ATOM 3248 N N . LEU B 1 75 ? 17.562 4.551 -3.117 1 97.94 75 LEU B N 1
ATOM 3249 C CA . LEU B 1 75 ? 17.484 4.586 -4.574 1 97.94 75 LEU B CA 1
ATOM 3250 C C . LEU B 1 75 ? 18.562 5.488 -5.16 1 97.94 75 LEU B C 1
ATOM 3252 O O . LEU B 1 75 ? 19.062 5.234 -6.258 1 97.94 75 LEU B O 1
ATOM 3256 N N . LEU B 1 76 ? 18.891 6.551 -4.379 1 97.12 76 LEU B N 1
ATOM 3257 C CA . LEU B 1 76 ? 19.922 7.496 -4.828 1 97.12 76 LEU B CA 1
ATOM 3258 C C . LEU B 1 76 ? 21.312 7.027 -4.418 1 97.12 76 LEU B C 1
ATOM 3260 O O . LEU B 1 76 ? 22.312 7.652 -4.773 1 97.12 76 LEU B O 1
ATOM 3264 N N . ARG B 1 77 ? 21.359 5.934 -3.645 1 95.94 77 ARG B N 1
ATOM 3265 C CA . ARG B 1 77 ? 22.625 5.402 -3.119 1 95.94 77 ARG B CA 1
ATOM 3266 C C . ARG B 1 77 ? 23.344 6.449 -2.281 1 95.94 77 ARG B C 1
ATOM 3268 O O . ARG B 1 77 ? 24.531 6.707 -2.494 1 95.94 77 ARG B O 1
ATOM 3275 N N . ARG B 1 78 ? 22.609 7.055 -1.438 1 97.5 78 ARG B N 1
ATOM 3276 C CA . ARG B 1 78 ? 23.141 8 -0.471 1 97.5 78 ARG B CA 1
ATOM 3277 C C . ARG B 1 78 ? 23 7.477 0.954 1 97.5 78 ARG B C 1
ATOM 3279 O O . ARG B 1 78 ? 22.078 6.703 1.243 1 97.5 78 ARG B O 1
ATOM 3286 N N . ARG B 1 79 ? 23.953 7.941 1.772 1 97.56 79 ARG B N 1
ATOM 3287 C CA . ARG B 1 79 ? 23.844 7.602 3.188 1 97.56 79 ARG B CA 1
ATOM 3288 C C . ARG B 1 79 ? 22.734 8.398 3.863 1 97.56 79 ARG B C 1
ATOM 3290 O O . ARG B 1 79 ? 22.531 9.57 3.564 1 97.56 79 ARG B O 1
ATOM 3297 N N . PHE B 1 80 ? 22 7.77 4.707 1 98.19 80 PHE B N 1
ATOM 3298 C CA . PHE B 1 80 ? 20.922 8.414 5.441 1 98.19 80 PHE B CA 1
ATOM 3299 C C . PHE B 1 80 ? 20.969 8.031 6.918 1 98.19 80 PHE B C 1
ATOM 3301 O O . PHE B 1 80 ? 21 6.848 7.258 1 98.19 80 PHE B O 1
ATOM 3308 N N . THR B 1 81 ? 20.969 9.039 7.809 1 98 81 THR B N 1
ATOM 3309 C CA . THR B 1 81 ? 20.891 8.867 9.258 1 98 81 THR B CA 1
ATOM 3310 C C . THR B 1 81 ? 19.609 9.5 9.797 1 98 81 THR B C 1
ATOM 3312 O O . THR B 1 81 ? 19.359 10.695 9.594 1 98 81 THR B O 1
ATOM 3315 N N . LEU B 1 82 ? 18.844 8.711 10.445 1 97.62 82 LEU B N 1
ATOM 3316 C CA . LEU B 1 82 ? 17.625 9.172 11.102 1 97.62 82 LEU B CA 1
ATOM 3317 C C . LEU B 1 82 ? 17.812 9.203 12.617 1 97.62 82 LEU B C 1
ATOM 3319 O O . LEU B 1 82 ? 18.203 8.203 13.219 1 97.62 82 LEU B O 1
ATOM 3323 N N . VAL B 1 83 ? 17.531 10.32 13.211 1 96.44 83 VAL B N 1
ATOM 3324 C CA . VAL B 1 83 ? 17.562 10.461 14.664 1 96.44 83 VAL B CA 1
ATOM 3325 C C . VAL B 1 83 ? 16.141 10.375 15.219 1 96.44 83 VAL B C 1
ATOM 3327 O O . VAL B 1 83 ? 15.25 11.125 14.789 1 96.44 83 VAL B O 1
ATOM 3330 N N . THR B 1 84 ? 15.969 9.469 16.078 1 94.44 84 THR B N 1
ATOM 3331 C CA . THR B 1 84 ? 14.633 9.234 16.609 1 94.44 84 THR B CA 1
ATOM 3332 C C . THR B 1 84 ? 14.688 8.938 18.109 1 94.44 84 THR B C 1
ATOM 3334 O O . THR B 1 84 ? 15.703 9.18 18.766 1 94.44 84 THR B O 1
ATOM 3337 N N . ASP B 1 85 ? 13.555 8.648 18.703 1 91.75 85 ASP B N 1
ATOM 3338 C CA . ASP B 1 85 ? 13.453 8.273 20.109 1 91.75 85 ASP B CA 1
ATOM 3339 C C . ASP B 1 85 ? 12.836 6.887 20.266 1 91.75 85 ASP B C 1
ATOM 3341 O O . ASP B 1 85 ? 12.508 6.23 19.281 1 91.75 85 ASP B O 1
ATOM 3345 N N . PRO B 1 86 ? 12.719 6.371 21.5 1 88.56 86 PRO B N 1
ATOM 3346 C CA . PRO B 1 86 ? 12.359 4.965 21.703 1 88.56 86 PRO B CA 1
ATOM 3347 C C . PRO B 1 86 ? 10.93 4.648 21.281 1 88.56 86 PRO B C 1
ATOM 3349 O O . PRO B 1 86 ? 10.555 3.477 21.188 1 88.56 86 PRO B O 1
ATOM 3352 N N . VAL B 1 87 ? 10.195 5.625 20.953 1 82 87 VAL B N 1
ATOM 3353 C CA . VAL B 1 87 ? 8.789 5.395 20.641 1 82 87 VAL B CA 1
ATOM 3354 C C . VAL B 1 87 ? 8.656 4.949 19.188 1 82 87 VAL B C 1
ATOM 3356 O O . VAL B 1 87 ? 7.602 4.461 18.781 1 82 87 VAL B O 1
ATOM 3359 N N . ILE B 1 88 ? 9.703 4.922 18.438 1 86.06 88 ILE B N 1
ATOM 3360 C CA . ILE B 1 88 ? 9.641 4.535 17.031 1 86.06 88 ILE B CA 1
ATOM 3361 C C . ILE B 1 88 ? 9.055 3.131 16.906 1 86.06 88 ILE B C 1
ATOM 3363 O O . ILE B 1 88 ? 9.383 2.24 17.688 1 86.06 88 ILE B O 1
ATOM 3367 N N . ASP B 1 89 ? 8.148 2.982 15.93 1 85.56 89 ASP B N 1
ATOM 3368 C CA . ASP B 1 89 ? 7.543 1.689 15.625 1 85.56 89 ASP B CA 1
ATOM 3369 C C . ASP B 1 89 ? 8.602 0.665 15.227 1 85.56 89 ASP B C 1
ATOM 3371 O O . ASP B 1 89 ? 9.461 0.945 14.391 1 85.56 89 ASP B O 1
ATOM 3375 N N . ALA B 1 90 ? 8.531 -0.566 15.812 1 89.06 90 ALA B N 1
ATOM 3376 C CA . ALA B 1 90 ? 9.547 -1.588 15.578 1 89.06 90 ALA B CA 1
ATOM 3377 C C . ALA B 1 90 ? 9.562 -2.012 14.109 1 89.06 90 ALA B C 1
ATOM 3379 O O . ALA B 1 90 ? 10.625 -2.266 13.539 1 89.06 90 ALA B O 1
ATOM 3380 N N . ASN B 1 91 ? 8.414 -2.166 13.516 1 91.5 91 ASN B N 1
ATOM 3381 C CA . ASN B 1 91 ? 8.344 -2.541 12.109 1 91.5 91 ASN B CA 1
ATOM 3382 C C . ASN B 1 91 ? 8.953 -1.468 11.211 1 91.5 91 ASN B C 1
ATOM 3384 O O . ASN B 1 91 ? 9.648 -1.782 10.242 1 91.5 91 ASN B O 1
ATOM 3388 N N . LEU B 1 92 ? 8.68 -0.239 11.555 1 92.19 92 LEU B N 1
ATOM 3389 C CA . LEU B 1 92 ? 9.266 0.86 10.797 1 92.19 92 LEU B CA 1
ATOM 3390 C C . LEU B 1 92 ? 10.789 0.869 10.945 1 92.19 92 LEU B C 1
ATOM 3392 O O . LEU B 1 92 ? 11.508 1.032 9.961 1 92.19 92 LEU B O 1
ATOM 3396 N N . ARG B 1 93 ? 11.234 0.72 12.164 1 93.69 93 ARG B N 1
ATOM 3397 C CA . ARG B 1 93 ? 12.672 0.715 12.398 1 93.69 93 ARG B CA 1
ATOM 3398 C C . ARG B 1 93 ? 13.359 -0.356 11.562 1 93.69 93 ARG B C 1
ATOM 3400 O O . ARG B 1 93 ? 14.398 -0.097 10.945 1 93.69 93 ARG B O 1
ATOM 3407 N N . ARG B 1 94 ? 12.789 -1.539 11.516 1 94.56 94 ARG B N 1
ATOM 3408 C CA . ARG B 1 94 ? 13.352 -2.633 10.727 1 94.56 94 ARG B CA 1
ATOM 3409 C C . ARG B 1 94 ? 13.359 -2.285 9.242 1 94.56 94 ARG B C 1
ATOM 3411 O O . ARG B 1 94 ? 14.336 -2.561 8.539 1 94.56 94 ARG B O 1
ATOM 3418 N N . ARG B 1 95 ? 12.266 -1.739 8.773 1 96.06 95 ARG B N 1
ATOM 3419 C CA . ARG B 1 95 ? 12.164 -1.377 7.363 1 96.06 95 ARG B CA 1
ATOM 3420 C C . ARG B 1 95 ? 13.203 -0.331 6.992 1 96.06 95 ARG B C 1
ATOM 3422 O O . ARG B 1 95 ? 13.836 -0.427 5.938 1 96.06 95 ARG B O 1
ATOM 3429 N N . LEU B 1 96 ? 13.414 0.686 7.902 1 96.94 96 LEU B N 1
ATOM 3430 C CA . LEU B 1 96 ? 14.422 1.715 7.68 1 96.94 96 LEU B CA 1
ATOM 3431 C C . LEU B 1 96 ? 15.812 1.101 7.594 1 96.94 96 LEU B C 1
ATOM 3433 O O . LEU B 1 96 ? 16.578 1.413 6.68 1 96.94 96 LEU B O 1
ATOM 3437 N N . THR B 1 97 ? 16.109 0.221 8.508 1 96.19 97 THR B N 1
ATOM 3438 C CA . THR B 1 97 ? 17.406 -0.433 8.547 1 96.19 97 THR B CA 1
ATOM 3439 C C . THR B 1 97 ? 17.625 -1.301 7.312 1 96.19 97 THR B C 1
ATOM 3441 O O . THR B 1 97 ? 18.719 -1.329 6.742 1 96.19 97 THR B O 1
ATOM 3444 N N . ASP B 1 98 ? 16.578 -2.004 6.918 1 96.19 98 ASP B N 1
ATOM 3445 C CA . ASP B 1 98 ? 16.641 -2.855 5.734 1 96.19 98 ASP B CA 1
ATOM 3446 C C . ASP B 1 98 ? 16.922 -2.031 4.48 1 96.19 98 ASP B C 1
ATOM 3448 O O . ASP B 1 98 ? 17.562 -2.52 3.541 1 96.19 98 ASP B O 1
ATOM 3452 N N . LEU B 1 99 ? 16.516 -0.822 4.453 1 98 99 LEU B N 1
ATOM 3453 C CA . LEU B 1 99 ? 16.734 0.08 3.332 1 98 99 LEU B CA 1
ATOM 3454 C C . LEU B 1 99 ? 18.141 0.674 3.395 1 98 99 LEU B C 1
ATOM 3456 O O . LEU B 1 99 ? 18.562 1.396 2.484 1 98 99 LEU B O 1
ATOM 3460 N N . GLY B 1 100 ? 18.828 0.45 4.492 1 97.31 100 GLY B N 1
ATOM 3461 C CA . GLY B 1 100 ? 20.219 0.905 4.609 1 97.31 100 GLY B CA 1
ATOM 3462 C C . GLY B 1 100 ? 20.359 2.146 5.473 1 97.31 100 GLY B C 1
ATOM 3463 O O . GLY B 1 100 ? 21.453 2.686 5.609 1 97.31 100 GLY B O 1
ATOM 3464 N N . ALA B 1 101 ? 19.297 2.602 6.086 1 97.62 101 ALA B N 1
ATOM 3465 C CA . ALA B 1 101 ? 19.359 3.791 6.93 1 97.62 101 ALA B CA 1
ATOM 3466 C C . ALA B 1 101 ? 20.031 3.48 8.266 1 97.62 101 ALA B C 1
ATOM 3468 O O . ALA B 1 101 ? 19.844 2.393 8.82 1 97.62 101 ALA B O 1
ATOM 3469 N N . ARG B 1 102 ? 20.828 4.426 8.75 1 97.5 102 ARG B N 1
ATOM 3470 C CA . ARG B 1 102 ? 21.297 4.395 10.133 1 97.5 102 ARG B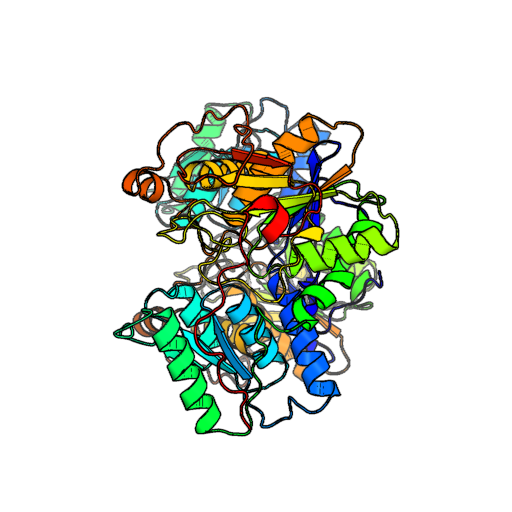 CA 1
ATOM 3471 C C . ARG B 1 102 ? 20.281 5.043 11.07 1 97.5 102 ARG B C 1
ATOM 3473 O O . ARG B 1 102 ? 19.953 6.223 10.922 1 97.5 102 ARG B O 1
ATOM 3480 N N . VAL B 1 103 ? 19.781 4.266 12.023 1 96.94 103 VAL B N 1
ATOM 3481 C CA . VAL B 1 103 ? 18.781 4.777 12.953 1 96.94 103 VAL B CA 1
ATOM 3482 C C . VAL B 1 103 ? 19.422 5.039 14.312 1 96.94 103 VAL B C 1
ATOM 3484 O O . VAL B 1 103 ? 19.875 4.109 14.992 1 96.94 103 VAL B O 1
ATOM 3487 N N . VAL B 1 104 ? 19.453 6.281 14.672 1 96.75 104 VAL B N 1
ATOM 3488 C CA . VAL B 1 104 ? 20.016 6.695 15.961 1 96.75 104 VAL B CA 1
ATOM 3489 C C . VAL B 1 104 ? 18.875 6.984 16.938 1 96.75 104 VAL B C 1
ATOM 3491 O O . VAL B 1 104 ? 18.094 7.914 16.734 1 96.75 104 VAL B O 1
ATOM 3494 N N . VAL B 1 105 ? 18.859 6.285 18.047 1 95.25 105 VAL B N 1
ATOM 3495 C CA . VAL B 1 105 ? 17.797 6.43 19.016 1 95.25 105 VAL B CA 1
ATOM 3496 C C . VAL B 1 105 ? 18.297 7.199 20.234 1 95.25 105 VAL B C 1
ATOM 3498 O O . VAL B 1 105 ? 19.266 6.777 20.891 1 95.25 105 VAL B O 1
ATOM 3501 N N . CYS B 1 106 ? 17.672 8.328 20.453 1 95.06 106 CYS B N 1
ATOM 3502 C CA . CYS B 1 106 ? 17.922 9.031 21.719 1 95.06 106 CYS B CA 1
ATOM 3503 C C . CYS B 1 106 ? 17.25 8.312 22.875 1 95.06 106 CYS B C 1
ATOM 3505 O O . CYS B 1 106 ? 16.047 8.445 23.078 1 95.06 106 CYS B O 1
ATOM 3507 N N . GLU B 1 107 ? 17.938 7.73 23.719 1 93.94 107 GLU B N 1
ATOM 3508 C CA . GLU B 1 107 ? 17.422 6.809 24.719 1 93.94 107 GLU B CA 1
ATOM 3509 C C . GLU B 1 107 ? 16.766 7.562 25.875 1 93.94 107 GLU B C 1
ATOM 3511 O O . GLU B 1 107 ? 15.914 7.02 26.578 1 93.94 107 GLU B O 1
ATOM 3516 N N . ARG B 1 108 ? 17.234 8.766 26.172 1 93.06 108 ARG B N 1
ATOM 3517 C CA . ARG B 1 108 ? 16.734 9.539 27.297 1 93.06 108 ARG B CA 1
ATOM 3518 C C . ARG B 1 108 ? 16.328 10.945 26.859 1 93.06 108 ARG B C 1
ATOM 3520 O O . ARG B 1 108 ? 16.953 11.523 25.969 1 93.06 108 ARG B O 1
ATOM 3527 N N . PRO B 1 109 ? 15.227 11.414 27.469 1 91.38 109 PRO B N 1
ATOM 3528 C CA . PRO B 1 109 ? 14.859 12.805 27.172 1 91.38 109 PRO B CA 1
ATOM 3529 C C . PRO B 1 109 ? 15.867 13.805 27.734 1 91.38 109 PRO B C 1
ATOM 3531 O O . PRO B 1 109 ? 16.625 13.484 28.656 1 91.38 109 PRO B O 1
ATOM 3534 N N . ALA B 1 110 ? 15.906 14.945 27.109 1 89.88 110 ALA B N 1
ATOM 3535 C CA . ALA B 1 110 ? 16.672 16.047 27.688 1 89.88 110 ALA B CA 1
ATOM 3536 C C . ALA B 1 110 ? 16.031 16.547 28.984 1 89.88 110 ALA B C 1
ATOM 3538 O O . ALA B 1 110 ? 14.828 16.344 29.203 1 89.88 110 ALA B O 1
ATOM 3539 N N . GLU B 1 111 ? 16.859 17.125 29.812 1 87.94 111 GLU B N 1
ATOM 3540 C CA . GLU B 1 111 ? 16.375 17.672 31.078 1 87.94 111 GLU B CA 1
ATOM 3541 C C . GLU B 1 111 ? 15.273 18.703 30.828 1 87.94 111 GLU B C 1
ATOM 3543 O O . GLU B 1 111 ? 14.289 18.766 31.562 1 87.94 111 GLU B O 1
ATOM 3548 N N . THR B 1 112 ? 15.531 19.469 29.797 1 80.25 112 THR B N 1
ATOM 3549 C CA . THR B 1 112 ? 14.547 20.438 29.344 1 80.25 112 THR B CA 1
ATOM 3550 C C . THR B 1 112 ? 14.172 20.203 27.875 1 80.25 112 THR B C 1
ATOM 3552 O O . THR B 1 112 ? 15.047 19.953 27.047 1 80.25 112 THR B O 1
ATOM 3555 N N . GLY B 1 113 ? 12.875 20.156 27.656 1 80.12 113 GLY B N 1
ATOM 3556 C CA . GLY B 1 113 ? 12.414 20.031 26.281 1 80.12 113 GLY B CA 1
ATOM 3557 C C . GLY B 1 113 ? 12.164 18.578 25.875 1 80.12 113 GLY B C 1
ATOM 3558 O O . GLY B 1 113 ? 11.758 18.328 24.734 1 80.12 113 GLY B O 1
ATOM 3559 N N . GLY B 1 114 ? 12.586 17.625 26.656 1 85.75 114 GLY B N 1
ATOM 3560 C CA . GLY B 1 114 ? 12.211 16.234 26.453 1 85.75 114 GLY B CA 1
ATOM 3561 C C . GLY B 1 114 ? 12.922 15.602 25.266 1 85.75 114 GLY B C 1
ATOM 3562 O O . GLY B 1 114 ? 14.094 15.898 25 1 85.75 114 GLY B O 1
ATOM 3563 N N . TYR B 1 115 ? 12.266 14.68 24.688 1 85.5 115 TYR B N 1
ATOM 3564 C CA . TYR B 1 115 ? 12.852 13.922 23.578 1 85.5 115 TYR B CA 1
ATOM 3565 C C . TYR B 1 115 ? 13.055 14.82 22.359 1 85.5 115 TYR B C 1
ATOM 3567 O O . TYR B 1 115 ? 14.008 14.633 21.594 1 85.5 115 TYR B O 1
ATOM 3575 N N . GLN B 1 116 ? 12.164 15.719 22.203 1 83.31 116 GLN B N 1
ATOM 3576 C CA . GLN B 1 116 ? 12.305 16.625 21.078 1 83.31 116 GLN B CA 1
ATOM 3577 C C . GLN B 1 116 ? 13.656 17.344 21.109 1 83.31 116 GLN B C 1
ATOM 3579 O O . GLN B 1 116 ? 14.375 17.375 20.109 1 83.31 116 GLN B O 1
ATOM 3584 N N . GLU B 1 117 ? 13.961 17.859 22.266 1 85.5 117 GLU B N 1
ATOM 3585 C CA . GLU B 1 117 ? 15.234 18.547 22.438 1 85.5 117 GLU B CA 1
ATOM 3586 C C . GLU B 1 117 ? 16.406 17.578 22.312 1 85.5 117 GLU B C 1
ATOM 3588 O O . GLU B 1 117 ? 17.438 17.891 21.734 1 85.5 117 GLU B O 1
ATOM 3593 N N . ALA B 1 118 ? 16.234 16.453 22.891 1 91.12 118 ALA B N 1
ATOM 3594 C CA . ALA B 1 118 ? 17.281 15.445 22.812 1 91.12 118 ALA B CA 1
ATOM 3595 C C . ALA B 1 118 ? 17.609 15.094 21.359 1 91.12 118 ALA B C 1
ATOM 3597 O O . ALA B 1 118 ? 18.781 14.984 21 1 91.12 118 ALA B O 1
ATOM 3598 N N . ARG B 1 119 ? 16.641 14.953 20.531 1 92.12 119 ARG B N 1
ATOM 3599 C CA . ARG B 1 119 ? 16.812 14.594 19.125 1 92.12 119 ARG B CA 1
ATOM 3600 C C . ARG B 1 119 ? 17.5 15.719 18.359 1 92.12 119 ARG B C 1
ATOM 3602 O O . ARG B 1 119 ? 18.391 15.477 17.547 1 92.12 119 ARG B O 1
ATOM 3609 N N . LEU B 1 120 ? 17.109 16.906 18.656 1 89.38 120 LEU B N 1
ATOM 3610 C CA . LEU B 1 120 ? 17.688 18.062 17.969 1 89.38 120 LEU B CA 1
ATOM 3611 C C . LEU B 1 120 ? 19.156 18.203 18.328 1 89.38 120 LEU B C 1
ATOM 3613 O O . LEU B 1 120 ? 19.984 18.5 17.453 1 89.38 120 LEU B O 1
ATOM 3617 N N . ARG B 1 121 ? 19.453 18.031 19.562 1 92.88 121 ARG B N 1
ATOM 3618 C CA . ARG B 1 121 ? 20.844 18.109 20 1 92.88 121 ARG B CA 1
ATOM 3619 C C . ARG B 1 121 ? 21.688 17.016 19.359 1 92.88 121 ARG B C 1
ATOM 3621 O O . ARG B 1 121 ? 22.812 17.266 18.938 1 92.88 121 ARG B O 1
ATOM 3628 N N . ARG B 1 122 ? 21.094 15.883 19.344 1 95 122 ARG B N 1
ATOM 3629 C CA . ARG B 1 122 ? 21.812 14.773 18.734 1 95 122 ARG B CA 1
ATOM 3630 C C . ARG B 1 122 ? 22.047 15.016 17.25 1 95 122 ARG B C 1
ATOM 3632 O O . ARG B 1 122 ? 23.109 14.719 16.719 1 95 122 ARG B O 1
ATOM 3639 N N . LEU B 1 123 ? 21.062 15.508 16.578 1 95.12 123 LEU B N 1
ATOM 3640 C CA . LEU B 1 123 ? 21.172 15.859 15.164 1 95.12 123 LEU B CA 1
ATOM 3641 C C . LEU B 1 123 ? 22.281 16.891 14.953 1 95.12 123 LEU B C 1
ATOM 3643 O O . LEU B 1 123 ? 23.109 16.734 14.055 1 95.12 123 LEU B O 1
ATOM 3647 N N . ALA B 1 124 ? 22.297 17.859 15.797 1 93.94 124 ALA B N 1
ATOM 3648 C CA . ALA B 1 124 ? 23.312 18.906 15.719 1 93.94 124 ALA B CA 1
ATOM 3649 C C . ALA B 1 124 ? 24.719 18.328 15.922 1 93.94 124 ALA B C 1
ATOM 3651 O O . ALA B 1 124 ? 25.656 18.719 15.242 1 93.94 124 ALA B O 1
ATOM 3652 N N . ALA B 1 125 ? 24.781 17.453 16.844 1 96.38 125 ALA B N 1
ATOM 3653 C CA . ALA B 1 125 ? 26.078 16.828 17.141 1 96.38 125 ALA B CA 1
ATOM 3654 C C . ALA B 1 125 ? 26.562 16.016 15.938 1 96.38 125 ALA B C 1
ATOM 3656 O O . ALA B 1 125 ? 27.75 16.047 15.617 1 96.38 125 ALA B O 1
ATOM 3657 N N . ILE B 1 126 ? 25.672 15.32 15.281 1 96.31 126 ILE B N 1
ATOM 3658 C CA . ILE B 1 126 ? 26.016 14.516 14.117 1 96.31 126 ILE B CA 1
ATOM 3659 C C . ILE B 1 126 ? 26.5 15.43 12.992 1 96.31 126 ILE B C 1
ATOM 3661 O O . ILE B 1 126 ? 27.516 15.148 12.352 1 96.31 126 ILE B O 1
ATOM 3665 N N . ARG B 1 127 ? 25.797 16.484 12.828 1 95.62 127 ARG B N 1
ATOM 3666 C CA . ARG B 1 127 ? 26.156 17.391 11.742 1 95.62 127 ARG B CA 1
ATOM 3667 C C . ARG B 1 127 ? 27.469 18.109 12.031 1 95.62 127 ARG B C 1
ATOM 3669 O O . ARG B 1 127 ? 28.234 18.406 11.117 1 95.62 127 ARG B O 1
ATOM 3676 N N . ALA B 1 128 ? 27.75 18.344 13.281 1 96 128 ALA B N 1
ATOM 3677 C CA . ALA B 1 128 ? 29.016 18.969 13.672 1 96 128 ALA B CA 1
ATOM 3678 C C . ALA B 1 128 ? 30.188 18.016 13.422 1 96 128 ALA B C 1
ATOM 3680 O O . ALA B 1 128 ? 31.281 18.453 13.055 1 96 128 ALA B O 1
ATOM 3681 N N . ALA B 1 129 ? 29.953 16.812 13.617 1 95.88 129 ALA B N 1
ATOM 3682 C CA . ALA B 1 129 ? 30.984 15.797 13.484 1 95.88 129 ALA B CA 1
ATOM 3683 C C . ALA B 1 129 ? 31.266 15.484 12.016 1 95.88 129 ALA B C 1
ATOM 3685 O O . ALA B 1 129 ? 32.375 15.102 11.648 1 95.88 129 ALA B O 1
ATOM 3686 N N . ASP B 1 130 ? 30.266 15.633 11.148 1 93.38 130 ASP B N 1
ATOM 3687 C CA . ASP B 1 130 ? 30.375 15.438 9.711 1 93.38 130 ASP B CA 1
ATOM 3688 C C . ASP B 1 130 ? 29.859 16.656 8.945 1 93.38 130 ASP B C 1
ATOM 3690 O O . ASP B 1 130 ? 28.656 16.766 8.68 1 93.38 130 ASP B O 1
ATOM 3694 N N . PRO B 1 131 ? 30.797 17.438 8.461 1 90.12 131 PRO B N 1
ATOM 3695 C CA . PRO B 1 131 ? 30.359 18.688 7.836 1 90.12 131 PRO B CA 1
ATOM 3696 C C . PRO B 1 131 ? 29.719 18.469 6.473 1 90.12 131 PRO B C 1
ATOM 3698 O O . PRO B 1 131 ? 29.078 19.375 5.93 1 90.12 131 PRO B O 1
ATOM 3701 N N . ASP B 1 132 ? 29.859 17.297 5.973 1 96.5 132 ASP B N 1
ATOM 3702 C CA . ASP B 1 132 ? 29.234 17 4.684 1 96.5 132 ASP B CA 1
ATOM 3703 C C . ASP B 1 132 ? 27.891 16.312 4.867 1 96.5 132 ASP B C 1
ATOM 3705 O O . ASP B 1 132 ? 27.734 15.148 4.465 1 96.5 132 ASP B O 1
ATOM 3709 N N . THR B 1 133 ? 26.969 17.016 5.535 1 97.81 133 THR B N 1
ATOM 3710 C CA . THR B 1 133 ? 25.609 16.516 5.762 1 97.81 133 THR B CA 1
ATOM 3711 C C . THR B 1 133 ? 24.594 17.453 5.141 1 97.81 133 THR B C 1
ATOM 3713 O O . THR B 1 133 ? 24.859 18.641 4.941 1 97.81 133 THR B O 1
ATOM 3716 N N . PHE B 1 134 ? 23.516 16.969 4.723 1 98.12 134 PHE B N 1
ATOM 3717 C CA . PHE B 1 134 ? 22.344 17.703 4.258 1 98.12 134 PHE B CA 1
ATOM 3718 C C . PHE B 1 134 ? 21.109 17.359 5.074 1 98.12 134 PHE B C 1
ATOM 3720 O O . PHE B 1 134 ? 20.797 16.172 5.246 1 98.12 134 PHE B O 1
ATOM 3727 N N . CYS B 1 135 ? 20.484 18.312 5.633 1 97.94 135 CYS B N 1
ATOM 3728 C CA . CYS B 1 135 ? 19.25 18.109 6.398 1 97.94 135 CYS B CA 1
ATOM 3729 C C . CYS B 1 135 ? 18.047 18.688 5.668 1 97.94 135 CYS B C 1
ATOM 3731 O O . CYS B 1 135 ? 17.938 19.906 5.52 1 97.94 135 CYS B O 1
ATOM 3733 N N . PRO B 1 136 ? 17.094 17.875 5.277 1 97.44 136 PRO B N 1
ATOM 3734 C CA . PRO B 1 136 ? 15.914 18.312 4.516 1 97.44 136 PRO B CA 1
ATOM 3735 C C . PRO B 1 136 ? 15.039 19.297 5.289 1 97.44 136 PRO B C 1
ATOM 3737 O O . PRO B 1 136 ? 14.469 20.219 4.703 1 97.44 136 PRO B O 1
ATOM 3740 N N . GLU B 1 137 ? 14.828 19.094 6.621 1 94.94 137 GLU B N 1
ATOM 3741 C CA . GLU B 1 137 ? 14.133 20.016 7.508 1 94.94 137 GLU B CA 1
ATOM 3742 C C . GLU B 1 137 ? 12.695 20.25 7.039 1 94.94 137 GLU B C 1
ATOM 3744 O O . GLU B 1 137 ? 12.297 21.375 6.785 1 94.94 137 GLU B O 1
ATOM 3749 N N . GLN B 1 138 ? 11.828 19.25 7.156 1 92.56 138 GLN B N 1
ATOM 3750 C CA . GLN B 1 138 ? 10.516 19.266 6.527 1 92.56 138 GLN B CA 1
ATOM 3751 C C . GLN B 1 138 ? 9.633 20.359 7.105 1 92.56 138 GLN B C 1
ATOM 3753 O O . GLN B 1 138 ? 8.672 20.797 6.465 1 92.56 138 GLN B O 1
ATOM 3758 N N . TYR B 1 139 ? 9.938 20.906 8.281 1 93.19 139 TYR B N 1
ATOM 3759 C CA . TYR B 1 139 ? 9.047 21.859 8.938 1 93.19 139 TYR B CA 1
ATOM 3760 C C . TYR B 1 139 ? 9.375 23.297 8.516 1 93.19 139 TYR B C 1
ATOM 3762 O O . TYR B 1 139 ? 8.523 24.188 8.602 1 93.19 139 TYR B O 1
ATOM 3770 N N . ALA B 1 140 ? 10.602 23.5 8.055 1 94.81 140 ALA B N 1
ATOM 3771 C CA . ALA B 1 140 ? 11.023 24.859 7.781 1 94.81 140 ALA B CA 1
ATOM 3772 C C . ALA B 1 140 ? 11.406 25.047 6.312 1 94.81 140 ALA B C 1
ATOM 3774 O O . ALA B 1 140 ? 11.383 26.156 5.789 1 94.81 140 ALA B O 1
ATOM 3775 N N . ASN B 1 141 ? 11.789 23.969 5.613 1 97.44 141 ASN B N 1
ATOM 3776 C CA . ASN B 1 141 ? 12.242 24.016 4.23 1 97.44 141 ASN B CA 1
ATOM 3777 C C . ASN B 1 141 ? 11.109 24.438 3.287 1 97.44 141 ASN B C 1
ATOM 3779 O O . ASN B 1 141 ? 10.125 23.703 3.139 1 97.44 141 ASN B O 1
ATOM 3783 N N . PRO B 1 142 ? 11.242 25.562 2.635 1 98.12 142 PRO B N 1
ATOM 3784 C CA . PRO B 1 142 ? 10.156 26.031 1.772 1 98.12 142 PRO B CA 1
ATOM 3785 C C . PRO B 1 142 ? 9.898 25.109 0.584 1 98.12 142 PRO B C 1
ATOM 3787 O O . PRO B 1 142 ? 8.852 25.203 -0.059 1 98.12 142 PRO B O 1
ATOM 3790 N N . ASP B 1 143 ? 10.836 24.203 0.313 1 98.62 143 ASP B N 1
ATOM 3791 C CA . ASP B 1 143 ? 10.625 23.219 -0.751 1 98.62 143 ASP B CA 1
ATOM 3792 C C . ASP B 1 143 ? 9.539 22.219 -0.368 1 98.62 143 ASP B C 1
ATOM 3794 O O . ASP B 1 143 ? 8.969 21.562 -1.235 1 98.62 143 ASP B O 1
ATOM 3798 N N . ASN B 1 144 ? 9.273 22.125 0.913 1 98.56 144 ASN B N 1
ATOM 3799 C CA . ASN B 1 144 ? 8.203 21.234 1.353 1 98.56 144 ASN B CA 1
ATOM 3800 C C . ASN B 1 144 ? 6.852 21.656 0.784 1 98.56 144 ASN B C 1
ATOM 3802 O O . ASN B 1 144 ? 6.262 20.938 -0.029 1 98.56 144 ASN B O 1
ATOM 3806 N N . PRO B 1 145 ? 6.312 22.891 1.026 1 98.81 145 PRO B N 1
ATOM 3807 C CA . PRO B 1 145 ? 5.055 23.266 0.39 1 98.81 145 PRO B CA 1
ATOM 3808 C C . PRO B 1 145 ? 5.168 23.375 -1.129 1 98.81 145 PRO B C 1
ATOM 3810 O O . PRO B 1 145 ? 4.223 23.031 -1.848 1 98.81 145 PRO B O 1
ATOM 3813 N N . ALA B 1 146 ? 6.297 23.781 -1.609 1 98.81 146 ALA B N 1
ATOM 3814 C CA . ALA B 1 146 ? 6.469 23.938 -3.051 1 98.81 146 ALA B CA 1
ATOM 3815 C C . ALA B 1 146 ? 6.301 22.609 -3.775 1 98.81 146 ALA B C 1
ATOM 3817 O O . ALA B 1 146 ? 5.801 22.562 -4.902 1 98.81 146 ALA B O 1
ATOM 3818 N N . ALA B 1 147 ? 6.688 21.547 -3.121 1 98.88 147 ALA B N 1
ATOM 3819 C CA . ALA B 1 147 ? 6.668 20.203 -3.707 1 98.88 147 ALA B CA 1
ATOM 3820 C C . ALA B 1 147 ? 5.246 19.781 -4.078 1 98.88 147 ALA B C 1
ATOM 3822 O O . ALA B 1 147 ? 5.047 18.969 -4.984 1 98.88 147 ALA B O 1
ATOM 3823 N N . TYR B 1 148 ? 4.219 20.344 -3.49 1 98.88 148 TYR B N 1
ATOM 3824 C CA . TYR B 1 148 ? 2.854 19.844 -3.609 1 98.88 148 TYR B CA 1
ATOM 3825 C C . TYR B 1 148 ? 2.139 20.5 -4.789 1 98.88 148 TYR B C 1
ATOM 3827 O O . TYR B 1 148 ? 0.977 20.188 -5.062 1 98.88 148 TYR B O 1
ATOM 3835 N N . ALA B 1 149 ? 2.814 21.328 -5.543 1 98.75 149 ALA B N 1
ATOM 3836 C CA . ALA B 1 149 ? 2.244 21.859 -6.777 1 98.75 149 ALA B CA 1
ATOM 3837 C C . ALA B 1 149 ? 1.864 20.734 -7.734 1 98.75 149 ALA B C 1
ATOM 3839 O O . ALA B 1 149 ? 0.844 20.812 -8.422 1 98.75 149 ALA B O 1
ATOM 3840 N N . VAL B 1 150 ? 2.664 19.672 -7.723 1 98.56 150 VAL B N 1
ATOM 3841 C CA . VAL B 1 150 ? 2.416 18.547 -8.617 1 98.56 150 VAL B CA 1
ATOM 3842 C C . VAL B 1 150 ? 1.143 17.828 -8.195 1 98.56 150 VAL B C 1
ATOM 3844 O O . VAL B 1 150 ? 0.411 17.297 -9.039 1 98.56 150 VAL B O 1
ATOM 3847 N N . VAL B 1 151 ? 0.862 17.812 -6.926 1 98.69 151 VAL B N 1
ATOM 3848 C CA . VAL B 1 151 ? -0.365 17.219 -6.418 1 98.69 151 VAL B CA 1
ATOM 3849 C C . VAL B 1 151 ? -1.572 18.031 -6.887 1 98.69 151 VAL B C 1
ATOM 3851 O O . VAL B 1 151 ? -2.568 17.453 -7.34 1 98.69 151 VAL B O 1
ATOM 3854 N N . ALA B 1 152 ? -1.453 19.359 -6.789 1 98.69 152 ALA B N 1
ATOM 3855 C CA . ALA B 1 152 ? -2.521 20.25 -7.258 1 98.69 152 ALA B CA 1
ATOM 3856 C C . ALA B 1 152 ? -2.82 20 -8.734 1 98.69 152 ALA B C 1
ATOM 3858 O O . ALA B 1 152 ? -3.984 19.922 -9.133 1 98.69 152 ALA B O 1
ATOM 3859 N N . GLU B 1 153 ? -1.794 19.891 -9.5 1 98 153 GLU B N 1
ATOM 3860 C CA . GLU B 1 153 ? -1.958 19.625 -10.93 1 98 153 GLU B CA 1
ATOM 3861 C C . GLU B 1 153 ? -2.662 18.297 -11.164 1 98 153 GLU B C 1
ATOM 3863 O O . GLU B 1 153 ? -3.541 18.188 -12.016 1 98 153 GLU B O 1
ATOM 3868 N N . HIS B 1 154 ? -2.273 17.312 -10.414 1 97.69 154 HIS B N 1
ATOM 3869 C CA . HIS B 1 154 ? -2.881 15.992 -10.516 1 97.69 154 HIS B CA 1
ATOM 3870 C C . HIS B 1 154 ? -4.363 16.031 -10.164 1 97.69 154 HIS B C 1
ATOM 3872 O O . HIS B 1 154 ? -5.184 15.406 -10.828 1 97.69 154 HIS B O 1
ATOM 3878 N N . LEU B 1 155 ? -4.691 16.766 -9.117 1 98.31 155 LEU B N 1
ATOM 3879 C CA . LEU B 1 155 ? -6.082 16.891 -8.695 1 98.31 155 LEU B CA 1
ATOM 3880 C C . LEU B 1 155 ? -6.922 17.578 -9.766 1 98.31 155 LEU B C 1
ATOM 3882 O O . LEU B 1 155 ? -8.031 17.156 -10.062 1 98.31 155 LEU B O 1
ATOM 3886 N N . ARG B 1 156 ? -6.387 18.609 -10.359 1 97.19 156 ARG B N 1
ATOM 3887 C CA . ARG B 1 156 ? -7.105 19.312 -11.422 1 97.19 156 ARG B CA 1
ATOM 3888 C C . ARG B 1 156 ? -7.309 18.406 -12.633 1 97.19 156 ARG B C 1
ATOM 3890 O O . ARG B 1 156 ? -8.383 18.422 -13.242 1 97.19 156 ARG B O 1
ATOM 3897 N N . ALA B 1 157 ? -6.293 17.641 -12.938 1 96.06 157 ALA B N 1
ATOM 3898 C CA . ALA B 1 157 ? -6.359 16.766 -14.102 1 96.06 157 ALA B CA 1
ATOM 3899 C C . ALA B 1 157 ? -7.359 15.633 -13.875 1 96.06 157 ALA B C 1
ATOM 3901 O O . ALA B 1 157 ? -7.965 15.133 -14.828 1 96.06 157 ALA B O 1
ATOM 3902 N N . THR B 1 158 ? -7.57 15.297 -12.648 1 95.75 158 THR B N 1
ATOM 3903 C CA . THR B 1 158 ? -8.352 14.102 -12.336 1 95.75 158 THR B CA 1
ATOM 3904 C C . THR B 1 158 ? -9.789 14.484 -11.984 1 95.75 158 THR B C 1
ATOM 3906 O O . THR B 1 158 ? -10.734 13.82 -12.43 1 95.75 158 THR B O 1
ATOM 3909 N N . VAL B 1 159 ? -9.945 15.531 -11.219 1 95.75 159 VAL B N 1
ATOM 3910 C CA . VAL B 1 159 ? -11.25 15.883 -10.672 1 95.75 159 VAL B CA 1
ATOM 3911 C C . VAL B 1 159 ? -11.812 17.094 -11.422 1 95.75 159 VAL B C 1
ATOM 3913 O O . VAL B 1 159 ? -13.016 17.359 -11.367 1 95.75 159 VAL B O 1
ATOM 3916 N N . GLY B 1 160 ? -10.992 17.828 -12.117 1 95 160 GLY B N 1
ATOM 3917 C CA . GLY B 1 160 ? -11.367 19.109 -12.68 1 95 160 GLY B CA 1
ATOM 3918 C C . GLY B 1 160 ? -11.289 20.25 -11.68 1 95 160 GLY B C 1
ATOM 3919 O O . GLY B 1 160 ? -10.266 20.422 -11.016 1 95 160 GLY B O 1
ATOM 3920 N N . ALA B 1 161 ? -12.328 20.969 -11.602 1 95.75 161 ALA B N 1
ATOM 3921 C CA . ALA B 1 161 ? -12.359 22.078 -10.648 1 95.75 161 ALA B CA 1
ATOM 3922 C C . ALA B 1 161 ? -12.484 21.562 -9.211 1 95.75 161 ALA B C 1
ATOM 3924 O O . ALA B 1 161 ? -13.32 20.703 -8.93 1 95.75 161 ALA B O 1
ATOM 3925 N N . VAL B 1 162 ? -11.672 22.047 -8.391 1 98.31 162 VAL B N 1
ATOM 3926 C CA . VAL B 1 162 ? -11.695 21.75 -6.961 1 98.31 162 VAL B CA 1
ATOM 3927 C C . VAL B 1 162 ? -12.18 22.984 -6.184 1 98.31 162 VAL B C 1
ATOM 3929 O O . VAL B 1 162 ? -11.57 24.047 -6.258 1 98.31 162 VAL B O 1
ATOM 3932 N N . ASP B 1 163 ? -13.266 22.812 -5.434 1 98.88 163 ASP B N 1
ATOM 3933 C CA . ASP B 1 163 ? -13.828 23.938 -4.691 1 98.88 163 ASP B CA 1
ATOM 3934 C C . ASP B 1 163 ? -13.273 23.984 -3.268 1 98.88 163 ASP B C 1
ATOM 3936 O O . ASP B 1 163 ? -13.203 25.047 -2.662 1 98.88 163 ASP B O 1
ATOM 3940 N N . CYS B 1 164 ? -12.906 22.859 -2.771 1 98.94 164 CYS B N 1
ATOM 3941 C CA . CYS B 1 164 ? -12.469 22.781 -1.385 1 98.94 164 CYS B CA 1
ATOM 3942 C C . CYS B 1 164 ? -11.461 21.641 -1.194 1 98.94 164 CYS B C 1
ATOM 3944 O O . CYS B 1 164 ? -11.641 20.562 -1.745 1 98.94 164 CYS B O 1
ATOM 3946 N N . VAL B 1 165 ? -10.43 21.938 -0.48 1 98.94 165 VAL B N 1
ATOM 3947 C CA . VAL B 1 165 ? -9.461 20.938 -0.052 1 98.94 165 VAL B CA 1
ATOM 3948 C C . VAL B 1 165 ? -9.492 20.797 1.47 1 98.94 165 VAL B C 1
ATOM 3950 O O . VAL B 1 165 ? -9.453 21.797 2.186 1 98.94 165 VAL B O 1
ATOM 3953 N N . VAL B 1 166 ? -9.633 19.594 1.953 1 98.94 166 VAL B N 1
ATOM 3954 C CA . VAL B 1 166 ? -9.578 19.281 3.379 1 98.94 166 VAL B CA 1
ATOM 3955 C C . VAL B 1 166 ? -8.375 18.391 3.676 1 98.94 166 VAL B C 1
ATOM 3957 O O . VAL B 1 166 ? -8.117 17.438 2.951 1 98.94 166 VAL B O 1
ATOM 3960 N N . GLY B 1 167 ? -7.633 18.719 4.668 1 98.88 167 GLY B N 1
ATOM 3961 C CA . GLY B 1 167 ? -6.504 17.859 4.996 1 98.88 167 GLY B CA 1
ATOM 3962 C C . GLY B 1 167 ? -5.977 18.094 6.402 1 98.88 167 GLY B C 1
ATOM 3963 O O . GLY B 1 167 ? -6.23 19.125 7.008 1 98.88 167 GLY B O 1
ATOM 3964 N N . PRO B 1 168 ? -5.316 17.062 6.93 1 98.69 168 PRO B N 1
ATOM 3965 C CA . PRO B 1 168 ? -4.645 17.25 8.219 1 98.69 168 PRO B CA 1
ATOM 3966 C C . PRO B 1 168 ? -3.447 18.188 8.133 1 98.69 168 PRO B C 1
ATOM 3968 O O . PRO B 1 168 ? -2.795 18.266 7.086 1 98.69 168 PRO B O 1
ATOM 3971 N N . VAL B 1 169 ? -3.178 18.875 9.227 1 98.44 169 VAL B N 1
ATOM 3972 C CA . VAL B 1 169 ? -2.08 19.844 9.227 1 98.44 169 VAL B CA 1
ATOM 3973 C C . VAL B 1 169 ? -1.012 19.406 10.227 1 98.44 169 VAL B C 1
ATOM 3975 O O . VAL B 1 169 ? -1.32 19.109 11.383 1 98.44 169 VAL B O 1
ATOM 3978 N N . GLY B 1 170 ? 0.132 19.25 9.742 1 94.94 170 GLY B N 1
ATOM 3979 C CA . GLY B 1 170 ? 1.334 19.016 10.531 1 94.94 170 GLY B CA 1
ATOM 3980 C C . GLY B 1 170 ? 2.416 20.062 10.273 1 94.94 170 GLY B C 1
ATOM 3981 O O . GLY B 1 170 ? 2.436 21.109 10.906 1 94.94 170 GLY B O 1
ATOM 3982 N N . SER B 1 171 ? 3.127 19.875 9.195 1 94.31 171 SER B N 1
ATOM 3983 C CA . SER B 1 171 ? 4.156 20.844 8.812 1 94.31 171 SER B CA 1
ATOM 3984 C C . SER B 1 171 ? 3.561 22.016 8.055 1 94.31 171 SER B C 1
ATOM 3986 O O . SER B 1 171 ? 4.215 23.047 7.891 1 94.31 171 SER B O 1
ATOM 3988 N N . GLY B 1 172 ? 2.387 21.875 7.621 1 97.38 172 GLY B N 1
ATOM 3989 C CA . GLY B 1 172 ? 1.754 22.875 6.773 1 97.38 172 GLY B CA 1
ATOM 3990 C C . GLY B 1 172 ? 2.057 22.672 5.297 1 97.38 172 GLY B C 1
ATOM 3991 O O . GLY B 1 172 ? 1.425 23.297 4.441 1 97.38 172 GLY B O 1
ATOM 3992 N N . GLY B 1 173 ? 2.943 21.781 4.953 1 98 173 GLY B N 1
ATOM 3993 C CA . GLY B 1 173 ? 3.426 21.609 3.592 1 98 173 GLY B CA 1
ATOM 3994 C C . GLY B 1 173 ? 2.336 21.203 2.617 1 98 173 GLY B C 1
ATOM 3995 O O . GLY B 1 173 ? 2.086 21.906 1.632 1 98 173 GLY B O 1
ATOM 3996 N N . SER B 1 174 ? 1.626 20.141 2.924 1 98.75 174 SER B N 1
ATOM 3997 C CA . SER B 1 174 ? 0.65 19.594 1.991 1 98.75 174 SER B CA 1
ATOM 3998 C C . SER B 1 174 ? -0.508 20.562 1.763 1 98.75 174 SER B C 1
ATOM 4000 O O . SER B 1 174 ? -0.854 20.859 0.619 1 98.75 174 SER B O 1
ATOM 4002 N N . MET B 1 175 ? -1.051 21.125 2.822 1 98.88 175 MET B N 1
ATOM 4003 C CA . MET B 1 175 ? -2.227 21.984 2.691 1 98.88 175 MET B CA 1
ATOM 4004 C C . MET B 1 175 ? -1.855 23.328 2.07 1 98.88 175 MET B C 1
ATOM 4006 O O . MET B 1 175 ? -2.48 23.766 1.102 1 98.88 175 MET B O 1
ATOM 4010 N N . CYS B 1 176 ? -0.815 23.938 2.615 1 98.88 176 CYS B N 1
ATOM 4011 C CA . CYS B 1 176 ? -0.44 25.25 2.09 1 98.88 176 CYS B CA 1
ATOM 4012 C C . CYS B 1 176 ? 0.016 25.141 0.639 1 98.88 176 CYS B C 1
ATOM 4014 O O . CYS B 1 176 ? -0.404 25.938 -0.207 1 98.88 176 CYS B O 1
ATOM 4016 N N . GLY B 1 177 ? 0.843 24.141 0.353 1 98.88 177 GLY B N 1
ATOM 4017 C CA . GLY B 1 177 ? 1.358 23.984 -0.999 1 98.88 177 GLY B CA 1
ATOM 4018 C C . GLY B 1 177 ? 0.281 23.641 -2.014 1 98.88 177 GLY B C 1
ATOM 4019 O O . GLY B 1 177 ? 0.216 24.266 -3.082 1 98.88 177 GLY B O 1
ATOM 4020 N N . THR B 1 178 ? -0.573 22.719 -1.712 1 98.94 178 THR B N 1
ATOM 4021 C CA . THR B 1 178 ? -1.623 22.281 -2.625 1 98.94 178 THR B CA 1
ATOM 4022 C C . THR B 1 178 ? -2.631 23.391 -2.867 1 98.94 178 THR B C 1
ATOM 4024 O O . THR B 1 178 ? -2.979 23.688 -4.016 1 98.94 178 THR B O 1
ATOM 4027 N N . VAL B 1 179 ? -3.041 24.047 -1.836 1 98.94 179 VAL B N 1
ATOM 4028 C CA . VAL B 1 179 ? -4.082 25.062 -1.937 1 98.94 179 VAL B CA 1
ATOM 4029 C C . VAL B 1 179 ? -3.551 26.281 -2.693 1 98.94 179 VAL B C 1
ATOM 4031 O O . VAL B 1 179 ? -4.23 26.828 -3.568 1 98.94 179 VAL B O 1
ATOM 4034 N N . ARG B 1 180 ? -2.328 26.703 -2.354 1 98.81 180 ARG B N 1
ATOM 4035 C CA . ARG B 1 180 ? -1.753 27.828 -3.074 1 98.81 180 ARG B CA 1
ATOM 4036 C C . ARG B 1 180 ? -1.664 27.547 -4.57 1 98.81 180 ARG B C 1
ATOM 4038 O O . ARG B 1 180 ? -1.983 28.406 -5.395 1 98.81 180 ARG B O 1
ATOM 4045 N N . ALA B 1 181 ? -1.2 26.344 -4.883 1 98.88 181 ALA B N 1
ATOM 4046 C CA . ALA B 1 181 ? -1.088 25.953 -6.289 1 98.88 181 ALA B CA 1
ATOM 4047 C C . ALA B 1 181 ? -2.455 25.953 -6.965 1 98.88 181 ALA B C 1
ATOM 4049 O O . ALA B 1 181 ? -2.602 26.422 -8.094 1 98.88 181 ALA B O 1
ATOM 4050 N N . LEU B 1 182 ? -3.473 25.453 -6.344 1 98.81 182 LEU B N 1
ATOM 4051 C CA . LEU B 1 182 ? -4.82 25.453 -6.902 1 98.81 182 LEU B CA 1
ATOM 4052 C C . LEU B 1 182 ? -5.352 26.859 -7.066 1 98.81 182 LEU B C 1
ATOM 4054 O O . LEU B 1 182 ? -6.012 27.172 -8.062 1 98.81 182 LEU B O 1
ATOM 4058 N N . ARG B 1 183 ? -5.062 27.703 -6.074 1 98.75 183 ARG B N 1
ATOM 4059 C CA . ARG B 1 183 ? -5.574 29.078 -6.074 1 98.75 183 ARG B CA 1
ATOM 4060 C C . ARG B 1 183 ? -4.898 29.906 -7.16 1 98.75 183 ARG B C 1
ATOM 4062 O O . ARG B 1 183 ? -5.402 30.969 -7.531 1 98.75 183 ARG B O 1
ATOM 4069 N N . SER B 1 184 ? -3.762 29.469 -7.656 1 97.88 184 SER B N 1
ATOM 4070 C CA . SER B 1 184 ? -3.162 30.156 -8.805 1 97.88 184 SER B CA 1
ATOM 4071 C C . SER B 1 184 ? -4.047 30.031 -10.039 1 97.88 184 SER B C 1
ATOM 4073 O O . SER B 1 184 ? -3.959 30.859 -10.953 1 97.88 184 SER B O 1
ATOM 4075 N N . HIS B 1 185 ? -4.914 29.125 -10.078 1 97.06 185 HIS B N 1
ATOM 4076 C CA . HIS B 1 185 ? -5.867 28.922 -11.156 1 97.06 185 HIS B CA 1
ATOM 4077 C C . HIS B 1 185 ? -7.246 29.453 -10.789 1 97.06 185 HIS B C 1
ATOM 4079 O O . HIS B 1 185 ? -7.973 29.969 -11.648 1 97.06 185 HIS B O 1
ATOM 4085 N N . ASP B 1 186 ? -7.59 29.297 -9.539 1 98.19 186 ASP B N 1
ATOM 4086 C CA . ASP B 1 186 ? -8.883 29.734 -9.016 1 98.19 186 ASP B CA 1
ATOM 4087 C C . ASP B 1 186 ? -8.758 30.203 -7.57 1 98.19 186 ASP B C 1
ATOM 4089 O O . ASP B 1 186 ? -8.773 29.391 -6.641 1 98.19 186 ASP B O 1
ATOM 4093 N N . PRO B 1 187 ? -8.766 31.438 -7.289 1 98.06 187 PRO B N 1
ATOM 4094 C CA . PRO B 1 187 ? -8.539 31.984 -5.945 1 98.06 187 PRO B CA 1
ATOM 4095 C C . PRO B 1 187 ? -9.672 31.656 -4.977 1 98.06 187 PRO B C 1
ATOM 4097 O O . PRO B 1 187 ? -9.547 31.859 -3.77 1 98.06 187 PRO B O 1
ATOM 4100 N N . SER B 1 188 ? -10.742 31.109 -5.43 1 98.31 188 SER B N 1
ATOM 4101 C CA . SER B 1 188 ? -11.898 30.859 -4.578 1 98.31 188 SER B CA 1
ATOM 4102 C C . SER B 1 188 ? -11.773 29.516 -3.865 1 98.31 188 SER B C 1
ATOM 4104 O O . SER B 1 188 ? -12.555 29.219 -2.963 1 98.31 188 SER B O 1
ATOM 4106 N N . VAL B 1 189 ? -10.797 28.719 -4.199 1 98.88 189 VAL B N 1
ATOM 4107 C CA . VAL B 1 189 ? -10.633 27.406 -3.58 1 98.88 189 VAL B CA 1
ATOM 4108 C C . VAL B 1 189 ? -10.57 27.562 -2.062 1 98.88 189 VAL B C 1
ATOM 4110 O O . VAL B 1 189 ? -9.789 28.359 -1.543 1 98.88 189 VAL B O 1
ATOM 4113 N N . ARG B 1 190 ? -11.367 26.812 -1.378 1 98.88 190 ARG B N 1
ATOM 4114 C CA . ARG B 1 190 ? -11.391 26.828 0.081 1 98.88 190 ARG B CA 1
ATOM 4115 C C . ARG B 1 190 ? -10.422 25.797 0.662 1 98.88 190 ARG B C 1
ATOM 4117 O O . ARG B 1 190 ? -10.211 24.734 0.073 1 98.88 190 ARG B O 1
ATOM 4124 N N . ALA B 1 191 ? -9.906 26.109 1.792 1 98.94 191 ALA B N 1
ATOM 4125 C CA . ALA B 1 191 ? -9.023 25.219 2.537 1 98.94 191 ALA B CA 1
ATOM 4126 C C . ALA B 1 191 ? -9.555 24.969 3.947 1 98.94 191 ALA B C 1
ATOM 4128 O O . ALA B 1 191 ? -9.781 25.922 4.703 1 98.94 191 ALA B O 1
ATOM 4129 N N . ILE B 1 192 ? -9.75 23.75 4.262 1 98.94 192 ILE B N 1
ATOM 4130 C CA . ILE B 1 192 ? -10.141 23.359 5.609 1 98.94 192 ILE B CA 1
ATOM 4131 C C . ILE B 1 192 ? -9.008 22.547 6.254 1 98.94 192 ILE B C 1
ATOM 4133 O O . ILE B 1 192 ? -8.688 21.453 5.805 1 98.94 192 ILE B O 1
ATOM 4137 N N . GLY B 1 193 ? -8.438 23.141 7.281 1 98.88 193 GLY B N 1
ATOM 4138 C CA . GLY B 1 193 ? -7.406 22.453 8.039 1 98.88 193 GLY B CA 1
ATOM 4139 C C . GLY B 1 193 ? -7.961 21.625 9.188 1 98.88 193 GLY B C 1
ATOM 4140 O O . GLY B 1 193 ? -8.891 22.062 9.875 1 98.88 193 GLY B O 1
ATOM 4141 N N . VAL B 1 194 ? -7.422 20.438 9.336 1 98.81 194 VAL B N 1
ATOM 4142 C CA . VAL B 1 194 ? -7.809 19.578 10.445 1 98.81 194 VAL B CA 1
ATOM 4143 C C . VAL B 1 194 ? -6.625 19.391 11.398 1 98.81 194 VAL B C 1
ATOM 4145 O O . VAL B 1 194 ? -5.547 18.969 10.984 1 98.81 194 VAL B O 1
ATOM 4148 N N . ASP B 1 195 ? -6.82 19.719 12.617 1 97.38 195 ASP B N 1
ATOM 4149 C CA . ASP B 1 195 ? -5.828 19.656 13.688 1 97.38 195 ASP B CA 1
ATOM 4150 C C . ASP B 1 195 ? -6.352 18.828 14.867 1 97.38 195 ASP B C 1
ATOM 4152 O O . ASP B 1 195 ? -7.43 18.234 14.781 1 97.38 195 ASP B O 1
ATOM 4156 N N . ALA B 1 196 ? -5.527 18.656 15.867 1 94.81 196 ALA B N 1
ATOM 4157 C CA . ALA B 1 196 ? -5.914 17.984 17.109 1 94.81 196 ALA B CA 1
ATOM 4158 C C . ALA B 1 196 ? -5.961 18.969 18.266 1 94.81 196 ALA B C 1
ATOM 4160 O O . ALA B 1 196 ? -5.312 20.016 18.234 1 94.81 196 ALA B O 1
ATOM 4161 N N . HIS B 1 197 ? -6.723 18.562 19.219 1 93.5 197 HIS B N 1
ATOM 4162 C CA . HIS B 1 197 ? -6.625 19.312 20.469 1 93.5 197 HIS B CA 1
ATOM 4163 C C . HIS B 1 197 ? -5.227 19.203 21.062 1 93.5 197 HIS B C 1
ATOM 4165 O O . HIS B 1 197 ? -4.527 18.219 20.844 1 93.5 197 HIS B O 1
ATOM 4171 N N . ARG B 1 198 ? -4.785 20.344 21.734 1 92.44 198 ARG B N 1
ATOM 4172 C CA . ARG B 1 198 ? -3.486 20.391 22.391 1 92.44 198 ARG B CA 1
ATOM 4173 C C . ARG B 1 198 ? -2.357 20.484 21.375 1 92.44 198 ARG B C 1
ATOM 4175 O O . ARG B 1 198 ? -1.235 20.047 21.641 1 92.44 198 ARG B O 1
ATOM 4182 N N . SER B 1 199 ? -2.695 20.859 20.188 1 93.25 199 SER B N 1
ATOM 4183 C CA . SER B 1 199 ? -1.751 21.266 19.156 1 93.25 199 SER B CA 1
ATOM 4184 C C . SER B 1 199 ? -1.617 22.781 19.078 1 93.25 199 SER B C 1
ATOM 4186 O O . SER B 1 199 ? -2.621 23.5 19.031 1 93.25 199 SER B O 1
ATOM 4188 N N . VAL B 1 200 ? -0.469 23.266 18.922 1 93.12 200 VAL B N 1
ATOM 4189 C CA . VAL B 1 200 ? -0.25 24.719 18.984 1 93.12 200 VAL B CA 1
ATOM 4190 C C . VAL B 1 200 ? -0.512 25.328 17.609 1 93.12 200 VAL B C 1
ATOM 4192 O O . VAL B 1 200 ? -0.569 26.562 17.484 1 93.12 200 VAL B O 1
ATOM 4195 N N . LEU B 1 201 ? -0.743 24.562 16.594 1 96.38 201 LEU B N 1
ATOM 4196 C CA . LEU B 1 201 ? -0.719 25.016 15.211 1 96.38 201 LEU B CA 1
ATOM 4197 C C . LEU B 1 201 ? -1.752 26.125 14.984 1 96.38 201 LEU B C 1
ATOM 4199 O O . LEU B 1 201 ? -1.506 27.047 14.219 1 96.38 201 LEU B O 1
ATOM 4203 N N . PHE B 1 202 ? -2.869 25.969 15.719 1 97.5 202 PHE B N 1
ATOM 4204 C CA . PHE B 1 202 ? -3.941 26.922 15.469 1 97.5 202 PHE B CA 1
ATOM 4205 C C . PHE B 1 202 ? -4.484 27.484 16.766 1 97.5 202 PHE B C 1
ATOM 4207 O O . PHE B 1 202 ? -5.68 27.766 16.891 1 97.5 202 PHE B O 1
ATOM 4214 N N . GLY B 1 203 ? -3.611 27.5 17.766 1 94.62 203 GLY B N 1
ATOM 4215 C CA . GLY B 1 203 ? -4 28.328 18.906 1 94.62 203 GLY B CA 1
ATOM 4216 C C . GLY B 1 203 ? -4.043 27.562 20.203 1 94.62 203 GLY B C 1
ATOM 4217 O O . GLY B 1 203 ? -3.582 28.062 21.234 1 94.62 203 GLY B O 1
ATOM 4218 N N . PRO B 1 204 ? -4.566 26.312 20.266 1 93.81 204 PRO B N 1
ATOM 4219 C CA . PRO B 1 204 ? -4.613 25.578 21.547 1 93.81 204 PRO B CA 1
ATOM 4220 C C . PRO B 1 204 ? -3.242 25.453 22.203 1 93.81 204 PRO B C 1
ATOM 4222 O O . PRO B 1 204 ? -2.219 25.5 21.516 1 93.81 204 PRO B O 1
ATOM 4225 N N . PRO B 1 205 ? -3.273 25.312 23.531 1 90.19 205 PRO B N 1
ATOM 4226 C CA . PRO B 1 205 ? -2.004 25.062 24.219 1 90.19 205 PRO B CA 1
ATOM 4227 C C . PRO B 1 205 ? -1.435 23.688 23.922 1 90.19 205 PRO B C 1
ATOM 4229 O O . PRO B 1 205 ? -2.188 22.75 23.609 1 90.19 205 PRO B O 1
ATOM 4232 N N . ASP B 1 206 ? -0.145 23.609 24.047 1 88.81 206 ASP B N 1
ATOM 4233 C CA . ASP B 1 206 ? 0.522 22.328 23.859 1 88.81 206 ASP B CA 1
ATOM 4234 C C . ASP B 1 206 ? 0.107 21.344 24.953 1 88.81 206 ASP B C 1
ATOM 4236 O O . ASP B 1 206 ? -0.228 21.734 26.062 1 88.81 206 ASP B O 1
ATOM 4240 N N . GLY B 1 207 ? 0.057 20.125 24.641 1 87.12 207 GLY B N 1
ATOM 4241 C CA . GLY B 1 207 ? -0.228 19.047 25.578 1 87.12 207 GLY B CA 1
ATOM 4242 C C . GLY B 1 207 ? -0.155 17.672 24.938 1 87.12 207 GLY B C 1
ATOM 4243 O O . GLY B 1 207 ? 0.217 17.547 23.766 1 87.12 207 GLY B O 1
ATOM 4244 N N . HIS B 1 208 ? -0.487 16.688 25.688 1 86.25 208 HIS B N 1
ATOM 4245 C CA . HIS B 1 208 ? -0.448 15.312 25.219 1 86.25 208 HIS B CA 1
ATOM 4246 C C . HIS B 1 208 ? -1.497 15.07 24.141 1 86.25 208 HIS B C 1
ATOM 4248 O O . HIS B 1 208 ? -2.664 15.43 24.312 1 86.25 208 HIS B O 1
ATOM 4254 N N . ARG B 1 209 ? -1.087 14.5 23.109 1 88.06 209 ARG B N 1
ATOM 4255 C CA . ARG B 1 209 ? -1.971 14.164 21.984 1 88.06 209 ARG B CA 1
ATOM 4256 C C . ARG B 1 209 ? -1.958 12.664 21.719 1 88.06 209 ARG B C 1
ATOM 4258 O O . ARG B 1 209 ? -0.899 12.086 21.469 1 88.06 209 ARG B O 1
ATOM 4265 N N . GLU B 1 210 ? -3.082 12.094 21.703 1 87 210 GLU B N 1
ATOM 4266 C CA . GLU B 1 210 ? -3.205 10.672 21.406 1 87 210 GLU B CA 1
ATOM 4267 C C . GLU B 1 210 ? -3.119 10.422 19.906 1 87 210 GLU B C 1
ATOM 4269 O O . GLU B 1 210 ? -2.557 9.414 19.469 1 87 210 GLU B O 1
ATOM 4274 N N . LEU B 1 211 ? -3.734 11.273 19.219 1 87.12 211 LEU B N 1
ATOM 4275 C CA . LEU B 1 211 ? -3.662 11.203 17.766 1 87.12 211 LEU B CA 1
ATOM 4276 C C . LEU B 1 211 ? -2.371 11.836 17.25 1 87.12 211 LEU B C 1
ATOM 4278 O O . LEU B 1 211 ? -2.123 13.023 17.469 1 87.12 211 LEU B O 1
ATOM 4282 N N . ARG B 1 212 ? -1.582 10.984 16.531 1 81.75 212 ARG B N 1
ATOM 4283 C CA . ARG B 1 212 ? -0.298 11.453 16.031 1 81.75 212 ARG B CA 1
ATOM 4284 C C . ARG B 1 212 ? -0.337 11.617 14.508 1 81.75 212 ARG B C 1
ATOM 4286 O O . ARG B 1 212 ? -1.252 11.125 13.852 1 81.75 212 ARG B O 1
ATOM 4293 N N . GLY B 1 213 ? 0.579 12.383 13.953 1 84.94 213 GLY B N 1
ATOM 4294 C CA . GLY B 1 213 ? 0.665 12.602 12.516 1 84.94 213 GLY B CA 1
ATOM 4295 C C . GLY B 1 213 ? 0.094 13.938 12.086 1 84.94 213 GLY B C 1
ATOM 4296 O O . GLY B 1 213 ? 0.352 14.398 10.969 1 84.94 213 GLY B O 1
ATOM 4297 N N . LEU B 1 214 ? -0.735 14.453 12.953 1 91.25 214 LEU B N 1
ATOM 4298 C CA . LEU B 1 214 ? -1.193 15.836 12.82 1 91.25 214 LEU B CA 1
ATOM 4299 C C . LEU B 1 214 ? -0.962 16.609 14.117 1 91.25 214 LEU B C 1
ATOM 4301 O O . LEU B 1 214 ? -0.622 16.016 15.141 1 91.25 214 LEU B O 1
ATOM 4305 N N . GLY B 1 215 ? -1.031 17.875 13.977 1 90.94 215 GLY B N 1
ATOM 4306 C CA . GLY B 1 215 ? -0.704 18.688 15.148 1 90.94 215 GLY B CA 1
ATOM 4307 C C . GLY B 1 215 ? 0.783 18.734 15.445 1 90.94 215 GLY B C 1
ATOM 4308 O O . GLY B 1 215 ? 1.558 17.953 14.875 1 90.94 215 GLY B O 1
ATOM 4309 N N . ASN B 1 216 ? 1.091 19.594 16.266 1 89.5 216 ASN B N 1
ATOM 4310 C CA . ASN B 1 216 ? 2.49 19.75 16.641 1 89.5 216 ASN B CA 1
ATOM 4311 C C . ASN B 1 216 ? 2.637 20.547 17.938 1 89.5 216 ASN B C 1
ATOM 4313 O O . ASN B 1 216 ? 1.706 21.234 18.344 1 89.5 216 ASN B O 1
ATOM 4317 N N . SER B 1 217 ? 3.791 20.344 18.531 1 87.19 217 SER B N 1
ATOM 4318 C CA . SER B 1 217 ? 4.133 21.125 19.719 1 87.19 217 SER B CA 1
ATOM 4319 C C . SER B 1 217 ? 4.977 22.344 19.344 1 87.19 217 SER B C 1
ATOM 4321 O O . SER B 1 217 ? 5.184 23.234 20.172 1 87.19 217 SER B O 1
ATOM 4323 N N . LEU B 1 218 ? 5.453 22.328 18.125 1 86.38 218 LEU B N 1
ATOM 4324 C CA . LEU B 1 218 ? 6.238 23.438 17.594 1 86.38 218 LEU B CA 1
ATOM 4325 C C . LEU B 1 218 ? 5.598 24 16.328 1 86.38 218 LEU B C 1
ATOM 4327 O O . LEU B 1 218 ? 5.098 23.25 15.492 1 86.38 218 LEU B O 1
ATOM 4331 N N . MET B 1 219 ? 5.727 25.344 16.266 1 93.69 219 MET B N 1
ATOM 4332 C CA . MET B 1 219 ? 5.152 26 15.086 1 93.69 219 MET B CA 1
ATOM 4333 C C . MET B 1 219 ? 6.07 25.844 13.883 1 93.69 219 MET B C 1
ATOM 4335 O O . MET B 1 219 ? 7.191 26.359 13.875 1 93.69 219 MET B O 1
ATOM 4339 N N . PRO B 1 220 ? 5.59 25.188 12.891 1 94.62 220 PRO B N 1
ATOM 4340 C CA . PRO B 1 220 ? 6.422 25.078 11.688 1 94.62 220 PRO B CA 1
ATOM 4341 C C . PRO B 1 220 ? 6.496 26.375 10.906 1 94.62 220 PRO B C 1
ATOM 4343 O O . PRO B 1 220 ? 5.492 27.078 10.773 1 94.62 220 PRO B O 1
ATOM 4346 N N . ALA B 1 221 ? 7.625 26.641 10.359 1 95.12 221 ALA B N 1
ATOM 4347 C CA . ALA B 1 221 ? 7.809 27.828 9.555 1 95.12 221 ALA B CA 1
ATOM 4348 C C . ALA B 1 221 ? 6.996 27.75 8.258 1 95.12 221 ALA B C 1
ATOM 4350 O O . ALA B 1 221 ? 6.602 28.781 7.703 1 95.12 221 ALA B O 1
ATOM 4351 N N . ASN B 1 222 ? 6.652 26.578 7.832 1 96.75 222 ASN B N 1
ATOM 4352 C CA . ASN B 1 222 ? 5.957 26.359 6.566 1 96.75 222 ASN B CA 1
ATOM 4353 C C . ASN B 1 222 ? 4.457 26.625 6.699 1 96.75 222 ASN B C 1
ATOM 4355 O O . ASN B 1 222 ? 3.746 26.703 5.699 1 96.75 222 ASN B O 1
ATOM 4359 N N . LEU B 1 223 ? 3.961 26.719 7.906 1 97.81 223 LEU B N 1
ATOM 4360 C CA . LEU B 1 223 ? 2.523 26.875 8.094 1 97.81 223 LEU B CA 1
ATOM 4361 C C . LEU B 1 223 ? 2.096 28.328 7.898 1 97.81 223 LEU B C 1
ATOM 4363 O O . LEU B 1 223 ? 2.496 29.203 8.664 1 97.81 223 LEU B O 1
ATOM 4367 N N . ASP B 1 224 ? 1.342 28.547 6.867 1 98.31 224 ASP B N 1
ATOM 4368 C CA . ASP B 1 224 ? 0.75 29.844 6.57 1 98.31 224 ASP B CA 1
ATOM 4369 C C . ASP B 1 224 ? -0.74 29.859 6.91 1 98.31 224 ASP B C 1
ATOM 4371 O O . ASP B 1 224 ? -1.558 29.328 6.156 1 98.31 224 ASP B O 1
ATOM 4375 N N . HIS B 1 225 ? -1.081 30.516 7.98 1 98.62 225 HIS B N 1
ATOM 4376 C CA . HIS B 1 225 ? -2.438 30.5 8.516 1 98.62 225 HIS B CA 1
ATOM 4377 C C . HIS B 1 225 ? -3.408 31.188 7.562 1 98.62 225 HIS B C 1
ATOM 4379 O O . HIS B 1 225 ? -4.602 30.875 7.551 1 98.62 225 HIS B O 1
ATOM 4385 N N . THR B 1 226 ? -2.898 32.031 6.727 1 98.69 226 THR B N 1
ATOM 4386 C CA . THR B 1 226 ? -3.762 32.812 5.84 1 98.69 226 THR B CA 1
ATOM 4387 C C . THR B 1 226 ? -4.273 31.938 4.691 1 98.69 226 THR B C 1
ATOM 4389 O O . THR B 1 226 ? -5.117 32.375 3.908 1 98.69 226 THR B O 1
ATOM 4392 N N . VAL B 1 227 ? -3.854 30.734 4.594 1 98.88 227 VAL B N 1
ATOM 4393 C CA . VAL B 1 227 ? -4.297 29.781 3.572 1 98.88 227 VAL B CA 1
ATOM 4394 C C . VAL B 1 227 ? -5.656 29.219 3.961 1 98.88 227 VAL B C 1
ATOM 4396 O O . VAL B 1 227 ? -6.469 28.875 3.092 1 98.88 227 VAL B O 1
ATOM 4399 N N . PHE B 1 228 ? -6.027 29.203 5.223 1 98.94 228 PHE B N 1
ATOM 4400 C CA . PHE B 1 228 ? -7.141 28.391 5.703 1 98.94 228 PHE B CA 1
ATOM 4401 C C . PHE B 1 228 ? -8.398 29.25 5.863 1 98.94 228 PHE B C 1
ATOM 4403 O O . PHE B 1 228 ? -8.352 30.328 6.445 1 98.94 228 PHE B O 1
ATOM 4410 N N . ASP B 1 229 ? -9.445 28.719 5.344 1 98.94 229 ASP B N 1
ATOM 4411 C CA . ASP B 1 229 ? -10.758 29.328 5.527 1 98.94 229 ASP B CA 1
ATOM 4412 C C . ASP B 1 229 ? -11.406 28.859 6.824 1 98.94 229 ASP B C 1
ATOM 4414 O O . ASP B 1 229 ? -12.125 29.609 7.48 1 98.94 229 ASP B O 1
ATOM 4418 N N . GLU B 1 230 ? -11.203 27.641 7.145 1 98.81 230 GLU B N 1
ATOM 4419 C CA . GLU B 1 230 ? -11.82 26.953 8.281 1 98.81 230 GLU B CA 1
ATOM 4420 C C . GLU B 1 230 ? -10.859 25.953 8.914 1 98.81 230 GLU B C 1
ATOM 4422 O O . GLU B 1 230 ? -10.016 25.375 8.227 1 98.81 230 GLU B O 1
ATOM 4427 N N . VAL B 1 231 ? -10.969 25.812 10.281 1 98.75 231 VAL B N 1
ATOM 4428 C CA . VAL B 1 231 ? -10.125 24.859 11 1 98.75 231 VAL B CA 1
ATOM 4429 C C . VAL B 1 231 ? -10.992 23.984 11.898 1 98.75 231 VAL B C 1
ATOM 4431 O O . VAL B 1 231 ? -11.922 24.469 12.547 1 98.75 231 VAL B O 1
ATOM 4434 N N . HIS B 1 232 ? -10.719 22.703 11.867 1 98.31 232 HIS B N 1
ATOM 4435 C CA . HIS B 1 232 ? -11.383 21.719 12.719 1 98.31 232 HIS B CA 1
ATOM 4436 C C . HIS B 1 232 ? -10.406 21.109 13.711 1 98.31 232 HIS B C 1
ATOM 4438 O O . HIS B 1 232 ? -9.25 20.828 13.367 1 98.31 232 HIS B O 1
ATOM 4444 N N . TRP B 1 233 ? -10.859 20.891 14.961 1 96.81 233 TRP B N 1
ATOM 4445 C CA . TRP B 1 233 ? -10.18 20.062 15.953 1 96.81 233 TRP B CA 1
ATOM 4446 C C . TRP B 1 233 ? -11.023 18.844 16.328 1 96.81 233 TRP B C 1
ATOM 4448 O O . TRP B 1 233 ? -12.195 18.984 16.688 1 96.81 233 TRP B O 1
ATOM 4458 N N . CYS B 1 234 ? -10.43 17.672 16.203 1 93.5 234 CYS B N 1
ATOM 4459 C CA . CYS B 1 234 ? -11.195 16.5 16.578 1 93.5 234 CYS B CA 1
ATOM 4460 C C . CYS B 1 234 ? -10.453 15.68 17.625 1 93.5 234 CYS B C 1
ATOM 4462 O O . CYS B 1 234 ? -9.234 15.812 17.781 1 93.5 234 CYS B O 1
ATOM 4464 N N . THR B 1 235 ? -11.188 14.875 18.375 1 91.81 235 THR B N 1
ATOM 4465 C CA . THR B 1 235 ? -10.594 13.953 19.328 1 91.81 235 THR B CA 1
ATOM 4466 C C . THR B 1 235 ? -10.047 12.719 18.625 1 91.81 235 THR B C 1
ATOM 4468 O O . THR B 1 235 ? -10.422 12.422 17.5 1 91.81 235 THR B O 1
ATOM 4471 N N . ALA B 1 236 ? -9.195 12.031 19.391 1 93.69 236 ALA B N 1
ATOM 4472 C CA . ALA B 1 236 ? -8.68 10.773 18.875 1 93.69 236 ALA B CA 1
ATOM 4473 C C . ALA B 1 236 ? -9.812 9.789 18.594 1 93.69 236 ALA B C 1
ATOM 4475 O O . ALA B 1 236 ? -9.828 9.117 17.562 1 93.69 236 ALA B O 1
ATOM 4476 N N . ALA B 1 237 ? -10.734 9.766 19.5 1 93.12 237 ALA B N 1
ATOM 4477 C CA . ALA B 1 237 ? -11.859 8.836 19.375 1 93.12 237 ALA B CA 1
ATOM 4478 C C . ALA B 1 237 ? -12.648 9.102 18.094 1 93.12 237 ALA B C 1
ATOM 4480 O O . ALA B 1 237 ? -13.031 8.164 17.391 1 93.12 237 ALA B O 1
ATOM 4481 N N . GLU B 1 238 ? -12.891 10.359 17.797 1 94.44 238 GLU B N 1
ATOM 4482 C CA . GLU B 1 238 ? -13.625 10.742 16.594 1 94.44 238 GLU B CA 1
ATOM 4483 C C . GLU B 1 238 ? -12.844 10.383 15.336 1 94.44 238 GLU B C 1
ATOM 4485 O O . GLU B 1 238 ? -13.406 9.852 14.383 1 94.44 238 GLU B O 1
ATOM 4490 N N . ALA B 1 239 ? -11.57 10.648 15.391 1 95.81 239 ALA B N 1
ATOM 4491 C CA . ALA B 1 239 ? -10.703 10.336 14.258 1 95.81 239 ALA B CA 1
ATOM 4492 C C . ALA B 1 239 ? -10.656 8.828 14 1 95.81 239 ALA B C 1
ATOM 4494 O O . ALA B 1 239 ? -10.734 8.383 12.859 1 95.81 239 ALA B O 1
ATOM 4495 N N . TYR B 1 240 ? -10.508 8.023 15.062 1 96.31 240 TYR B N 1
ATOM 4496 C CA . TYR B 1 240 ? -10.43 6.57 14.945 1 96.31 240 TYR B CA 1
ATOM 4497 C C . TYR B 1 240 ? -11.727 6 14.375 1 96.31 240 TYR B C 1
ATOM 4499 O O . TYR B 1 240 ? -11.703 5.145 13.492 1 96.31 240 TYR B O 1
ATOM 4507 N N . ALA B 1 241 ? -12.844 6.512 14.867 1 95.25 241 ALA B N 1
ATOM 4508 C CA . ALA B 1 241 ? -14.141 6.059 14.359 1 95.25 241 ALA B CA 1
ATOM 4509 C C . ALA B 1 241 ? -14.289 6.371 12.875 1 95.25 241 ALA B C 1
ATOM 4511 O O . ALA B 1 241 ? -14.781 5.539 12.109 1 95.25 241 ALA B O 1
ATOM 4512 N N . ALA B 1 242 ? -13.898 7.586 12.5 1 96.25 242 ALA B N 1
ATOM 4513 C CA . ALA B 1 242 ? -13.984 7.98 11.094 1 96.25 242 ALA B CA 1
ATOM 4514 C C . ALA B 1 242 ? -13.039 7.148 10.234 1 96.25 242 ALA B C 1
ATOM 4516 O O . ALA B 1 242 ? -13.352 6.844 9.078 1 96.25 242 ALA B O 1
ATOM 4517 N N . THR B 1 243 ? -11.891 6.797 10.773 1 97.06 243 THR B N 1
ATOM 4518 C CA . THR B 1 243 ? -10.945 5.938 10.078 1 97.06 243 THR B CA 1
ATOM 4519 C C . THR B 1 243 ? -11.57 4.582 9.766 1 97.06 243 THR B C 1
ATOM 4521 O O . THR B 1 243 ? -11.477 4.094 8.633 1 97.06 243 THR B O 1
ATOM 4524 N N . ARG B 1 244 ? -12.211 4 10.758 1 96.44 244 ARG B N 1
ATOM 4525 C CA . ARG B 1 244 ? -12.875 2.711 10.602 1 96.44 244 ARG B CA 1
ATOM 4526 C C . ARG B 1 244 ? -14.023 2.807 9.602 1 96.44 244 ARG B C 1
ATOM 4528 O O . ARG B 1 244 ? -14.25 1.881 8.82 1 96.44 244 ARG B O 1
ATOM 4535 N N . ARG B 1 245 ? -14.742 3.898 9.641 1 95.81 245 ARG B N 1
ATOM 4536 C CA . ARG B 1 245 ? -15.836 4.105 8.703 1 95.81 245 ARG B CA 1
ATOM 4537 C C . ARG B 1 245 ? -15.32 4.191 7.27 1 95.81 245 ARG B C 1
ATOM 4539 O O . ARG B 1 245 ? -15.93 3.641 6.348 1 95.81 245 ARG B O 1
ATOM 4546 N N . LEU B 1 246 ? -14.234 4.941 7.141 1 97.5 246 LEU B N 1
ATOM 4547 C CA . LEU B 1 246 ? -13.594 5.051 5.832 1 97.5 246 LEU B CA 1
ATOM 4548 C C . LEU B 1 246 ? -13.258 3.67 5.277 1 97.5 246 LEU B C 1
ATOM 4550 O O . LEU B 1 246 ? -13.469 3.406 4.09 1 97.5 246 LEU B O 1
ATOM 4554 N N . HIS B 1 247 ? -12.797 2.773 6.074 1 98.19 247 HIS B N 1
ATOM 4555 C CA . HIS B 1 247 ? -12.438 1.415 5.684 1 98.19 247 HIS B CA 1
ATOM 4556 C C . HIS B 1 247 ? -13.68 0.588 5.363 1 98.19 247 HIS B C 1
ATOM 4558 O O . HIS B 1 247 ? -13.773 0.001 4.285 1 98.19 247 HIS B O 1
ATOM 4564 N N . ARG B 1 248 ? -14.68 0.622 6.203 1 96.88 248 ARG B N 1
ATOM 4565 C CA . ARG B 1 248 ? -15.875 -0.204 6.078 1 96.88 248 ARG B CA 1
ATOM 4566 C C . ARG B 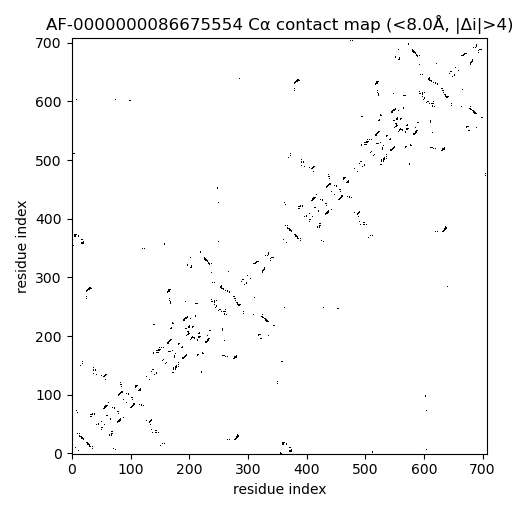1 248 ? -16.703 0.211 4.863 1 96.88 248 ARG B C 1
ATOM 4568 O O . ARG B 1 248 ? -17.25 -0.639 4.16 1 96.88 248 ARG B O 1
ATOM 4575 N N . SER B 1 249 ? -16.719 1.521 4.621 1 97.06 249 SER B N 1
ATOM 4576 C CA . SER B 1 249 ? -17.641 2.035 3.611 1 97.06 249 SER B CA 1
ATOM 4577 C C . SER B 1 249 ? -16.984 2.082 2.236 1 97.06 249 SER B C 1
ATOM 4579 O O . SER B 1 249 ? -17.656 1.952 1.214 1 97.06 249 SER B O 1
ATOM 4581 N N . HIS B 1 250 ? -15.672 2.287 2.211 1 98.44 250 HIS B N 1
ATOM 4582 C CA . HIS B 1 250 ? -15.031 2.562 0.93 1 98.44 250 HIS B CA 1
ATOM 4583 C C . HIS B 1 250 ? -13.859 1.625 0.689 1 98.44 250 HIS B C 1
ATOM 4585 O O . HIS B 1 250 ? -13.148 1.756 -0.312 1 98.44 250 HIS B O 1
ATOM 4591 N N . ALA B 1 251 ? -13.594 0.698 1.629 1 98.62 251 ALA B N 1
ATOM 4592 C CA . ALA B 1 251 ? -12.484 -0.251 1.575 1 98.62 251 ALA B CA 1
ATOM 4593 C C . ALA B 1 251 ? -11.148 0.475 1.54 1 98.62 251 ALA B C 1
ATOM 4595 O O . ALA B 1 251 ? -10.148 -0.069 1.055 1 98.62 251 ALA B O 1
ATOM 4596 N N . LEU B 1 252 ? -11.156 1.743 1.956 1 98.75 252 LEU B N 1
ATOM 4597 C CA . LEU B 1 252 ? -9.914 2.496 2.074 1 98.75 252 LEU B CA 1
ATOM 4598 C C . LEU B 1 252 ? -9.227 2.207 3.402 1 98.75 252 LEU B C 1
ATOM 4600 O O . LEU B 1 252 ? -9.766 2.52 4.469 1 98.75 252 LEU B O 1
ATOM 4604 N N . PHE B 1 253 ? -8.133 1.531 3.359 1 98.31 253 PHE B N 1
ATOM 4605 C CA . PHE B 1 253 ? -7.32 1.197 4.523 1 98.31 253 PHE B CA 1
ATOM 4606 C C . PHE B 1 253 ? -6.273 2.275 4.781 1 98.31 253 PHE B C 1
ATOM 4608 O O . PHE B 1 253 ? -5.148 2.182 4.293 1 98.31 253 PHE B O 1
ATOM 4615 N N . GLN B 1 254 ? -6.59 3.303 5.57 1 98.38 254 GLN B N 1
ATOM 4616 C CA . GLN B 1 254 ? -5.781 4.508 5.734 1 98.38 254 GLN B CA 1
ATOM 4617 C C . GLN B 1 254 ? -5.426 4.738 7.199 1 98.38 254 GLN B C 1
ATOM 4619 O O . GLN B 1 254 ? -5.953 4.062 8.086 1 98.38 254 GLN B O 1
ATOM 4624 N N . GLY B 1 255 ? -4.5 5.637 7.449 1 97.44 255 GLY B N 1
ATOM 4625 C CA . GLY B 1 255 ? -4.141 6.016 8.805 1 97.44 255 GLY B CA 1
ATOM 4626 C C . GLY B 1 255 ? -5.164 6.918 9.469 1 97.44 255 GLY B C 1
ATOM 4627 O O . GLY B 1 255 ? -6.055 7.445 8.805 1 97.44 255 GLY B O 1
ATOM 4628 N N . PRO B 1 256 ? -4.992 7.145 10.734 1 97.12 256 PRO B N 1
ATOM 4629 C CA . PRO B 1 256 ? -6.016 7.871 11.492 1 97.12 256 PRO B CA 1
ATOM 4630 C C . PRO B 1 256 ? -6.07 9.352 11.141 1 97.12 256 PRO B C 1
ATOM 4632 O O . PRO B 1 256 ? -7.098 10.008 11.352 1 97.12 256 PRO B O 1
ATOM 4635 N N . THR B 1 257 ? -4.941 9.945 10.648 1 97.81 257 THR B N 1
ATOM 4636 C CA . THR B 1 257 ? -5.027 11.328 10.195 1 97.81 257 THR B CA 1
ATOM 4637 C C . THR B 1 257 ? -5.969 11.453 9 1 97.81 257 THR B C 1
ATOM 4639 O O . THR B 1 257 ? -6.637 12.477 8.836 1 97.81 257 THR B O 1
ATOM 4642 N N . SER B 1 258 ? -6.035 10.406 8.219 1 98.69 258 SER B N 1
ATOM 4643 C CA . SER B 1 258 ? -7.016 10.352 7.141 1 98.69 258 SER B CA 1
ATOM 4644 C C . SER B 1 258 ? -8.438 10.344 7.684 1 98.69 258 SER B C 1
ATOM 4646 O O . SER B 1 258 ? -9.328 10.984 7.117 1 98.69 258 SER B O 1
ATOM 4648 N N . GLY B 1 259 ? -8.625 9.562 8.781 1 97.62 259 GLY B N 1
ATOM 4649 C CA . GLY B 1 259 ? -9.938 9.555 9.414 1 97.62 259 GLY B CA 1
ATOM 4650 C C . GLY B 1 259 ? -10.367 10.93 9.898 1 97.62 259 GLY B C 1
ATOM 4651 O O . GLY B 1 259 ? -11.516 11.328 9.695 1 97.62 259 GLY B O 1
ATOM 4652 N N . ALA B 1 260 ? -9.469 11.656 10.508 1 97.75 260 ALA B N 1
ATOM 4653 C CA . ALA B 1 260 ? -9.75 13 10.992 1 97.75 260 ALA B CA 1
ATOM 4654 C C . ALA B 1 260 ? -10.156 13.922 9.836 1 97.75 260 ALA B C 1
ATOM 4656 O O . ALA B 1 260 ? -11.164 14.625 9.922 1 97.75 260 ALA B O 1
ATOM 4657 N N . ALA B 1 261 ? -9.406 13.898 8.773 1 98.75 261 ALA B N 1
ATOM 4658 C CA . ALA B 1 261 ? -9.703 14.727 7.605 1 98.75 261 ALA B CA 1
ATOM 4659 C C . ALA B 1 261 ? -11.023 14.32 6.957 1 98.75 261 ALA B C 1
ATOM 4661 O O . ALA B 1 261 ? -11.812 15.172 6.547 1 98.75 261 ALA B O 1
ATOM 4662 N N . TYR B 1 262 ? -11.242 13.031 6.848 1 98.62 262 TYR B N 1
ATOM 4663 C CA . TYR B 1 262 ? -12.461 12.492 6.258 1 98.62 262 TYR B CA 1
ATOM 4664 C C . TYR B 1 262 ? -13.688 12.938 7.043 1 98.62 262 TYR B C 1
ATOM 4666 O O . TYR B 1 262 ? -14.719 13.273 6.457 1 98.62 262 TYR B O 1
ATOM 4674 N N . LEU B 1 263 ? -13.57 12.914 8.383 1 97.62 263 LEU B N 1
ATOM 4675 C CA . LEU B 1 263 ? -14.656 13.359 9.25 1 97.62 263 LEU B CA 1
ATOM 4676 C C . LEU B 1 263 ? -15.094 14.773 8.891 1 97.62 263 LEU B C 1
ATOM 4678 O O . LEU B 1 263 ? -16.281 15.016 8.641 1 97.62 263 LEU B O 1
ATOM 4682 N N . ALA B 1 264 ? -14.164 15.664 8.773 1 98.44 264 ALA B N 1
ATOM 4683 C CA . ALA B 1 264 ? -14.445 17.062 8.453 1 98.44 264 ALA B CA 1
ATOM 4684 C C . ALA B 1 264 ? -14.906 17.219 7.004 1 98.44 264 ALA B C 1
ATOM 4686 O O . ALA B 1 264 ? -15.844 17.969 6.719 1 98.44 264 ALA B O 1
ATOM 4687 N N . ALA B 1 265 ? -14.305 16.516 6.113 1 98.81 265 ALA B N 1
ATOM 4688 C CA . ALA B 1 265 ? -14.609 16.609 4.691 1 98.81 265 ALA B CA 1
ATOM 4689 C C . ALA B 1 265 ? -16.031 16.141 4.402 1 98.81 265 ALA B C 1
ATOM 4691 O O . ALA B 1 265 ? -16.766 16.766 3.637 1 98.81 265 ALA B O 1
ATOM 4692 N N . ARG B 1 266 ? -16.344 15.008 4.98 1 97.94 266 ARG B N 1
ATOM 4693 C CA . ARG B 1 266 ? -17.688 14.469 4.773 1 97.94 266 ARG B CA 1
ATOM 4694 C C . ARG B 1 266 ? -18.75 15.438 5.281 1 97.94 266 ARG B C 1
ATOM 4696 O O . ARG B 1 266 ? -19.75 15.672 4.609 1 97.94 266 ARG B O 1
ATOM 4703 N N . TRP B 1 267 ? -18.531 15.945 6.453 1 97.69 267 TRP B N 1
ATOM 4704 C CA . TRP B 1 267 ? -19.438 16.922 7.035 1 97.69 267 TRP B CA 1
ATOM 4705 C C . TRP B 1 267 ? -19.609 18.125 6.109 1 97.69 267 TRP B C 1
ATOM 4707 O O . TRP B 1 267 ? -20.734 18.547 5.82 1 97.69 267 TRP B O 1
ATOM 4717 N N . TRP B 1 268 ? -18.547 18.656 5.617 1 98.44 268 TRP B N 1
ATOM 4718 C CA . TRP B 1 268 ? -18.594 19.828 4.754 1 98.44 268 TRP B CA 1
ATOM 4719 C C . TRP B 1 268 ? -19.266 19.5 3.426 1 98.44 268 TRP B C 1
ATOM 4721 O O . TRP B 1 268 ? -20.125 20.266 2.955 1 98.44 268 TRP B O 1
ATOM 4731 N N . ALA B 1 269 ? -18.875 18.438 2.799 1 98.5 269 ALA B N 1
ATOM 4732 C CA . ALA B 1 269 ? -19.406 18.047 1.492 1 98.5 269 ALA B CA 1
ATOM 4733 C C . ALA B 1 269 ? -20.922 17.844 1.546 1 98.5 269 ALA B C 1
ATOM 4735 O O . ALA B 1 269 ? -21.625 18.219 0.612 1 98.5 269 ALA B O 1
ATOM 4736 N N . ASP B 1 270 ? -21.344 17.266 2.645 1 97.5 270 ASP B N 1
ATOM 4737 C CA . ASP B 1 270 ? -22.781 17.031 2.82 1 97.5 270 ASP B CA 1
ATOM 4738 C C . ASP B 1 270 ? -23.547 18.359 2.834 1 97.5 270 ASP B C 1
ATOM 4740 O O . ASP B 1 270 ? -24.703 18.406 2.406 1 97.5 270 ASP B O 1
ATOM 4744 N N . ARG B 1 271 ? -22.953 19.375 3.221 1 97.44 271 ARG B N 1
ATOM 4745 C CA . ARG B 1 271 ? -23.594 20.672 3.391 1 97.44 271 ARG B CA 1
ATOM 4746 C C . ARG B 1 271 ? -23.359 21.562 2.176 1 97.44 271 ARG B C 1
ATOM 4748 O O . ARG B 1 271 ? -23.984 22.609 2.045 1 97.44 271 ARG B O 1
ATOM 4755 N N . ASN B 1 272 ? -22.516 21.125 1.325 1 98.38 272 ASN B N 1
ATOM 4756 C CA . ASN B 1 272 ? -22.219 21.844 0.091 1 98.38 272 ASN B CA 1
ATOM 4757 C C . ASN B 1 272 ? -22.297 20.922 -1.125 1 98.38 272 ASN B C 1
ATOM 4759 O O . ASN B 1 272 ? -21.312 20.766 -1.845 1 98.38 272 ASN B O 1
ATOM 4763 N N . PRO B 1 273 ? -23.5 20.406 -1.493 1 97.75 273 PRO B N 1
ATOM 4764 C CA . PRO B 1 273 ? -23.641 19.344 -2.5 1 97.75 273 PRO B CA 1
ATOM 4765 C C . PRO B 1 273 ? -23.25 19.812 -3.902 1 97.75 273 PRO B C 1
ATOM 4767 O O . PRO B 1 273 ? -23 19 -4.785 1 97.75 273 PRO B O 1
ATOM 4770 N N . GLN B 1 274 ? -23.125 21.125 -4.137 1 97.5 274 GLN B N 1
ATOM 4771 C CA . GLN B 1 274 ? -22.812 21.641 -5.469 1 97.5 274 GLN B CA 1
ATOM 4772 C C . GLN B 1 274 ? -21.312 21.875 -5.629 1 97.5 274 GLN B C 1
ATOM 4774 O O . GLN B 1 274 ? -20.844 22.188 -6.723 1 97.5 274 GLN B O 1
ATOM 4779 N N . ALA B 1 275 ? -20.594 21.75 -4.547 1 98.38 275 ALA B N 1
ATOM 4780 C CA . ALA B 1 275 ? -19.156 22 -4.555 1 98.38 275 ALA B CA 1
ATOM 4781 C C . ALA B 1 275 ? -18.375 20.688 -4.57 1 98.38 275 ALA B C 1
ATOM 4783 O O . ALA B 1 275 ? -18.781 19.703 -3.936 1 98.38 275 ALA B O 1
ATOM 4784 N N . ARG B 1 276 ? -17.281 20.656 -5.289 1 98.25 276 ARG B N 1
ATOM 4785 C CA . ARG B 1 276 ? -16.391 19.5 -5.316 1 98.25 276 ARG B CA 1
ATOM 4786 C C . ARG B 1 276 ? -15.312 19.625 -4.238 1 98.25 276 ARG B C 1
ATOM 4788 O O . ARG B 1 276 ? -14.523 20.562 -4.238 1 98.25 276 ARG B O 1
ATOM 4795 N N . CYS B 1 277 ? -15.281 18.672 -3.365 1 98.88 277 CYS B N 1
ATOM 4796 C CA . CYS B 1 277 ? -14.344 18.641 -2.244 1 98.88 277 CYS B CA 1
ATOM 4797 C C . CYS B 1 277 ? -13.344 17.5 -2.412 1 98.88 277 CYS B C 1
ATOM 4799 O O . CYS B 1 277 ? -13.711 16.406 -2.826 1 98.88 277 CYS B O 1
ATOM 4801 N N . VAL B 1 278 ? -12.078 17.797 -2.152 1 98.94 278 VAL B N 1
ATOM 4802 C CA . VAL B 1 278 ? -11.047 16.766 -2.104 1 98.94 278 VAL B CA 1
ATOM 4803 C C . VAL B 1 278 ? -10.484 16.656 -0.688 1 98.94 278 VAL B C 1
ATOM 4805 O O . VAL B 1 278 ? -10.133 17.672 -0.081 1 98.94 278 VAL B O 1
ATOM 4808 N N . VAL B 1 279 ? -10.461 15.5 -0.154 1 98.94 279 VAL B N 1
ATOM 4809 C CA . VAL B 1 279 ? -9.828 15.258 1.137 1 98.94 279 VAL B CA 1
ATOM 4810 C C . VAL B 1 279 ? -8.492 14.539 0.931 1 98.94 279 VAL B C 1
ATOM 4812 O O . VAL B 1 279 ? -8.406 13.586 0.151 1 98.94 279 VAL B O 1
ATOM 4815 N N . LEU B 1 280 ? -7.414 15.055 1.55 1 98.94 280 LEU B N 1
ATOM 4816 C CA . LEU B 1 280 ? -6.102 14.422 1.485 1 98.94 280 LEU B CA 1
ATOM 4817 C C . LEU B 1 280 ? -5.988 13.297 2.508 1 98.94 280 LEU B C 1
ATOM 4819 O O . LEU B 1 280 ? -6.207 13.516 3.701 1 98.94 280 LEU B O 1
ATOM 4823 N N . LEU B 1 281 ? -5.66 12.086 2.051 1 98.88 281 LEU B N 1
ATOM 4824 C CA . LEU B 1 281 ? -5.461 10.898 2.871 1 98.88 281 LEU B CA 1
ATOM 4825 C C . LEU B 1 281 ? -4.004 10.445 2.838 1 98.88 281 LEU B C 1
ATOM 4827 O O . LEU B 1 281 ? -3.586 9.75 1.914 1 98.88 281 LEU B O 1
ATOM 4831 N N . PRO B 1 282 ? -3.238 10.797 3.832 1 98.19 282 PRO B N 1
ATOM 4832 C CA . PRO B 1 282 ? -1.786 10.945 3.701 1 98.19 282 PRO B CA 1
ATOM 4833 C C . PRO B 1 282 ? -1.063 9.609 3.592 1 98.19 282 PRO B C 1
ATOM 4835 O O . PRO B 1 282 ? 0.03 9.531 3.025 1 98.19 282 PRO B O 1
ATOM 4838 N N . ASP B 1 283 ? -1.614 8.523 4.238 1 96.94 283 ASP B N 1
ATOM 4839 C CA . ASP B 1 283 ? -0.856 7.273 4.254 1 96.94 283 ASP B CA 1
ATOM 4840 C C . ASP B 1 283 ? -1.778 6.074 4.457 1 96.94 283 ASP B C 1
ATOM 4842 O O . ASP B 1 283 ? -2.951 6.234 4.797 1 96.94 283 ASP B O 1
ATOM 4846 N N . GLU B 1 284 ? -1.193 4.934 4.312 1 96.31 284 GLU B N 1
ATOM 4847 C CA . GLU B 1 284 ? -1.951 3.691 4.434 1 96.31 284 GLU B CA 1
ATOM 4848 C C . GLU B 1 284 ? -2.041 3.24 5.887 1 96.31 284 GLU B C 1
ATOM 4850 O O . GLU B 1 284 ? -1.339 3.768 6.75 1 96.31 284 GLU B O 1
ATOM 4855 N N . GLY B 1 285 ? -2.885 2.289 6.125 1 95.94 285 GLY B N 1
ATOM 4856 C CA . GLY B 1 285 ? -3.285 1.938 7.477 1 95.94 285 GLY B CA 1
ATOM 4857 C C . GLY B 1 285 ? -2.391 0.889 8.109 1 95.94 285 GLY B C 1
ATOM 4858 O O . GLY B 1 285 ? -2.502 0.614 9.305 1 95.94 285 GLY B O 1
ATOM 4859 N N . TYR B 1 286 ? -1.396 0.348 7.453 1 94.19 286 TYR B N 1
ATOM 4860 C CA . TYR B 1 286 ? -0.657 -0.821 7.918 1 94.19 286 TYR B CA 1
ATOM 4861 C C . TYR B 1 286 ? 0.118 -0.508 9.188 1 94.19 286 TYR B C 1
ATOM 4863 O O . TYR B 1 286 ? 0.265 -1.367 10.062 1 94.19 286 TYR B O 1
ATOM 4871 N N . ARG B 1 287 ? 0.539 0.708 9.32 1 89.88 287 ARG B N 1
ATOM 4872 C CA . ARG B 1 287 ? 1.271 1.104 10.523 1 89.88 287 ARG B CA 1
ATOM 4873 C C . ARG B 1 287 ? 0.354 1.127 11.742 1 89.88 287 ARG B C 1
ATOM 4875 O O . ARG B 1 287 ? 0.827 1.155 12.875 1 89.88 287 ARG B O 1
ATOM 4882 N N . TYR B 1 288 ? -0.932 1.075 11.477 1 93.06 288 TYR B N 1
ATOM 4883 C CA . TYR B 1 288 ? -1.891 1.299 12.555 1 93.06 288 TYR B CA 1
ATOM 4884 C C . TYR B 1 288 ? -2.74 0.057 12.789 1 93.06 288 TYR B C 1
ATOM 4886 O O . TYR B 1 288 ? -3.73 0.108 13.523 1 93.06 288 TYR B O 1
ATOM 4894 N N . GLN B 1 289 ? -2.332 -1.044 12.195 1 92.88 289 GLN B N 1
ATOM 4895 C CA . GLN B 1 289 ? -3.141 -2.258 12.242 1 92.88 289 GLN B CA 1
ATOM 4896 C C . GLN B 1 289 ? -3.291 -2.766 13.672 1 92.88 289 GLN B C 1
ATOM 4898 O O . GLN B 1 289 ? -4.312 -3.365 14.016 1 92.88 289 GLN B O 1
ATOM 4903 N N . ALA B 1 290 ? -2.316 -2.451 14.547 1 90 290 ALA B N 1
ATOM 4904 C CA . ALA B 1 290 ? -2.336 -2.945 15.922 1 90 290 ALA B CA 1
ATOM 4905 C C . ALA B 1 290 ? -2.91 -1.897 16.875 1 90 290 ALA B C 1
ATOM 4907 O O . ALA B 1 290 ? -2.881 -2.074 18.094 1 90 290 ALA B O 1
ATOM 4908 N N . THR B 1 291 ? -3.406 -0.785 16.359 1 92.31 291 THR B N 1
ATOM 4909 C CA . THR B 1 291 ? -4.004 0.275 17.156 1 92.31 291 THR B CA 1
ATOM 4910 C C . THR B 1 291 ? -5.426 0.572 16.703 1 92.31 291 THR B C 1
ATOM 4912 O O . THR B 1 291 ? -6.359 -0.159 17.031 1 92.31 291 THR B O 1
ATOM 4915 N N . VAL B 1 292 ? -5.566 1.419 15.719 1 94.94 292 VAL B N 1
ATOM 4916 C CA . VAL B 1 292 ? -6.887 1.919 15.336 1 94.94 292 VAL B CA 1
ATOM 4917 C C . VAL B 1 292 ? -7.715 0.788 14.734 1 94.94 292 VAL B C 1
ATOM 4919 O O . VAL B 1 292 ? -8.945 0.801 14.82 1 94.94 292 VAL B O 1
ATOM 4922 N N . TYR B 1 293 ? -7.094 -0.209 14.203 1 95.94 293 TYR B N 1
ATOM 4923 C CA . TYR B 1 293 ? -7.812 -1.302 13.555 1 95.94 293 TYR B CA 1
ATOM 4924 C C . TYR B 1 293 ? -7.902 -2.514 14.477 1 95.94 293 TYR B C 1
ATOM 4926 O O . TYR B 1 293 ? -8.305 -3.6 14.047 1 95.94 293 TYR B O 1
ATOM 4934 N N . ASP B 1 294 ? -7.52 -2.367 15.703 1 95.31 294 ASP B N 1
ATOM 4935 C CA . ASP B 1 294 ? -7.602 -3.404 16.719 1 95.31 294 ASP B CA 1
ATOM 4936 C C . ASP B 1 294 ? -8.633 -3.043 17.797 1 95.31 294 ASP B C 1
ATOM 4938 O O . ASP B 1 294 ? -8.406 -2.145 18.609 1 95.31 294 ASP B O 1
ATOM 4942 N N . ASP B 1 295 ? -9.695 -3.793 17.844 1 93.88 295 ASP B N 1
ATOM 4943 C CA . ASP B 1 295 ? -10.781 -3.521 18.781 1 93.88 295 ASP B CA 1
ATOM 4944 C C . ASP B 1 295 ? -10.289 -3.594 20.234 1 93.88 295 ASP B C 1
ATOM 4946 O O . ASP B 1 295 ? -10.711 -2.799 21.078 1 93.88 295 ASP B O 1
ATOM 4950 N N . ASP B 1 296 ? -9.477 -4.582 20.5 1 94.12 296 ASP B N 1
ATOM 4951 C CA . ASP B 1 296 ? -8.969 -4.723 21.859 1 94.12 296 ASP B CA 1
ATOM 4952 C C . ASP B 1 296 ? -8.133 -3.508 22.266 1 94.12 296 ASP B C 1
ATOM 4954 O O . ASP B 1 296 ? -8.234 -3.035 23.391 1 94.12 296 ASP B O 1
ATOM 4958 N N . TRP B 1 297 ? -7.305 -3.047 21.359 1 94.31 297 TRP B N 1
ATOM 4959 C CA . TRP B 1 297 ? -6.508 -1.854 21.625 1 94.31 297 TRP B CA 1
ATOM 4960 C C . TRP B 1 297 ? -7.406 -0.647 21.891 1 94.31 297 TRP B C 1
ATOM 4962 O O . TRP B 1 297 ? -7.16 0.127 22.828 1 94.31 297 TRP B O 1
ATOM 4972 N N . LEU B 1 298 ? -8.453 -0.454 21.062 1 94.31 298 LEU B N 1
ATOM 4973 C CA . LEU B 1 298 ? -9.375 0.664 21.219 1 94.31 298 LEU B CA 1
ATOM 4974 C C . LEU B 1 298 ? -10.055 0.624 22.594 1 94.31 298 LEU B C 1
ATOM 4976 O O . LEU B 1 298 ? -10.117 1.641 23.281 1 94.31 298 LEU B O 1
ATOM 4980 N N . VAL B 1 299 ? -10.469 -0.533 23 1 93.06 299 VAL B N 1
ATOM 4981 C CA . VAL B 1 299 ? -11.133 -0.71 24.281 1 93.06 299 VAL B CA 1
ATOM 4982 C C . VAL B 1 299 ? -10.156 -0.399 25.422 1 93.06 299 VAL B C 1
ATOM 4984 O O . VAL B 1 299 ? -10.492 0.341 26.344 1 93.06 299 VAL B O 1
ATOM 4987 N N . HIS B 1 300 ? -9.008 -0.936 25.297 1 93.75 300 HIS B N 1
ATOM 4988 C CA . HIS B 1 300 ? -7.992 -0.778 26.344 1 93.75 300 HIS B CA 1
ATOM 4989 C C . HIS B 1 300 ? -7.586 0.684 26.5 1 93.75 300 HIS B C 1
ATOM 4991 O O . HIS B 1 300 ? -7.246 1.124 27.594 1 93.75 300 HIS B O 1
ATOM 4997 N N . ASN B 1 301 ? -7.719 1.436 25.391 1 91.94 301 ASN B N 1
ATOM 4998 C CA . ASN B 1 301 ? -7.297 2.832 25.438 1 91.94 301 ASN B CA 1
ATOM 4999 C C . ASN B 1 301 ? -8.492 3.775 25.547 1 91.94 301 ASN B C 1
ATOM 5001 O O . ASN B 1 301 ? -8.359 4.98 25.312 1 91.94 301 ASN B O 1
ATOM 5005 N N . GLY B 1 302 ? -9.656 3.213 25.797 1 87.81 302 GLY B N 1
ATOM 5006 C CA . GLY B 1 302 ? -10.828 3.994 26.172 1 87.81 302 GLY B CA 1
ATOM 5007 C C . GLY B 1 302 ? -11.578 4.562 24.984 1 87.81 302 GLY B C 1
ATOM 5008 O O . GLY B 1 302 ? -12.258 5.582 25.109 1 87.81 302 GLY B O 1
ATOM 5009 N N . HIS B 1 303 ? -11.406 3.977 23.812 1 87.19 303 HIS B N 1
ATOM 5010 C CA . HIS B 1 303 ? -12.047 4.5 22.609 1 87.19 303 HIS B CA 1
ATOM 5011 C C . HIS B 1 303 ? -13.25 3.646 22.219 1 87.19 303 HIS B C 1
ATOM 5013 O O . HIS B 1 303 ? -13.398 3.283 21.047 1 87.19 303 HIS B O 1
ATOM 5019 N N . THR B 1 304 ? -14.031 3 23.062 1 72 304 THR B N 1
ATOM 5020 C CA . THR B 1 304 ? -15.125 2.076 22.797 1 72 304 THR B CA 1
ATOM 5021 C C . THR B 1 304 ? -16.438 2.836 22.578 1 72 304 THR B C 1
ATOM 5023 O O . THR B 1 304 ? -17.453 2.242 22.219 1 72 304 THR B O 1
ATOM 5026 N N . GLY B 1 305 ? -16.406 4.121 22.734 1 61.62 305 GLY B N 1
ATOM 5027 C CA . GLY B 1 305 ? -17.719 4.762 22.719 1 61.62 305 GLY B CA 1
ATOM 5028 C C . GLY B 1 305 ? -18.156 5.195 21.344 1 61.62 305 GLY B C 1
ATOM 5029 O O . GLY B 1 305 ? -17.375 5.156 20.391 1 61.62 305 GLY B O 1
ATOM 5030 N N . THR B 1 306 ? -19.578 5.066 21.156 1 60.09 306 THR B N 1
ATOM 5031 C CA . THR B 1 306 ? -20.203 5.609 19.953 1 60.09 306 THR B CA 1
ATOM 5032 C C . THR B 1 306 ? -19.859 7.09 19.797 1 60.09 306 THR B C 1
ATOM 5034 O O . THR B 1 306 ? -19.891 7.848 20.766 1 60.09 306 THR B O 1
ATOM 5037 N N . VAL B 1 307 ? -18.953 7.328 18.891 1 64.38 307 VAL B N 1
ATOM 5038 C CA . VAL B 1 307 ? -18.703 8.734 18.609 1 64.38 307 VAL B CA 1
ATOM 5039 C C . VAL B 1 307 ? -19.875 9.32 17.812 1 64.38 307 VAL B C 1
ATOM 5041 O O . VAL B 1 307 ? -20.219 8.805 16.75 1 64.38 307 VAL B O 1
ATOM 5044 N N . SER B 1 308 ? -20.969 9.75 18.5 1 57.03 308 SER B N 1
ATOM 5045 C CA . SER B 1 308 ? -22.188 10.25 17.875 1 57.03 308 SER B CA 1
ATOM 5046 C C . SER B 1 308 ? -21.984 11.672 17.344 1 57.03 308 SER B C 1
ATOM 5048 O O . SER B 1 308 ? -22.297 12.641 18.047 1 57.03 308 SER B O 1
ATOM 5050 N N . ALA B 1 309 ? -20.859 12.086 16.812 1 60.56 309 ALA B N 1
ATOM 5051 C CA . ALA B 1 309 ? -20.969 13.531 16.656 1 60.56 309 ALA B CA 1
ATOM 5052 C C . ALA B 1 309 ? -21.672 13.898 15.367 1 60.56 309 ALA B C 1
ATOM 5054 O O . ALA B 1 309 ? -21.328 13.414 14.289 1 60.56 309 ALA B O 1
ATOM 5055 N N . ASP B 1 310 ? -23 14.438 15.43 1 72.5 310 ASP B N 1
ATOM 5056 C CA . ASP B 1 310 ? -23.766 14.984 14.312 1 72.5 310 ASP B CA 1
ATOM 5057 C C . ASP B 1 310 ? -22.953 16.047 13.562 1 72.5 310 ASP B C 1
ATOM 5059 O O . ASP B 1 310 ? -23.188 16.281 12.367 1 72.5 310 ASP B O 1
ATOM 5063 N N . GLY B 1 311 ? -21.906 16.641 14.211 1 90.94 311 GLY B N 1
ATOM 5064 C CA . GLY B 1 311 ? -21.125 17.719 13.617 1 90.94 311 GLY B CA 1
ATOM 5065 C C . GLY B 1 311 ? -20.25 18.453 14.625 1 90.94 311 GLY B C 1
ATOM 5066 O O . GLY B 1 311 ? -20.344 18.203 15.828 1 90.94 311 GLY B O 1
ATOM 5067 N N . PRO B 1 312 ? -19.422 19.328 14.172 1 95.62 312 PRO B N 1
ATOM 5068 C CA . PRO B 1 312 ? -18.531 20.078 15.055 1 95.62 312 PRO B CA 1
ATOM 5069 C C . PRO B 1 312 ? -19.25 21.188 15.82 1 95.62 312 PRO B C 1
ATOM 5071 O O . PRO B 1 312 ? -20.172 21.797 15.289 1 95.62 312 PRO B O 1
ATOM 5074 N N . ALA B 1 313 ? -18.859 21.438 17.062 1 94.12 313 ALA B N 1
ATOM 5075 C CA . ALA B 1 313 ? -19.25 22.656 17.75 1 94.12 313 ALA B CA 1
ATOM 5076 C C . ALA B 1 313 ? -18.547 23.875 17.156 1 94.12 313 ALA B C 1
ATOM 5078 O O . ALA B 1 313 ? -17.328 23.859 16.953 1 94.12 313 ALA B O 1
ATOM 5079 N N . VAL B 1 314 ? -19.281 24.938 16.953 1 95.62 314 VAL B N 1
ATOM 5080 C CA . VAL B 1 314 ? -18.703 26.172 16.406 1 95.62 314 VAL B CA 1
ATOM 5081 C C . VAL B 1 314 ? -18.141 27.016 17.547 1 95.62 314 VAL B C 1
ATOM 5083 O O . VAL B 1 314 ? -18.812 27.266 18.547 1 95.62 314 VAL B O 1
ATOM 5086 N N . VAL B 1 315 ? -16.938 27.422 17.375 1 95.5 315 VAL B N 1
ATOM 5087 C CA . VAL B 1 315 ? -16.312 28.25 18.406 1 95.5 315 VAL B CA 1
ATOM 5088 C C . VAL B 1 315 ? -15.82 29.562 17.797 1 95.5 315 VAL B C 1
ATOM 5090 O O . VAL B 1 315 ? -15.562 29.625 16.594 1 95.5 315 VAL B O 1
ATOM 5093 N N . ALA B 1 316 ? -15.672 30.594 18.625 1 94.69 316 ALA B N 1
ATOM 5094 C CA . ALA B 1 316 ? -15.242 31.922 18.156 1 94.69 316 ALA B CA 1
ATOM 5095 C C . ALA B 1 316 ? -13.734 32.094 18.328 1 94.69 316 ALA B C 1
ATOM 5097 O O . ALA B 1 316 ? -13.148 33 17.734 1 94.69 316 ALA B O 1
ATOM 5098 N N . ALA B 1 317 ? -13.172 31.219 19.125 1 94.69 317 ALA B N 1
ATOM 5099 C CA . ALA B 1 317 ? -11.734 31.203 19.359 1 94.69 317 ALA B CA 1
ATOM 5100 C C . ALA B 1 317 ? -11.219 29.766 19.5 1 94.69 317 ALA B C 1
ATOM 5102 O O . ALA B 1 317 ? -12 28.844 19.75 1 94.69 317 ALA B O 1
ATOM 5103 N N . PRO B 1 318 ? -9.938 29.609 19.281 1 94.88 318 PRO B N 1
ATOM 5104 C CA . PRO B 1 318 ? -9.406 28.25 19.422 1 94.88 318 PRO B CA 1
ATOM 5105 C C . PRO B 1 318 ? -9.734 27.625 20.781 1 94.88 318 PRO B C 1
ATOM 5107 O O . PRO B 1 318 ? -9.664 28.297 21.812 1 94.88 318 PRO B O 1
ATOM 5110 N N . PRO B 1 319 ? -10.086 26.406 20.734 1 89.31 319 PRO B N 1
ATOM 5111 C CA . PRO B 1 319 ? -10.539 25.781 21.984 1 89.31 319 PRO B CA 1
ATOM 5112 C C . PRO B 1 319 ? -9.398 25.516 22.969 1 89.31 319 PRO B C 1
ATOM 5114 O O . PRO B 1 319 ? -8.312 25.094 22.547 1 89.31 319 PRO B O 1
ATOM 5117 N N . ALA B 1 320 ? -9.703 25.875 24.203 1 79.69 320 ALA B N 1
ATOM 5118 C CA . ALA B 1 320 ? -8.711 25.625 25.25 1 79.69 320 ALA B CA 1
ATOM 5119 C C . ALA B 1 320 ? -8.734 24.172 25.703 1 79.69 320 ALA B C 1
ATOM 5121 O O . ALA B 1 320 ? -7.711 23.609 26.109 1 79.69 320 ALA B O 1
ATOM 5122 N N . ASP B 1 321 ? -10.07 23.703 25.656 1 75.5 321 ASP B N 1
ATOM 5123 C CA . ASP B 1 321 ? -10.266 22.312 26.078 1 75.5 321 ASP B CA 1
ATOM 5124 C C . ASP B 1 321 ? -10.617 21.422 24.891 1 75.5 321 ASP B C 1
ATOM 5126 O O . ASP B 1 321 ? -10.992 21.922 23.828 1 75.5 321 ASP B O 1
ATOM 5130 N N . GLY B 1 322 ? -10.25 20.078 24.906 1 77.94 322 GLY B N 1
ATOM 5131 C CA . GLY B 1 322 ? -10.203 19.234 23.719 1 77.94 322 GLY B CA 1
ATOM 5132 C C . GLY B 1 322 ? -11.031 17.969 23.844 1 77.94 322 GLY B C 1
ATOM 5133 O O . GLY B 1 322 ? -10.562 16.891 23.516 1 77.94 322 GLY B O 1
ATOM 5134 N N . ASP B 1 323 ? -12.414 18.25 24.141 1 80.69 323 ASP B N 1
ATOM 5135 C CA . ASP B 1 323 ? -13.07 16.984 24.438 1 80.69 323 ASP B CA 1
ATOM 5136 C C . ASP B 1 323 ? -14.109 16.641 23.375 1 80.69 323 ASP B C 1
ATOM 5138 O O . ASP B 1 323 ? -14.844 15.664 23.516 1 80.69 323 ASP B O 1
ATOM 5142 N N . ARG B 1 324 ? -14.141 17.562 22.375 1 90.62 324 ARG B N 1
ATOM 5143 C CA . ARG B 1 324 ? -15.094 17.25 21.312 1 90.62 324 ARG B CA 1
ATOM 5144 C C . ARG B 1 324 ? -14.656 17.859 19.984 1 90.62 324 ARG B C 1
ATOM 5146 O O . ARG B 1 324 ? -13.781 18.734 19.953 1 90.62 324 ARG B O 1
ATOM 5153 N N . TRP B 1 325 ? -15.32 17.438 18.969 1 95.25 325 TRP B N 1
ATOM 5154 C CA . TRP B 1 325 ? -15.109 17.969 17.625 1 95.25 325 TRP B CA 1
ATOM 5155 C C . TRP B 1 325 ? -15.555 19.438 17.547 1 95.25 325 TRP B C 1
ATOM 5157 O O . TRP B 1 325 ? -16.719 19.75 17.828 1 95.25 325 TRP B O 1
ATOM 5167 N N . THR B 1 326 ? -14.633 20.344 17.188 1 95.94 326 THR B N 1
ATOM 5168 C CA . THR B 1 326 ? -14.914 21.781 17.125 1 95.94 326 THR B CA 1
ATOM 5169 C C . THR B 1 326 ? -14.438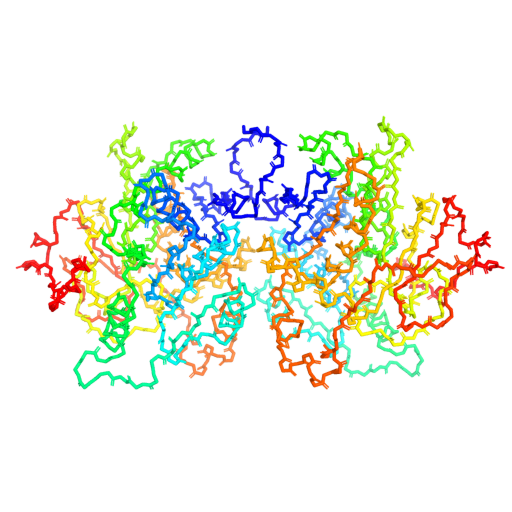 22.359 15.789 1 95.94 326 THR B C 1
ATOM 5171 O O . THR B 1 326 ? -13.594 21.766 15.117 1 95.94 326 THR B O 1
ATOM 5174 N N . ARG B 1 327 ? -15.023 23.422 15.383 1 97.06 327 ARG B N 1
ATOM 5175 C CA . ARG B 1 327 ? -14.602 24.125 14.172 1 97.06 327 ARG B CA 1
ATOM 5176 C C . ARG B 1 327 ? -14.602 25.641 14.383 1 97.06 327 ARG B C 1
ATOM 5178 O O . ARG B 1 327 ? -15.367 26.156 15.195 1 97.06 327 ARG B O 1
ATOM 5185 N N . LEU B 1 328 ? -13.805 26.297 13.711 1 98.19 328 LEU B N 1
ATOM 5186 C CA . LEU B 1 328 ? -13.672 27.75 13.734 1 98.19 328 LEU B CA 1
ATOM 5187 C C . LEU B 1 328 ? -13.531 28.312 12.32 1 98.19 328 LEU B C 1
ATOM 5189 O O . LEU B 1 328 ? -12.766 27.781 11.516 1 98.19 328 LEU B O 1
ATOM 5193 N N . ASP B 1 329 ? -14.32 29.328 11.992 1 98.56 329 ASP B N 1
ATOM 5194 C CA . ASP B 1 329 ? -14.094 30.078 10.758 1 98.56 329 ASP B CA 1
ATOM 5195 C C . ASP B 1 329 ? -12.812 30.906 10.852 1 98.56 329 ASP B C 1
ATOM 5197 O O . ASP B 1 329 ? -12.797 31.969 11.469 1 98.56 329 ASP B O 1
ATOM 5201 N N . TRP B 1 330 ? -11.82 30.406 10.273 1 98.62 330 TRP B N 1
ATOM 5202 C CA . TRP B 1 330 ? -10.531 31.078 10.336 1 98.62 330 TRP B CA 1
ATOM 5203 C C . TRP B 1 330 ? -10.484 32.281 9.398 1 98.62 330 TRP B C 1
ATOM 5205 O O . TRP B 1 330 ? -9.883 33.312 9.719 1 98.62 330 TRP B O 1
ATOM 5215 N N . ASN B 1 331 ? -11.109 32.156 8.219 1 98.44 331 ASN B N 1
ATOM 5216 C CA . ASN B 1 331 ? -11.359 33.219 7.254 1 98.44 331 ASN B CA 1
ATOM 5217 C C . ASN B 1 331 ? -10.055 33.812 6.715 1 98.44 331 ASN B C 1
ATOM 5219 O O . ASN B 1 331 ? -9.938 35.031 6.543 1 98.44 331 ASN B O 1
ATOM 5223 N N . ARG B 1 332 ? -9.031 33 6.598 1 98.56 332 ARG B N 1
ATOM 5224 C CA . ARG B 1 332 ? -7.762 33.344 5.969 1 98.56 332 ARG B CA 1
ATOM 5225 C C . ARG B 1 332 ? -7.047 34.438 6.738 1 98.56 332 ARG B C 1
ATOM 5227 O O . ARG B 1 332 ? -6.402 35.312 6.145 1 98.56 332 ARG B O 1
ATOM 5234 N N . ARG B 1 333 ? -7.27 34.406 8.055 1 98.38 333 ARG B N 1
ATOM 5235 C CA . ARG B 1 333 ? -6.617 35.406 8.93 1 98.38 333 ARG B CA 1
ATOM 5236 C C . ARG B 1 333 ? -5.273 34.875 9.43 1 98.38 333 ARG B C 1
ATOM 5238 O O . ARG B 1 333 ? -5.02 33.656 9.383 1 98.38 333 ARG B O 1
ATOM 5245 N N . THR B 1 334 ? -4.465 35.812 9.867 1 97.94 334 THR B N 1
ATOM 5246 C CA . THR B 1 334 ? -3.189 35.438 10.461 1 97.94 334 THR B CA 1
ATOM 5247 C C . THR B 1 334 ? -3.404 34.812 11.828 1 97.94 334 THR B C 1
ATOM 5249 O O . THR B 1 334 ? -4.473 34.938 12.43 1 97.94 334 THR B O 1
ATOM 5252 N N . TYR B 1 335 ? -2.428 34.094 12.219 1 97.69 335 TYR B N 1
ATOM 5253 C CA . TYR B 1 335 ? -2.461 33.531 13.562 1 97.69 335 TYR B CA 1
ATOM 5254 C C . TYR B 1 335 ? -2.738 34.594 14.609 1 97.69 335 TYR B C 1
ATOM 5256 O O . TYR B 1 335 ? -3.602 34.406 15.477 1 97.69 335 TYR B O 1
ATOM 5264 N N . ALA B 1 336 ? -2.07 35.719 14.547 1 96.19 336 ALA B N 1
ATOM 5265 C CA . ALA B 1 336 ? -2.18 36.781 15.523 1 96.19 336 ALA B CA 1
ATOM 5266 C C . ALA B 1 336 ? -3.584 37.375 15.523 1 96.19 336 ALA B C 1
ATOM 5268 O O . ALA B 1 336 ? -4.102 37.75 16.578 1 96.19 336 ALA B O 1
ATOM 5269 N N . GLU B 1 337 ? -4.16 37.5 14.391 1 97.12 337 GLU B N 1
ATOM 5270 C CA . GLU B 1 337 ? -5.504 38.062 14.289 1 97.12 337 GLU B CA 1
ATOM 5271 C C . GLU B 1 337 ? -6.527 37.156 14.984 1 97.12 337 GLU B C 1
ATOM 5273 O O . GLU B 1 337 ? -7.508 37.656 15.547 1 97.12 337 GLU B O 1
ATOM 5278 N N . VAL B 1 338 ? -6.316 35.875 14.984 1 96.94 338 VAL B N 1
ATOM 5279 C CA . VAL B 1 338 ? -7.309 34.938 15.523 1 96.94 338 VAL B CA 1
ATOM 5280 C C . VAL B 1 338 ? -7.008 34.656 16.984 1 96.94 338 VAL B C 1
ATOM 5282 O O . VAL B 1 338 ? -7.91 34.688 17.828 1 96.94 338 VAL B O 1
ATOM 5285 N N . VAL B 1 339 ? -5.762 34.406 17.266 1 94.88 339 VAL B N 1
ATOM 5286 C CA . VAL B 1 339 ? -5.371 33.906 18.578 1 94.88 339 VAL B CA 1
ATOM 5287 C C . VAL B 1 339 ? -5.074 35.094 19.5 1 94.88 339 VAL B C 1
ATOM 5289 O O . VAL B 1 339 ? -5.207 34.969 20.719 1 94.88 339 VAL B O 1
ATOM 5292 N N . GLY B 1 340 ? -4.691 36.25 18.953 1 92.88 340 GLY B N 1
ATOM 5293 C CA . GLY B 1 340 ? -4.438 37.438 19.75 1 92.88 340 GLY B CA 1
ATOM 5294 C C . GLY B 1 340 ? -2.994 37.562 20.188 1 92.88 340 GLY B C 1
ATOM 5295 O O . GLY B 1 340 ? -2.652 38.5 20.938 1 92.88 340 GLY B O 1
ATOM 5296 N N . SER B 1 341 ? -2.123 36.625 19.797 1 90.06 341 SER B N 1
ATOM 5297 C CA . SER B 1 341 ? -0.693 36.656 20.094 1 90.06 341 SER B CA 1
ATOM 5298 C C . SER B 1 341 ? 0.124 36.062 18.938 1 90.06 341 SER B C 1
ATOM 5300 O O . SER B 1 341 ? -0.429 35.469 18.031 1 90.06 341 SER B O 1
ATOM 5302 N N . ALA B 1 342 ? 1.386 36.375 19.016 1 86.44 342 ALA B N 1
ATOM 5303 C CA . ALA B 1 342 ? 2.275 35.75 18.016 1 86.44 342 ALA B CA 1
ATOM 5304 C C . ALA B 1 342 ? 2.348 34.25 18.203 1 86.44 342 ALA B C 1
ATOM 5306 O O . ALA B 1 342 ? 2.129 33.719 19.312 1 86.44 342 ALA B O 1
ATOM 5307 N N . PRO B 1 343 ? 2.598 33.531 17.125 1 86.81 343 PRO B N 1
ATOM 5308 C CA . PRO B 1 343 ? 2.803 32.094 17.281 1 86.81 343 PRO B CA 1
ATOM 5309 C C . PRO B 1 343 ? 3.932 31.766 18.25 1 86.81 343 PRO B C 1
ATOM 5311 O O . PRO B 1 343 ? 4.91 32.5 18.344 1 86.81 343 PRO B O 1
ATOM 5314 N N . PRO B 1 344 ? 3.729 30.734 18.984 1 80.38 344 PRO B N 1
ATOM 5315 C CA . PRO B 1 344 ? 4.801 30.359 19.906 1 80.38 344 PRO B CA 1
ATOM 5316 C C . PRO B 1 344 ? 6.102 30.016 19.188 1 80.38 344 PRO B C 1
ATOM 5318 O O . PRO B 1 344 ? 6.07 29.391 18.125 1 80.38 344 PRO B O 1
ATOM 5321 N N . THR B 1 345 ? 7.164 30.828 19.375 1 65.25 345 THR B N 1
ATOM 5322 C CA . THR B 1 345 ? 8.453 30.656 18.703 1 65.25 345 THR B CA 1
ATOM 5323 C C . THR B 1 345 ? 9.242 29.531 19.359 1 65.25 345 THR B C 1
ATOM 5325 O O . THR B 1 345 ? 9.047 29.219 20.531 1 65.25 345 THR B O 1
ATOM 5328 N N . ARG B 1 346 ? 9.867 28.656 18.516 1 57.31 346 ARG B N 1
ATOM 5329 C CA . ARG B 1 346 ? 10.82 27.641 18.953 1 57.31 346 ARG B CA 1
ATOM 5330 C C . ARG B 1 346 ? 11.852 28.234 19.906 1 57.31 346 ARG B C 1
ATOM 5332 O O . ARG B 1 346 ? 12.195 29.406 19.812 1 57.31 346 ARG B O 1
ATOM 5339 N N . GLY B 1 347 ? 11.961 27.781 21.109 1 44.84 347 GLY B N 1
ATOM 5340 C CA . GLY B 1 347 ? 13.258 28.141 21.672 1 44.84 347 GLY B CA 1
ATOM 5341 C C . GLY B 1 347 ? 14.367 28.125 20.641 1 44.84 347 GLY B C 1
ATOM 5342 O O . GLY B 1 347 ? 14.172 27.672 19.5 1 44.84 347 GLY B O 1
ATOM 5343 N N . PRO B 1 348 ? 15.688 28.484 20.875 1 38 348 PRO B N 1
ATOM 5344 C CA . PRO B 1 348 ? 16.828 28.797 20.016 1 38 348 PRO B CA 1
ATOM 5345 C C . PRO B 1 348 ? 16.969 27.797 18.859 1 38 348 PRO B C 1
ATOM 5347 O O . PRO B 1 348 ? 16.719 26.609 19.031 1 38 348 PRO B O 1
ATOM 5350 N N . GLU B 1 349 ? 16.844 28.172 17.547 1 37.06 349 GLU B N 1
ATOM 5351 C CA . GLU B 1 349 ? 17.156 27.703 16.203 1 37.06 349 GLU B CA 1
ATOM 5352 C C . GLU B 1 349 ? 18.375 26.797 16.219 1 37.06 349 GLU B C 1
ATOM 5354 O O . GLU B 1 349 ? 19.344 27.047 16.938 1 37.06 349 GLU B O 1
ATOM 5359 N N . LEU B 1 350 ? 18.391 25.562 15.844 1 37.47 350 LEU B N 1
ATOM 5360 C CA . LEU B 1 350 ? 19.625 24.859 15.508 1 37.47 350 LEU B CA 1
ATOM 5361 C C . LEU B 1 350 ? 20.578 25.766 14.742 1 37.47 350 LEU B C 1
ATOM 5363 O O . LEU B 1 350 ? 20.203 26.375 13.742 1 37.47 350 LEU B O 1
ATOM 5367 N N . GLU B 1 351 ? 21.547 26.422 15.359 1 31.72 351 GLU B N 1
ATOM 5368 C CA . GLU B 1 351 ? 22.562 27.172 14.641 1 31.72 351 GLU B CA 1
ATOM 5369 C C . GLU B 1 351 ? 22.922 26.5 13.32 1 31.72 351 GLU B C 1
ATOM 5371 O O . GLU B 1 351 ? 23.188 25.297 13.289 1 31.72 351 GLU B O 1
ATOM 5376 N N . PRO B 1 352 ? 22.609 27.141 12.156 1 31.91 352 PRO B N 1
ATOM 5377 C CA . PRO B 1 352 ? 23.094 26.562 10.891 1 31.91 352 PRO B CA 1
ATOM 5378 C C . PRO B 1 352 ? 24.531 26.094 10.977 1 31.91 352 PRO B C 1
ATOM 5380 O O . PRO B 1 352 ? 25.328 26.656 11.75 1 31.91 352 PRO B O 1
ATOM 5383 N N . ALA B 1 353 ? 24.812 24.891 10.609 1 37.59 353 ALA B N 1
ATOM 5384 C CA . ALA B 1 353 ? 26.234 24.531 10.469 1 37.59 353 ALA B CA 1
ATOM 5385 C C . ALA B 1 353 ? 26.984 25.578 9.648 1 37.59 353 ALA B C 1
ATOM 5387 O O . ALA B 1 353 ? 26.641 25.828 8.492 1 37.59 353 ALA B O 1
ATOM 5388 N N . ARG B 1 354 ? 27.672 26.547 10.328 1 23.66 354 ARG B N 1
ATOM 5389 C CA . ARG B 1 354 ? 28.594 27.375 9.555 1 23.66 354 ARG B CA 1
ATOM 5390 C C . ARG B 1 354 ? 29.547 26.531 8.727 1 23.66 354 ARG B C 1
ATOM 5392 O O . ARG B 1 354 ? 30.062 25.516 9.211 1 23.66 354 ARG B O 1
#

Sequence (708 aa):
MSVGAFDEITEAQLLPRVVRLTPNLYGAAFTLMKLVPARYILRRAMASGELGPATTIVETTSGTFGLALAMQAALLRRRFTLVTDPVIDANLRRRLTDLGARVVVCERPAETGGYQEARLRRLAAIRAADPDTFCPEQYANPDNPAAYAVVAEHLRATVGAVDCVVGPVGSGGSMCGTVRALRSHDPSVRAIGVDAHRSVLFGPPDGHRELRGLGNSLMPANLDHTVFDEVHWCTAAEAYAATRRLHRSHALFQGPTSGAAYLAARWWADRNPQARCVVLLPDEGYRYQATVYDDDWLVHNGHTGTVSADGPAVVAAPPADGDRWTRLDWNRRTYAEVVGSAPPTRGPELEPARMSVGAFDEITEAQLLPRVVRLTPNLYGAAFTLMKLVPARYILRRAMASGELGPATTIVETTSGTFGLALAMQAALLRRRFTLVTDPVIDANLRRRLTDLGARVVVCERPAETGGYQEARLRRLAAIRAADPDTFCPEQYANPDNPAAYAVVAEHLRATVGAVDCVVGPVGSGGSMCGTVRALRSHDPSVRAIGVDAHRSVLFGPPDGHRELRGLGNSLMPANLDHTVFDEVHWCTAAEAYAATRRLHRSHALFQGPTSGAAYLAARWWADRNPQARCVVLLPDEGYRYQATVYDDDWLVHNGHTGTVSADGPAVVAAPPADGDRWTRLDWNRRTYAEVVGSAPPTRGPELEPAR

Nearest PDB structures (foldseek):
  5d86-assembly1_A-2  TM=9.249E-01  e=9.150E-27  Staphylococcus aureus subsp. aureus str. Newman
  5d87-assembly1_A-2  TM=9.204E-01  e=1.238E-26  Staphylococcus aureus subsp. aureus str. Newman
  5mms-assembly2_A  TM=9.076E-01  e=5.280E-25  Homo sapiens
  6ahi-assembly1_B  TM=9.048E-01  e=9.646E-24  Helicobacter pylori 26695
  3x43-assembly2_F  TM=8.812E-01  e=3.438E-23  Streptomyces lavendulae

pLDDT: mean 92.77, std 11.88, range [23.55, 98.94]

Organism: NCBI:txid175570

Secondary structure (DSSP, 8-state):
---PPBSSHHHHTSSPEEEEEETTEEEEE-SBTTHHHHHHHHHHHHHHTSS-SSPEEEEE-SSHHHHHHHHHHHHHT-EEEEEE-TTS-HHHHHHHHHTT-EEEE--S-BTTTHHHHHHHHHHHHHHHH-SSEE---TTT-THHHHHTHHHHHHHHHHHSS--EEEEE-SSSHHHHHHHHHHHTT-TT-EEEEEEETT-GGGSPPP---SS-SS--SS--TT--GGG-SEEEEE-HHHHHHHHHHHHHHH---B-HHHHHHHHHHHHHHHH-TTS-EEEEE-BBSGGGTTTTT-HHHHHHTT--S----SSPEE-SS--SS-SS-EEEE-TT--HHHHHSS-----SS------/---PPBSSHHHHTSSPEEEEEETTEEEEE-SBTTHHHHHHHHHHHHHHTSS-SSPEEEEE-SSHHHHHHHHHHHHHT-EEEEEE-TTS-HHHHHHHHHTT-EEEE--S-BTTTHHHHHHHHHHHHHHHH-SSEE---TTT-THHHHHTHHHHHHHHHHHSS--EEEEE-SSSHHHHHHHHHHHTT-TT-EEEEEEETT-GGGSPPP---SS-SS--SS--TT--GGG-SEEEEE-HHHHHHHHHHHHHHH---B-HHHHHHHHHHHHHHHH-TTS-EEEEE-BBSGGGTTTTT-HHHHHHTT--S----SSPEE-SS--SS-SS-EEEE-TT--HHHHHSS-----SS------

Radius of gyration: 26.25 Å; Cα contacts (8 Å, |Δi|>4): 1572; chains: 2; bounding box: 60×78×61 Å

Foldseek 3Di:
DPPDDDPDVLVVQAFFDWADQDPFEIERAGAAPLLLLLVQLVVVCVVVVLDDQAAEEEEEDQDSNLLSNLQVCLVVVHAYEYEYEPVRDPVSVVSSVVSPYHYHYDDWFDPPPGVVVSRLVVRLVVCVVPVRYDYSQCLARLSLLQSQLVNLVVCCVPVNQAQEEFFAADSQRNQVSNLVSNVVVPVNRAYEYEAEALALAQAAHHDDAPDPPHGDNAHGNNRQLLSHQKYKYFHLLQLLVQQVVCCVSVVAAADSSQSRRSQQQVLVCVVVVPGRYYYYGRHGNPSCCVASVDPVNCVVVPSPDDLPDPDADEDQADDHDGDHMHMYRSRSDGSCVRNVDDRDHDPDDSPPSD/DPPDDDPDVLVVQAFFDWADQDPFEIERAGAAPLLLLLVQLQVVCVVVVLDDQAAEEEEEDQDSNLLSNLQVCLVVVHAYEYEYEPVRDPVSVVSSVVSPYHYHYDDWFDPPPGVVVSRLVVRLVVCLVPVRYDYSQCLERLSLLQSQLVNLVVCCVPVNQAQEEFFAAASQRNQVSNLVSNVVVPVNRAYEYEAEALALAQAAHHDDAPDPPHGDNAHGNNRQLLSHQKYKYFHLLQLLVQQVVCCVSVVAAADSSQSRRSSQQVLVCVVVVPGRYYYYGRHGNPSCCVASVDPVNCVVVPSPDDLPDPAADEDQADDHDGDHMHMYRSRSDGSCVRNVDDRDHDPPDSPPPD

InterPro domains:
  IPR001926 Tryptophan synthase beta chain-like, PALP domain [PF00291] (34-283)
  IPR036052 Tryptophan synthase beta chain-like, PALP domain superfamily [G3DSA:3.40.50.1100] (37-140)
  IPR036052 Tryptophan synthase beta chain-like, PALP domain superfamily [G3DSA:3.40.50.1100] (141-289)
  IPR036052 Tryptophan synthase beta chain-like, PALP domain superfamily [SSF53686] (33-302)
  IPR050214 Cysteine synthase/Cystathionine beta-synthase [PTHR10314] (38-299)

Solvent-accessible surface area (backbone atoms only — not comparable to full-atom values): 35995 Å² total; per-residue (Å²): 113,86,56,55,55,28,75,36,50,67,67,62,40,38,63,51,52,42,22,42,76,49,100,32,33,32,36,37,41,21,66,41,43,38,34,34,30,40,53,44,42,52,51,50,30,40,74,72,54,63,42,47,83,80,25,30,37,40,47,75,48,75,48,64,52,42,50,27,42,31,42,49,23,30,68,68,64,35,51,34,38,37,32,31,45,82,78,50,53,66,65,55,52,40,52,35,44,59,31,62,30,44,77,44,65,42,86,57,56,32,97,64,70,31,52,64,40,31,33,51,52,49,51,49,51,52,42,68,74,37,80,58,48,36,64,72,50,71,34,58,34,68,47,29,21,59,33,23,36,63,52,28,52,49,46,36,61,24,68,42,77,63,42,30,41,23,24,49,33,50,36,21,23,63,54,43,14,23,49,53,46,44,30,74,80,39,74,75,46,39,28,35,38,28,39,34,44,32,13,40,77,72,53,17,52,66,56,86,57,86,52,63,85,32,32,32,82,63,62,34,70,43,47,56,50,50,61,24,37,29,39,35,30,40,29,51,55,50,13,38,53,32,22,51,46,43,21,31,65,53,54,43,62,44,26,49,46,24,7,40,10,44,49,54,35,52,57,50,33,72,76,34,72,89,41,36,30,38,26,45,23,49,30,46,21,74,88,34,46,78,36,75,58,22,70,67,44,30,47,75,71,69,47,71,66,84,68,76,70,95,62,60,46,82,43,98,52,60,54,83,69,60,87,53,43,30,31,34,79,47,67,39,35,48,57,40,77,65,64,72,44,76,74,72,72,72,71,90,72,82,72,73,87,126,113,85,56,54,56,28,76,36,50,68,67,63,40,38,63,53,51,41,23,41,76,49,100,33,33,32,37,35,43,20,66,40,44,39,34,33,29,40,53,44,42,53,51,49,30,41,75,72,54,63,43,47,84,79,25,29,38,39,46,75,47,75,47,64,53,41,51,27,41,31,42,48,24,31,66,68,64,34,51,35,38,36,30,30,46,82,80,49,52,67,65,56,52,41,52,36,44,59,31,62,30,44,77,44,63,42,87,59,57,33,96,65,70,30,53,65,41,31,32,52,52,50,52,50,52,51,42,69,75,38,80,57,48,35,64,72,50,70,35,58,34,66,46,28,21,59,34,23,37,61,53,29,51,51,46,39,61,27,68,42,77,62,43,29,42,22,24,48,33,49,36,21,22,65,54,41,15,23,49,53,47,44,30,74,80,39,74,76,46,39,27,35,38,27,38,36,42,31,11,40,77,70,55,18,53,66,56,85,57,87,54,64,86,32,31,33,82,63,64,33,71,42,48,56,49,49,60,26,37,29,38,32,31,42,31,51,53,51,14,38,52,32,23,50,46,43,22,33,65,51,55,43,62,44,25,48,46,24,7,40,12,44,50,55,36,52,56,50,33,70,75,34,72,89,42,35,30,37,25,44,24,48,30,46,21,75,89,35,44,79,36,76,58,22,68,67,45,29,49,76,70,68,47,69,66,83,70,78,69,96,62,60,46,81,42,95,53,63,54,84,70,60,88,53,44,29,29,32,81,47,67,38,36,48,56,40,77,64,64,72,43,75,74,70,71,72,71,87,72,81,74,73,86,124